Protein 3LWB (pdb70)

Sequence (621 aa):
RDRRVRVAVVFGGAISCVSAGSILRNLDSRRFDVIAVGITPAGSWVLTDANVSLPPGAGEVLESVDVVFPVLHGPYGEDGTIQGLLELAGVPYVGAGVLASAVGMDKEFTKKLLAADGLPVGAYAVLRPPRSTLHRQEECERLGLPVFVKPARGGSSIGVSRVSSWDQLPAAVARARRRHDPKVIIVEAAISGRELECGVLEMPDGTLEASTLGEIRVAGVRGREDSFYDFATKYLDDAAELDVPAKVDDQVAEAIRQLAIRAFAAIDCRGLARVDFFLLTDDGPVINEINTMPGFTTISMYPRMWAASGVDYPTLLATMIETTLARRVRVAVVFHAISCVSAGSILRNLDSRRFDVIAVGITPVLESVDVVFPVLHTIQGLLELAGVPYVGAGVLASAVGMDKEFTKKLLAADGLPVGAYAVVLRPPRSSTLHRQECERLGLPVFVKPARGGSSIGVSRRVSSWDQLPAAVARARRHDPKVIVEAAISGRELECGVLEMPDGTLEASTLGEIRVAGVRGREDSFYDFATKYLDDAAELDVPAKVDDQVAEAIRQLAIRAFAAIDCRGLARVDFFLTDDGPVINEINTMPGFTTISMYPRMWAASGVDYPTLLATMIETTLARGVGLH

Secondary structure (DSSP, 8-state):
-TTPEEEEEEEE--HHHHHHHHHHHHS-TTTEEEEEEEEPTT--EEEE-----PPTTHHHHHHT-SEEEE--EETTEE--HHHHHHHHHT--BSSS-HHHHHHHHBHHHHHHHHHHTT--B--EEEE-TT-----HHHHHHH-S-EEEEESB-STTTT-EEE-SGGGHHHHHHHHHTT-SSEEEEE--EEEEEEEEEEE-TTS-EEEPPPEEEE--STT-SEESSS-HHHHHT-TT-EEESS----HHHHHHHHHHHHHHHHHTT--SEEEEEEEEETTEEEEEEEESS---STTSHHHHHHHHTT--HHHHHHHHHHHHHH-/-EEEEEE---HHHHHHHHHHHHS-TTTEEEEEESS-----S-SEEEE----HHHHHHTTT--BSS--HHHHHHHHBHHHHHHHHHHTT--B--EEEE-TT--SPPHHHHHHH-SSEEEEESBS-SSTT-EEESSGGGHHHHHHHHHTT-SSEEEEE--EEEEEEEEEEE-TTS-EEEPPPEEEE-SSSSS-EESSS-HHHHHH-TT-EEESS----HHHHHHHHHHHHHHHHHTT--SEEEEEEEEETTEEEEEEEESS---STTSHHHHHHHTTT--HHHHHHHHHHHHHHH-SS--

Nearest PDB structures (foldseek):
  3lwb-assembly1_A  TM=1.003E+00  e=1.188E-77  Mycobacterium tuberculosis
  3lwb-assembly1_B  TM=9.690E-01  e=2.845E-59  Mycobacterium tuberculosis
  7u56-assembly1_A  TM=8.205E-01  e=1.696E-35  Klebsiella pneumoniae subsp. pneumoniae HS11286
  7u56-assembly1_B  TM=8.157E-01  e=7.008E-34  Klebsiella pneumoniae subsp. pneumoniae HS11286
  3tqt-assembly1_A  TM=8.050E-01  e=1.159E-31  Coxiella burnetii RSA 493

Solvent-accessible surface area: 26545 Å² total; per-residue (Å²): 94,123,94,74,39,95,0,0,0,1,23,23,71,101,44,10,57,83,7,2,14,2,0,28,164,36,12,42,77,201,108,5,53,33,49,1,0,11,38,46,137,102,21,31,13,78,109,62,123,28,147,132,93,56,39,92,24,0,40,111,10,15,142,50,13,52,0,0,1,4,14,24,66,10,131,205,20,88,60,18,111,19,3,27,43,0,76,136,55,63,21,58,21,6,12,1,3,69,69,6,9,36,2,22,60,2,53,11,6,10,9,46,1,3,50,37,50,61,8,44,33,12,39,36,7,40,0,88,76,127,105,36,77,20,49,86,82,42,21,88,135,12,32,79,34,0,0,0,13,6,2,47,65,45,60,24,100,3,8,13,136,1,57,46,75,136,86,4,65,75,6,1,64,101,0,52,174,76,0,36,0,0,0,0,4,14,38,15,60,16,88,1,0,0,0,0,0,6,14,58,45,81,16,45,40,74,11,0,35,4,0,4,0,82,40,24,69,116,208,68,48,6,50,0,37,111,34,7,36,46,9,56,138,69,155,67,26,99,45,26,31,77,14,155,26,90,121,124,47,20,79,50,0,66,93,24,0,31,106,0,4,23,0,1,36,7,88,9,4,0,11,0,0,0,0,45,28,154,146,16,37,23,1,13,47,3,8,8,36,9,35,20,19,72,121,9,6,2,9,83,0,10,59,48,45,69,34,82,21,50,73,1,0,8,17,3,1,81,5,18,72,64,148,106,41,16,4,14,1,37,81,128,80,76,8,71,58,9,4,34,18,2,73,93,38,8,69,94,97,107,10,91,48,54,21,49,53,74,136,101,155,68,119,94,19,74,0,16,1,15,9,30,97,108,32,17,25,101,30,61,158,60,51,21,29,7,6,8,5,0,60,23,4,10,21,2,17,96,5,30,2,6,7,9,1,0,0,53,46,47,63,8,45,34,10,34,39,4,29,0,54,43,78,66,50,101,15,104,200,67,18,33,132,130,8,33,79,62,0,2,0,4,3,0,76,48,45,6,46,103,11,17,10,122,1,73,38,81,118,76,10,85,60,1,2,58,86,0,58,173,98,7,80,6,0,0,0,7,16,33,25,62,10,65,1,0,0,0,0,0,4,28,49,53,115,42,70,48,80,11,0,33,5,0,3,0,52,25,69,83,58,70,22,62,3,40,1,18,105,23,5,45,51,12,48,150,68,109,66,25,100,53,31,45,74,13,161,26,91,120,75,51,22,90,50,0,74,86,24,0,28,100,0,4,63,4,0,39,10,44,3,3,0,9,0,0,0,0,40,26,156,142,20,33,20,2,23,33,0,31,19,62,6,38,8,30,72,108,10,6,1,6,91,0,12,59,45,44,72,30,80,18,56,70,0,0,10,18,3,1,84,3,2,67,68,67,28,62,51,94,44

Organism: Mycobacterium tuberculosis (strain ATCC 25618 / H37Rv) (NCBI:txid83332)

B-factor: mean 45.29, std 21.02, range [16.2, 151.9]

GO terms:
  GO:0008716 D-alanine-D-alanine ligase activity (F, IDA)
  GO:0009252 peptidoglycan biosynthetic process (P, IDA)
  GO:0005515 protein binding (F, IPI)
  GO:0008716 D-alanine-D-alanine ligase activity (F, EXP)

Foldseek 3Di:
DVVAAEEEEEFEPVQRVLLLLLLLVQADVVHYRYWYWYAYPVGATDTDCSCVDDHHPPVVVQVRGQEYEYQQADPFGGHCPCLVVCVVVVHFYQFQGDQLQVQQQFQVSLVVLLVVLVAFAFDKDKDAPPDQADDPVSCVVQDDDKWKAARGDAQLQLIDTRGDRVCRNVSLVSRCVPHNMMMITRKFKAWKKKKKWFAFQVRDIDIFQIKTKDQDDPVNMDILNGDPVNSVPDPRMDMDARDDDPPVLRVVVRVSLRVSCVSSPTPGMWMWMWHQGPVGIHTSHIGGNFRRRCPGPNQSRRVSRVQHSSNSSVRSVSNSSSD/DAEEEEAAVVLRVQLLVQLVVQAPVVVYHYAYDVHGVPDDPHQEYEYQDDVVQVVVLVVFHFYFFFGDQLQVQQQFQVSLVVLLVVLVHFAFQKDKDAPPDQDDDPVSCVRQDDFKKKAARGDFLPALIDTRGDRVCRSVSSVSRCVPHNMMMITRKAKFWKKKWKWFAFQVGDIFIFAIKTKDADPDHIGDILRGDPVVLVPDPRMDMDARDPDDPVLRVVVSVSLRVSCVSSSIPGMWMWMWHQGPVGIHTRGIGTNFRNHCPTPNQSRVVSRVQHSSNSSVRSVSNSSSDDDDDD

Radius of gyration: 25.39 Å; Cα contacts (8 Å, |Δi|>4): 1373; chains: 2; bounding box: 58×60×67 Å

CATH classification: 3.40.50.20 (+2 more: 3.30.470.20, 3.30.1490.20)

InterPro domains:
  IPR000291 D-alanine--D-alanine ligase/VANA/B/C, conserved site [PS00843] (118-129)
  IPR000291 D-alanine--D-alanine ligase/VANA/B/C, conserved site [PS00844] (309-336)
  IPR005905 D-alanine--D-alanine ligase [MF_00047] (11-366)
  IPR005905 D-alanine--D-alanine ligase [PIRSF039102] (10-367)
  IPR005905 D-alanine--D-alanine ligase [TIGR01205] (12-365)
  IPR011095 D-alanine--D-alanine ligase, C-terminal [PF07478] (158-363)
  IPR011127 D-alanine--D-alanine ligase, N-terminal domain [PF01820] (12-141)
  IPR011761 ATP-grasp fold [PS50975] (156-363)
  IPR013815 ATP-grasp fold, subdomain 1 [G3DSA:3.30.1490.20] (167-232)
  IPR016185 Pre-ATP-grasp domain superfamily [SSF52440] (10-150)

Structure (mmCIF, N/CA/C/O backbone):
data_3LWB
#
_entry.id   3LWB
#
_cell.length_a   51.720
_cell.length_b   108.302
_cell.length_c   69.064
_cell.angle_alpha   90.000
_cell.angle_beta   99.920
_cell.angle_gamma   90.000
#
_symmetry.space_group_name_H-M   'P 1 21 1'
#
loop_
_entity.id
_entity.type
_entity.pdbx_description
1 polymer 'D-alanine--D-alanine ligase'
2 non-polymer 'NITRATE ION'
3 water water
#
loop_
_atom_site.group_PDB
_atom_site.id
_atom_site.type_symbol
_atom_site.label_atom_id
_atom_site.label_alt_id
_atom_site.label_comp_id
_atom_site.label_asym_id
_atom_site.label_entity_id
_atom_site.label_seq_id
_atom_site.pdbx_PDB_ins_code
_atom_site.Cartn_x
_atom_site.Cartn_y
_atom_site.Cartn_z
_atom_site.occupancy
_atom_site.B_iso_or_equiv
_atom_site.auth_seq_id
_atom_site.auth_comp_id
_atom_site.auth_asym_id
_atom_site.auth_atom_id
_atom_site.pdbx_PDB_model_num
ATOM 1 N N . ARG A 1 7 ? 12.800 33.090 -16.257 1.00 103.32 7 ARG A N 1
ATOM 2 C CA . ARG A 1 7 ? 11.677 33.987 -16.014 1.00 104.92 7 ARG A CA 1
ATOM 3 C C . ARG A 1 7 ? 11.657 34.464 -14.565 1.00 106.59 7 ARG A C 1
ATOM 4 O O . ARG A 1 7 ? 12.265 33.846 -13.688 1.00 101.72 7 ARG A O 1
ATOM 6 N N . ASP A 1 8 ? 10.958 35.569 -14.324 1.00 109.75 8 ASP A N 1
ATOM 7 C CA . ASP A 1 8 ? 10.781 36.089 -12.975 1.00 105.91 8 ASP A CA 1
ATOM 8 C C . ASP A 1 8 ? 9.664 35.328 -12.265 1.00 101.30 8 ASP A C 1
ATOM 9 O O . ASP A 1 8 ? 8.985 35.867 -11.391 1.00 111.92 8 ASP A O 1
ATOM 11 N N . ARG A 1 9 ? 9.476 34.072 -12.657 1.00 80.94 9 ARG A N 1
ATOM 12 C CA . ARG A 1 9 ? 8.448 33.225 -12.068 1.00 64.75 9 ARG A CA 1
ATOM 13 C C . ARG A 1 9 ? 8.983 31.817 -11.827 1.00 53.39 9 ARG A C 1
ATOM 14 O O . ARG A 1 9 ? 8.317 30.993 -11.200 1.00 54.12 9 ARG A O 1
ATOM 16 N N . ARG A 1 10 ? 10.186 31.549 -12.333 1.00 47.66 10 ARG A N 1
ATOM 17 C CA . ARG A 1 10 ? 10.809 30.233 -12.202 1.00 37.47 10 ARG A CA 1
ATOM 18 C C . ARG A 1 10 ? 11.135 29.879 -10.757 1.00 34.35 10 ARG A C 1
ATOM 19 O O . ARG A 1 10 ? 11.620 30.708 -9.990 1.00 45.87 10 ARG A O 1
ATOM 27 N N . VAL A 1 11 ? 10.881 28.630 -10.396 1.00 33.81 11 VAL A N 1
ATOM 28 C CA . VAL A 1 11 ? 11.321 28.102 -9.111 1.00 30.81 11 VAL A CA 1
ATOM 29 C C . VAL A 1 11 ? 12.848 28.123 -9.051 1.00 30.53 11 VAL A C 1
ATOM 30 O O . VAL A 1 11 ? 13.516 27.718 -9.998 1.00 39.53 11 VAL A O 1
ATOM 34 N N . ARG A 1 12 ? 13.397 28.599 -7.940 1.00 32.42 12 ARG A N 1
ATOM 35 C CA . ARG A 1 12 ? 14.849 28.659 -7.772 1.00 33.45 12 ARG A CA 1
ATOM 36 C C . ARG A 1 12 ? 15.360 27.433 -7.023 1.00 32.99 12 ARG A C 1
ATOM 37 O O . ARG A 1 12 ? 14.937 27.161 -5.898 1.00 32.69 12 ARG A O 1
ATOM 45 N N . VAL A 1 13 ? 16.279 26.707 -7.654 1.00 33.77 13 VAL A N 1
ATOM 46 C CA . VAL A 1 13 ? 16.733 25.411 -7.151 1.00 25.90 13 VAL A CA 1
ATOM 47 C C . VAL A 1 13 ? 18.232 25.378 -6.909 1.00 24.76 13 VAL A C 1
ATOM 48 O O . VAL A 1 13 ? 19.003 25.754 -7.780 1.00 27.89 13 VAL A O 1
ATOM 52 N N . ALA A 1 14 ? 18.637 24.923 -5.726 1.00 24.46 14 ALA A N 1
ATOM 53 C CA . ALA A 1 14 ? 20.038 24.624 -5.455 1.00 21.21 14 ALA A CA 1
ATOM 54 C C . ALA A 1 14 ? 20.285 23.113 -5.44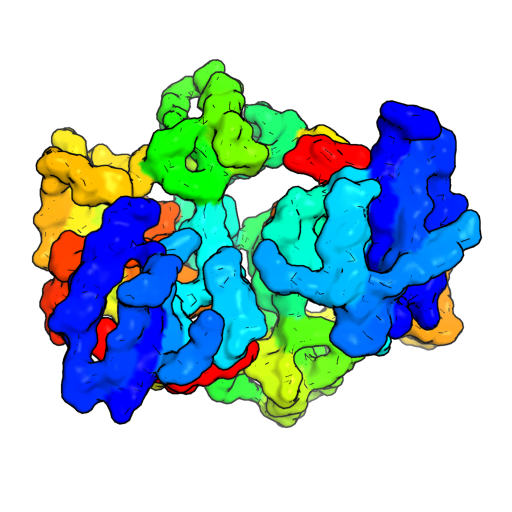0 1.00 29.11 14 ALA A C 1
ATOM 55 O O . ALA A 1 14 ? 19.742 22.384 -4.610 1.00 25.25 14 ALA A O 1
ATOM 57 N N . VAL A 1 15 ? 21.108 22.642 -6.365 1.00 35.25 15 VAL A N 1
ATOM 58 C CA . VAL A 1 15 ? 21.536 21.254 -6.343 1.00 25.63 15 VAL A CA 1
ATOM 59 C C . VAL A 1 15 ? 22.785 21.204 -5.468 1.00 28.33 15 VAL A C 1
ATOM 60 O O . VAL A 1 15 ? 23.824 21.752 -5.830 1.00 25.63 15 VAL A O 1
ATOM 64 N N . VAL A 1 16 ? 22.662 20.587 -4.299 1.00 31.60 16 VAL A N 1
ATOM 65 C CA . VAL A 1 16 ? 23.727 20.588 -3.298 1.00 30.51 16 VAL A CA 1
ATOM 66 C C . VAL A 1 16 ? 24.355 19.202 -3.212 1.00 30.12 16 VAL A C 1
ATOM 67 O O . VAL A 1 16 ? 23.655 18.204 -3.044 1.00 24.14 16 VAL A O 1
ATOM 71 N N . PHE A 1 17 ? 25.675 19.144 -3.336 1.00 27.48 17 PHE A N 1
ATOM 72 C CA . PHE A 1 17 ? 26.374 17.862 -3.366 1.00 25.61 17 PHE A CA 1
ATOM 73 C C . PHE A 1 17 ? 27.742 17.960 -2.697 1.00 35.98 17 PHE A C 1
ATOM 74 O O . PHE A 1 17 ? 28.283 19.063 -2.510 1.00 32.71 17 PHE A O 1
ATOM 82 N N . GLY A 1 18 ? 28.304 16.809 -2.341 1.00 29.99 18 GLY A N 1
ATOM 83 C CA . GLY A 1 18 ? 29.595 16.779 -1.679 1.00 33.61 18 GLY A CA 1
ATOM 84 C C . GLY A 1 18 ? 30.759 16.819 -2.652 1.00 48.49 18 GLY A C 1
ATOM 85 O O . GLY A 1 18 ? 30.754 16.096 -3.651 1.00 49.41 18 GLY A O 1
ATOM 86 N N . GLY A 1 19 ? 31.738 17.685 -2.388 1.00 67.66 19 GLY A N 1
ATOM 87 C CA . GLY A 1 19 ? 33.013 17.616 -3.086 1.00 83.35 19 GLY A CA 1
ATOM 88 C C . GLY A 1 19 ? 33.490 16.193 -2.877 1.00 95.45 19 GLY A C 1
ATOM 89 O O . GLY A 1 19 ? 33.951 15.841 -1.792 1.00 103.54 19 GLY A O 1
ATOM 90 N N . ALA A 1 25 ? 32.998 12.145 -8.062 1.00 68.76 25 ALA A N 1
ATOM 91 C CA . ALA A 1 25 ? 32.792 10.716 -7.914 1.00 62.96 25 ALA A CA 1
ATOM 92 C C . ALA A 1 25 ? 31.282 10.578 -8.096 1.00 55.05 25 ALA A C 1
ATOM 93 O O . ALA A 1 25 ? 30.675 11.406 -8.772 1.00 58.42 25 ALA A O 1
ATOM 95 N N . ILE A 1 26 ? 30.662 9.571 -7.492 1.00 50.22 26 ILE A N 1
ATOM 96 C CA . ILE A 1 26 ? 29.214 9.399 -7.639 1.00 47.66 26 ILE A CA 1
ATOM 97 C C . ILE A 1 26 ? 28.424 10.685 -7.328 1.00 46.26 26 ILE A C 1
ATOM 98 O O . ILE A 1 26 ? 27.495 11.043 -8.049 1.00 41.76 26 ILE A O 1
ATOM 100 N N . SER A 1 27 ? 28.799 11.381 -6.262 1.00 36.09 27 SER A N 1
ATOM 101 C CA . SER A 1 27 ? 28.070 12.578 -5.863 1.00 39.80 27 SER A CA 1
ATOM 102 C C . SER A 1 27 ? 28.163 13.698 -6.912 1.00 32.89 27 SER A C 1
ATOM 103 O O . SER A 1 27 ? 27.166 14.342 -7.218 1.00 32.82 27 SER A O 1
ATOM 106 N N . CYS A 1 28 ? 29.353 13.918 -7.465 1.00 34.85 28 CYS A N 1
ATOM 107 C CA . CYS A 1 28 ? 29.524 14.879 -8.558 1.00 36.33 28 CYS A CA 1
ATOM 108 C C . CYS A 1 28 ? 28.786 14.429 -9.816 1.00 40.96 28 CYS A C 1
ATOM 109 O O . CYS A 1 28 ? 28.133 15.235 -10.470 1.00 34.40 28 CYS A O 1
ATOM 112 N N . VAL A 1 29 ? 28.888 13.143 -10.149 1.00 34.99 29 VAL A N 1
ATOM 113 C CA . VAL A 1 29 ? 28.188 12.599 -11.313 1.00 35.56 29 VAL A CA 1
ATOM 114 C C . VAL A 1 29 ? 26.659 12.668 -11.173 1.00 31.67 29 VAL A C 1
ATOM 115 O O . VAL A 1 29 ? 25.943 12.912 -12.144 1.00 35.25 29 VAL A O 1
ATOM 119 N N . SER A 1 30 ? 26.172 12.427 -9.959 1.00 29.56 30 SER A N 1
ATOM 120 C CA . SER A 1 30 ? 24.752 12.537 -9.652 1.00 30.43 30 SER A CA 1
ATOM 121 C C . SER A 1 30 ? 24.327 13.986 -9.808 1.00 27.17 30 SER A C 1
ATOM 122 O O . SER A 1 30 ? 23.339 14.277 -10.473 1.00 28.68 30 SER A O 1
ATOM 125 N N . ALA A 1 31 ? 25.092 14.894 -9.206 1.00 24.35 31 ALA A N 1
ATOM 126 C CA . ALA A 1 31 ? 24.808 16.325 -9.336 1.00 30.31 31 ALA A CA 1
ATOM 127 C C . ALA A 1 31 ? 24.790 16.721 -10.805 1.00 31.89 31 ALA A C 1
ATOM 128 O O . ALA A 1 31 ? 23.908 17.453 -11.247 1.00 38.75 31 ALA A O 1
ATOM 130 N N . GLY A 1 32 ? 25.757 16.213 -11.564 1.00 33.02 32 GLY A N 1
ATOM 131 C CA . GLY A 1 32 ? 25.833 16.508 -12.985 1.00 34.08 32 GLY A CA 1
ATOM 132 C C . GLY A 1 32 ? 24.577 16.063 -13.708 1.00 28.04 32 GLY A C 1
ATOM 133 O O . GLY A 1 32 ? 23.976 16.832 -14.454 1.00 33.90 32 GLY A O 1
ATOM 134 N N . SER A 1 33 ? 24.179 14.815 -13.470 1.00 26.84 33 SER A N 1
ATOM 135 C CA . SER A 1 33 ? 22.969 14.264 -14.059 1.00 27.90 33 SER A CA 1
ATOM 136 C C . SER A 1 33 ? 21.747 15.128 -13.745 1.00 29.08 33 SER A C 1
ATOM 137 O O . SER A 1 33 ? 20.963 15.443 -14.632 1.00 29.73 33 SER A O 1
ATOM 140 N N . ILE A 1 34 ? 21.580 15.503 -12.481 1.00 26.40 34 ILE A N 1
ATOM 141 C CA . ILE A 1 34 ? 20.436 16.320 -12.097 1.00 32.22 34 ILE A CA 1
ATOM 142 C C . ILE A 1 34 ? 20.487 17.690 -12.793 1.00 31.23 34 ILE A C 1
ATOM 143 O O . ILE A 1 34 ? 19.485 18.188 -13.312 1.00 33.65 34 ILE A O 1
ATOM 148 N N . LEU A 1 35 ? 21.669 18.286 -12.816 1.00 29.13 35 LEU A N 1
ATOM 149 C CA . LEU A 1 35 ? 21.830 19.629 -13.373 1.00 31.66 35 LEU A CA 1
ATOM 150 C C . LEU A 1 35 ? 21.456 19.668 -14.852 1.00 36.49 35 LEU A C 1
ATOM 151 O O . LEU A 1 35 ? 20.773 20.584 -15.308 1.00 35.18 35 LEU A O 1
ATOM 156 N N . ARG A 1 36 ? 21.897 18.662 -15.598 1.00 38.72 36 ARG A N 1
ATOM 157 C CA . ARG A 1 36 ? 21.629 18.609 -17.030 1.00 39.23 36 ARG A CA 1
ATOM 158 C C . ARG A 1 36 ? 20.167 18.333 -17.362 1.00 39.52 36 ARG A C 1
ATOM 159 O O . ARG A 1 36 ? 19.706 18.660 -18.457 1.00 41.34 36 ARG A O 1
ATOM 167 N N . ASN A 1 37 ? 19.435 17.732 -16.428 1.00 34.60 37 ASN A N 1
ATOM 168 C CA . ASN A 1 37 ? 18.060 17.326 -16.714 1.00 35.97 37 ASN A CA 1
ATOM 169 C C . ASN A 1 37 ? 16.960 18.190 -16.096 1.00 36.85 37 ASN A C 1
ATOM 170 O O . ASN A 1 37 ? 15.778 17.900 -16.248 1.00 34.05 37 ASN A O 1
ATOM 175 N N . LEU A 1 38 ? 17.349 19.254 -15.409 1.00 41.10 38 LEU A N 1
ATOM 176 C CA . LEU A 1 38 ? 16.375 20.218 -14.926 1.00 36.93 38 LEU A CA 1
ATOM 177 C C . LEU A 1 38 ? 16.044 21.219 -16.034 1.00 42.21 38 LEU A C 1
ATOM 178 O O . LEU A 1 38 ? 16.926 21.900 -16.559 1.00 38.91 38 LEU A O 1
ATOM 183 N N . ASP A 1 39 ? 14.765 21.285 -16.390 1.00 46.00 39 ASP A N 1
ATOM 184 C CA . ASP A 1 39 ? 14.269 22.175 -17.438 1.00 42.03 39 ASP A CA 1
ATOM 185 C C . ASP A 1 39 ? 14.485 23.640 -17.060 1.00 44.52 39 ASP A C 1
ATOM 186 O O . ASP A 1 39 ? 13.822 24.159 -16.164 1.00 43.45 39 ASP A O 1
ATOM 191 N N . SER A 1 40 ? 15.408 24.303 -17.748 1.00 42.18 40 SER A N 1
ATOM 192 C CA . SER A 1 40 ? 15.748 25.690 -17.429 1.00 35.71 40 SER A CA 1
ATOM 193 C C . SER A 1 40 ? 14.639 26.669 -17.832 1.00 45.40 40 SER A C 1
ATOM 194 O O . SER A 1 40 ? 14.647 27.830 -17.435 1.00 42.28 40 SER A O 1
ATOM 197 N N . ARG A 1 41 ? 13.676 26.191 -18.611 1.00 51.36 41 ARG A N 1
ATOM 198 C CA . ARG A 1 41 ? 12.512 27.002 -18.935 1.00 58.33 41 ARG A CA 1
ATOM 199 C C . ARG A 1 41 ? 11.635 27.097 -17.699 1.00 56.46 41 ARG A C 1
ATOM 200 O O . ARG A 1 41 ? 10.800 27.994 -17.568 1.00 61.07 41 ARG A O 1
ATOM 208 N N . ARG A 1 42 ? 11.850 26.166 -16.780 1.00 43.18 42 ARG A N 1
ATOM 209 C CA . ARG A 1 42 ? 10.982 26.019 -15.629 1.00 41.40 42 ARG A CA 1
ATOM 210 C C . ARG A 1 42 ? 11.703 26.324 -14.321 1.00 42.16 42 ARG A C 1
ATOM 211 O O . ARG A 1 42 ? 11.112 26.867 -13.390 1.00 40.09 42 ARG A O 1
ATOM 219 N N . PHE A 1 43 ? 12.982 25.965 -14.249 1.00 37.80 43 PHE A N 1
ATOM 220 C CA . PHE A 1 43 ? 13.738 26.098 -13.008 1.00 32.88 43 PHE A CA 1
ATOM 221 C C . PHE A 1 43 ? 14.958 27.001 -13.167 1.00 39.21 43 PHE A C 1
ATOM 222 O O . PHE A 1 43 ? 15.656 26.942 -14.176 1.00 41.84 43 PHE A O 1
ATOM 230 N N . ASP A 1 44 ? 15.204 27.837 -12.163 1.00 33.93 44 ASP A N 1
ATOM 231 C CA . ASP A 1 44 ? 16.404 28.666 -12.109 1.00 33.25 44 ASP A CA 1
ATOM 232 C C . ASP A 1 44 ? 17.402 27.985 -11.178 1.00 33.24 44 ASP A C 1
ATOM 233 O O . ASP A 1 44 ? 17.274 28.050 -9.952 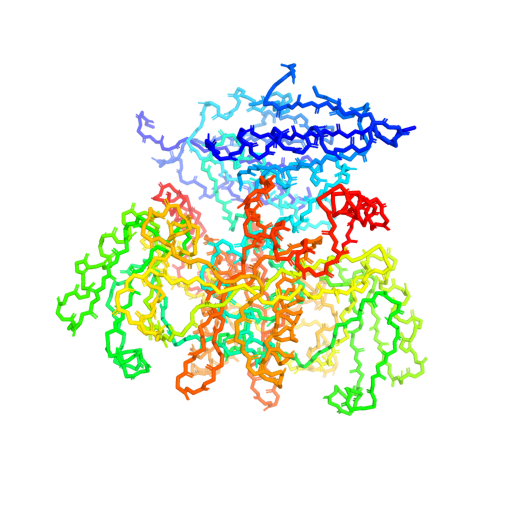1.00 33.83 44 ASP A O 1
ATOM 238 N N . VAL A 1 45 ? 18.388 27.322 -11.768 1.00 35.52 45 VAL A N 1
ATOM 239 C CA . VAL A 1 45 ? 19.181 26.336 -11.039 1.00 29.94 45 VAL A CA 1
ATOM 240 C C . VAL A 1 45 ? 20.608 26.773 -10.746 1.00 27.31 45 VAL A C 1
ATOM 241 O O . VAL A 1 45 ? 21.298 27.309 -11.612 1.00 39.20 45 VAL A O 1
ATOM 245 N N . ILE A 1 46 ? 21.047 26.541 -9.514 1.00 28.03 46 ILE A N 1
ATOM 246 C CA . ILE A 1 46 ? 22.435 26.787 -9.150 1.00 29.41 46 ILE A CA 1
ATOM 247 C C . ILE A 1 46 ? 23.042 25.536 -8.537 1.00 36.26 46 ILE A C 1
ATOM 248 O O . ILE A 1 46 ? 22.322 24.653 -8.040 1.00 26.94 46 ILE A O 1
ATOM 253 N N . ALA A 1 47 ? 24.369 25.476 -8.559 1.00 29.48 47 ALA A N 1
ATOM 254 C CA . ALA A 1 47 ? 25.085 24.288 -8.127 1.00 30.59 47 ALA A CA 1
ATOM 255 C C . ALA A 1 47 ? 25.996 24.599 -6.952 1.00 36.92 47 ALA A C 1
ATOM 256 O O . ALA A 1 47 ? 26.823 25.510 -7.023 1.00 32.04 47 ALA A O 1
ATOM 258 N N . VAL A 1 48 ? 25.839 23.829 -5.875 1.00 30.10 48 VAL A N 1
ATOM 259 C CA . VAL A 1 48 ? 26.583 24.055 -4.642 1.00 29.23 48 VAL A CA 1
ATOM 260 C C . VAL A 1 48 ? 27.345 22.808 -4.220 1.00 33.87 48 VAL A C 1
ATOM 261 O O . VAL A 1 48 ? 26.743 21.771 -3.948 1.00 33.60 48 VAL A O 1
ATOM 265 N N . GLY A 1 49 ? 28.670 22.912 -4.170 1.00 32.14 49 GLY A N 1
ATOM 266 C CA . GLY A 1 49 ? 29.498 21.833 -3.670 1.00 33.14 49 GLY A CA 1
ATOM 267 C C . GLY A 1 49 ? 29.899 22.057 -2.221 1.00 34.85 49 GLY A C 1
ATOM 268 O O . GLY A 1 49 ? 30.277 23.164 -1.836 1.00 38.02 49 GLY A O 1
ATOM 269 N N . ILE A 1 50 ? 29.813 21.008 -1.409 1.00 30.04 50 ILE A N 1
ATOM 270 C CA . ILE A 1 50 ? 30.214 21.095 -0.007 1.00 29.91 50 ILE A CA 1
ATOM 271 C C . ILE A 1 50 ? 31.636 20.552 0.141 1.00 33.79 50 ILE A C 1
ATOM 272 O O . ILE A 1 50 ? 31.903 19.411 -0.218 1.00 40.06 50 ILE A O 1
ATOM 277 N N . THR A 1 51 ? 32.552 21.390 0.627 1.00 37.07 51 THR A N 1
ATOM 278 C CA . THR A 1 51 ? 33.948 20.999 0.788 1.00 34.59 51 THR A CA 1
ATOM 279 C C . THR A 1 51 ? 34.088 19.961 1.903 1.00 37.29 51 THR A C 1
ATOM 280 O O . THR A 1 51 ? 33.221 19.844 2.760 1.00 37.07 51 THR A O 1
ATOM 284 N N . PRO A 1 52 ? 35.184 19.196 1.887 1.00 39.41 52 PRO A N 1
ATOM 285 C CA . PRO A 1 52 ? 35.424 18.236 2.970 1.00 47.02 52 PRO A CA 1
ATOM 286 C C . PRO A 1 52 ? 35.158 18.858 4.343 1.00 41.83 52 PRO A C 1
ATOM 287 O O . PRO A 1 52 ? 34.460 18.261 5.165 1.00 42.07 52 PRO A O 1
ATOM 291 N N . ALA A 1 53 ? 35.691 20.055 4.570 1.00 34.47 53 ALA A N 1
ATOM 292 C CA . ALA A 1 53 ? 35.471 20.782 5.820 1.00 43.16 53 ALA A CA 1
ATOM 293 C C . ALA A 1 53 ? 34.010 21.177 6.075 1.00 49.11 53 ALA A C 1
ATOM 294 O O . ALA A 1 53 ? 33.650 21.516 7.203 1.00 54.36 53 ALA A O 1
ATOM 296 N N . GLY A 1 54 ? 33.177 21.150 5.035 1.00 37.96 54 GLY A N 1
ATOM 297 C CA . GLY A 1 54 ? 31.754 21.432 5.190 1.00 27.79 54 GLY A CA 1
ATOM 298 C C . GLY A 1 54 ? 31.288 22.822 4.763 1.00 45.37 54 GLY A C 1
ATOM 299 O O . GLY A 1 54 ? 30.147 23.206 5.028 1.00 44.83 54 GLY A O 1
ATOM 300 N N . SER A 1 55 ? 32.158 23.581 4.100 1.00 35.82 55 SER A N 1
ATOM 301 C CA . SER A 1 55 ? 31.764 24.872 3.547 1.00 41.90 55 SER A CA 1
ATOM 302 C C . SER A 1 55 ? 30.984 24.718 2.239 1.00 43.38 55 SER A C 1
ATOM 303 O O . SER A 1 55 ? 31.288 23.848 1.419 1.00 42.63 55 SER A O 1
ATOM 306 N N . TRP A 1 56 ? 29.981 25.570 2.053 1.00 36.20 56 TRP A N 1
ATOM 307 C CA . TRP A 1 56 ? 29.188 25.592 0.826 1.00 34.38 56 TRP A CA 1
ATOM 308 C C . TRP A 1 56 ? 29.814 26.538 -0.194 1.00 36.26 56 TRP A C 1
ATOM 309 O O . TRP A 1 56 ? 29.848 27.755 0.001 1.00 42.81 56 TRP A O 1
ATOM 320 N N . VAL A 1 57 ? 30.301 25.968 -1.286 1.00 32.64 57 VAL A N 1
ATOM 321 C CA . VAL A 1 57 ? 30.978 26.732 -2.317 1.00 33.83 57 VAL A CA 1
ATOM 322 C C . VAL A 1 57 ? 30.216 26.571 -3.622 1.00 39.75 57 VAL A C 1
ATOM 323 O O . VAL A 1 57 ? 29.907 25.450 -4.035 1.00 41.60 57 VAL A O 1
ATOM 327 N N . LEU A 1 58 ? 29.901 27.692 -4.262 1.00 32.25 58 LEU A N 1
ATOM 328 C CA . LEU A 1 58 ? 29.168 27.675 -5.520 1.00 32.69 58 LEU A CA 1
ATOM 329 C C . LEU A 1 58 ? 30.085 27.218 -6.637 1.00 32.24 58 LEU A C 1
ATOM 330 O O . LEU A 1 58 ? 31.287 27.482 -6.615 1.00 34.06 58 LEU A O 1
ATOM 335 N N . THR A 1 59 ? 29.509 26.523 -7.608 1.00 35.33 59 THR A N 1
ATOM 336 C CA . THR A 1 59 ? 30.270 25.962 -8.711 1.00 31.17 59 THR A CA 1
ATOM 337 C C . THR A 1 59 ? 29.502 26.105 -10.025 1.00 27.41 59 THR A C 1
ATOM 338 O O . THR A 1 59 ? 28.274 26.205 -10.033 1.00 33.86 59 THR A O 1
ATOM 342 N N . ASP A 1 60 ? 30.236 26.140 -11.132 1.00 34.59 60 ASP A N 1
ATOM 343 C CA . ASP A 1 60 ? 29.619 26.287 -12.439 1.00 38.05 60 ASP A CA 1
ATOM 344 C C . ASP A 1 60 ? 28.602 25.181 -12.606 1.00 51.19 60 ASP A C 1
ATOM 345 O O . ASP A 1 60 ? 28.935 23.998 -12.550 1.00 59.36 60 ASP A O 1
ATOM 350 N N . ALA A 1 61 ? 27.350 25.564 -12.794 1.00 54.88 61 ALA A N 1
ATOM 351 C CA . ALA A 1 61 ? 26.305 24.578 -12.953 1.00 65.58 61 ALA A CA 1
ATOM 352 C C . ALA A 1 61 ? 26.384 23.916 -14.322 1.00 75.71 61 ALA A C 1
ATOM 353 O O . ALA A 1 61 ? 25.483 23.150 -14.671 1.00 71.80 61 ALA A O 1
ATOM 355 N N . ASN A 1 62 ? 27.459 24.173 -15.078 1.00 88.58 62 ASN A N 1
ATOM 356 C CA . ASN A 1 62 ? 27.335 24.091 -16.524 1.00 101.66 62 ASN A CA 1
ATOM 357 C C . ASN A 1 62 ? 25.956 24.700 -16.442 1.00 111.04 62 ASN A C 1
ATOM 358 O O . ASN A 1 62 ? 25.238 24.958 -17.410 1.00 115.79 62 ASN A O 1
ATOM 363 N N . VAL A 1 97 ? 19.701 29.470 12.672 1.00 84.57 97 VAL A N 1
ATOM 364 C CA . VAL A 1 97 ? 20.668 29.126 13.699 1.00 82.79 97 VAL A CA 1
ATOM 365 C C . VAL A 1 97 ? 22.092 29.145 13.165 1.00 83.10 97 VAL A C 1
ATOM 366 O O . VAL A 1 97 ? 22.443 29.999 12.349 1.00 81.79 97 VAL A O 1
ATOM 367 N N . SER A 1 98 ? 22.915 28.203 13.620 1.00 79.99 98 SER A N 1
ATOM 368 C CA . SER A 1 98 ? 24.301 28.129 13.189 1.00 76.34 98 SER A CA 1
ATOM 369 C C . SER A 1 98 ? 24.500 27.274 11.948 1.00 69.64 98 SER A C 1
ATOM 370 O O . SER A 1 98 ? 24.588 26.048 12.038 1.00 73.24 98 SER A O 1
ATOM 371 N N . LEU A 1 99 ? 24.577 27.922 10.788 1.00 52.77 99 LEU A N 1
ATOM 372 C CA . LEU A 1 99 ? 24.752 27.216 9.519 1.00 45.33 99 LEU A CA 1
ATOM 373 C C . LEU A 1 99 ? 26.200 27.266 9.028 1.00 47.31 99 LEU A C 1
ATOM 374 O O . LEU A 1 99 ? 26.953 28.163 9.397 1.00 56.87 99 LEU A O 1
ATOM 376 N N . PRO A 1 100 ? 26.597 26.292 8.192 1.00 50.02 100 PRO A N 1
ATOM 377 C CA . PRO A 1 100 ? 27.959 26.254 7.653 1.00 47.59 100 PRO A CA 1
ATOM 378 C C . PRO A 1 100 ? 28.318 27.471 6.803 1.00 44.77 100 PRO A C 1
ATOM 379 O O . PRO A 1 100 ? 27.441 28.146 6.254 1.00 38.86 100 PRO A O 1
ATOM 383 N N . PRO A 1 101 ? 29.623 27.745 6.689 1.00 48.22 101 PRO A N 1
ATOM 384 C CA . PRO A 1 101 ? 30.134 28.835 5.857 1.00 46.88 101 PRO A CA 1
ATOM 385 C C . PRO A 1 101 ? 29.525 28.805 4.453 1.00 41.72 101 PRO A C 1
ATOM 386 O O . PRO A 1 101 ? 29.625 27.795 3.760 1.00 34.20 101 PRO A O 1
ATOM 390 N N . GLY A 1 102 ? 28.893 29.903 4.049 1.00 41.42 102 GLY A N 1
ATOM 391 C CA . GLY A 1 102 ? 28.337 30.016 2.712 1.00 38.07 102 GLY A CA 1
ATOM 392 C C . GLY A 1 102 ? 26.918 29.495 2.559 1.00 32.95 102 GLY A C 1
ATOM 393 O O . GLY A 1 102 ? 26.256 29.776 1.560 1.00 39.39 102 GLY A O 1
ATOM 394 N N . ALA A 1 103 ? 26.443 28.743 3.545 1.00 41.48 103 ALA A N 1
ATOM 395 C CA . ALA A 1 103 ? 25.154 28.071 3.421 1.00 46.96 103 ALA A CA 1
ATOM 396 C C . ALA A 1 103 ? 24.007 29.058 3.584 1.00 43.03 103 ALA A C 1
ATOM 397 O O . ALA A 1 103 ? 22.988 28.959 2.893 1.00 40.73 103 ALA A O 1
ATOM 399 N N . GLY A 1 104 ? 24.181 30.021 4.484 1.00 39.11 104 GLY A N 1
ATOM 400 C CA . GLY A 1 104 ? 23.161 31.032 4.717 1.00 36.71 104 GLY A CA 1
ATOM 401 C C . GLY A 1 104 ? 22.792 31.791 3.455 1.00 33.98 104 GLY A C 1
ATOM 402 O O . GLY A 1 104 ? 21.613 31.928 3.116 1.00 36.95 104 GLY A O 1
ATOM 403 N N . GLU A 1 105 ? 23.809 32.263 2.741 1.00 37.65 105 GLU A N 1
ATOM 404 C CA . GLU A 1 105 ? 23.609 33.084 1.547 1.00 37.76 105 GLU A CA 1
ATOM 405 C C . GLU A 1 105 ? 22.987 32.285 0.410 1.00 39.09 105 GLU A C 1
ATOM 406 O O . GLU A 1 105 ? 22.152 32.792 -0.337 1.00 41.94 105 GLU A O 1
ATOM 412 N N . VAL A 1 106 ? 23.383 31.022 0.288 1.00 39.44 106 VAL A N 1
ATOM 413 C CA . VAL A 1 106 ? 22.810 30.151 -0.725 1.00 31.05 106 VAL A CA 1
ATOM 414 C C . VAL A 1 106 ? 21.318 29.877 -0.475 1.00 44.76 106 VAL A C 1
ATOM 415 O O . VAL A 1 106 ? 20.488 30.000 -1.383 1.00 45.67 106 VAL A O 1
ATOM 419 N N . LEU A 1 107 ? 20.978 29.518 0.761 1.00 37.16 107 LEU A N 1
ATOM 420 C CA . LEU A 1 107 ? 19.611 29.125 1.090 1.00 34.81 107 LEU A CA 1
ATOM 421 C C . LEU A 1 107 ? 18.565 30.249 0.945 1.00 42.43 107 LEU A C 1
ATOM 422 O O . LEU A 1 107 ? 17.440 30.002 0.515 1.00 52.11 107 LEU A O 1
ATOM 427 N N . GLU A 1 108 ? 18.924 31.476 1.297 1.00 51.00 108 GLU A N 1
ATOM 428 C CA . GLU A 1 108 ? 17.988 32.590 1.146 1.00 46.53 108 GLU A CA 1
ATOM 429 C C . GLU A 1 108 ? 17.694 32.891 -0.328 1.00 45.08 108 GLU A C 1
ATOM 430 O O . GLU A 1 108 ? 16.650 33.455 -0.665 1.00 51.30 108 GLU A O 1
ATOM 436 N N . SER A 1 109 ? 18.613 32.500 -1.203 1.00 42.60 109 SER A N 1
ATOM 437 C CA . SER A 1 109 ? 18.473 32.764 -2.630 1.00 51.48 109 SER A CA 1
ATOM 438 C C . SER A 1 109 ? 17.735 31.668 -3.404 1.00 53.72 109 SER A C 1
ATOM 439 O O . SER A 1 109 ? 17.689 31.722 -4.634 1.00 59.36 109 SER A O 1
ATOM 442 N N . VAL A 1 110 ? 17.173 30.678 -2.706 1.00 44.69 110 VAL A N 1
ATOM 443 C CA . VAL A 1 110 ? 16.443 29.606 -3.395 1.00 43.51 110 VAL A CA 1
ATOM 444 C C . VAL A 1 110 ? 15.141 29.198 -2.714 1.00 41.04 110 VAL A C 1
ATOM 445 O O . VAL A 1 110 ? 14.946 29.421 -1.519 1.00 42.35 110 VAL A O 1
ATOM 449 N N . ASP A 1 111 ? 14.258 28.593 -3.501 1.00 39.10 111 ASP A N 1
ATOM 450 C CA . ASP A 1 111 ? 12.966 28.135 -3.020 1.00 28.89 111 ASP A CA 1
ATOM 451 C C . ASP A 1 111 ? 13.009 26.665 -2.624 1.00 24.16 111 ASP A C 1
ATOM 452 O O . ASP A 1 111 ? 12.252 26.216 -1.763 1.00 30.38 111 ASP A O 1
ATOM 457 N N . VAL A 1 112 ? 13.875 25.906 -3.273 1.00 26.13 112 VAL A N 1
ATOM 458 C CA . VAL A 1 112 ? 13.958 24.479 -2.976 1.00 29.17 112 VAL A CA 1
ATOM 459 C C . VAL A 1 112 ? 15.388 23.998 -3.179 1.00 32.51 112 VAL A C 1
ATOM 460 O O . VAL A 1 112 ? 16.101 24.493 -4.055 1.00 34.80 112 VAL A O 1
ATOM 464 N N . VAL A 1 113 ? 15.807 23.058 -2.334 1.00 27.61 113 VAL A N 1
ATOM 465 C CA . VAL A 1 113 ? 17.112 22.437 -2.443 1.00 23.23 113 VAL A CA 1
ATOM 466 C C . VAL A 1 113 ? 16.919 21.029 -3.005 1.00 32.35 113 VAL A C 1
ATOM 467 O O . VAL A 1 113 ? 15.992 20.332 -2.612 1.00 23.97 113 VAL A O 1
ATOM 471 N N . PHE A 1 114 ? 17.774 20.639 -3.947 1.00 27.50 114 PHE A N 1
ATOM 472 C CA . PHE A 1 114 ? 17.796 19.277 -4.464 1.00 23.35 114 PHE A CA 1
ATOM 473 C C . PHE A 1 114 ? 19.127 18.660 -4.056 1.00 25.75 114 PHE A C 1
ATOM 474 O O . PHE A 1 114 ? 20.131 18.842 -4.741 1.00 26.64 114 PHE A O 1
ATOM 482 N N . PRO A 1 115 ? 19.144 17.950 -2.920 1.00 20.45 115 PRO A N 1
ATOM 483 C CA . PRO A 1 115 ? 20.413 17.485 -2.365 1.00 24.00 115 PRO A CA 1
ATOM 484 C C . PRO A 1 115 ? 20.797 16.106 -2.882 1.00 32.44 115 PRO A C 1
ATOM 485 O O . PRO A 1 115 ? 19.927 15.257 -3.097 1.00 32.50 115 PRO A O 1
ATOM 489 N N . VAL A 1 116 ? 22.091 15.901 -3.092 1.00 26.67 116 VAL A N 1
ATOM 490 C CA . VAL A 1 116 ? 22.618 14.586 -3.416 1.00 28.90 116 VAL A CA 1
ATOM 491 C C . VAL A 1 116 ? 23.005 13.894 -2.107 1.00 30.68 116 VAL A C 1
ATOM 492 O O . VAL A 1 116 ? 24.005 14.234 -1.469 1.00 25.58 116 VAL A O 1
ATOM 496 N N . LEU A 1 117 ? 22.187 12.933 -1.704 1.00 24.16 117 LEU A N 1
ATOM 497 C CA . LEU A 1 117 ? 22.319 12.296 -0.400 1.00 26.96 117 LEU A CA 1
ATOM 498 C C . LEU A 1 117 ? 23.316 11.148 -0.485 1.00 30.79 117 LEU A C 1
ATOM 499 O O . LEU A 1 117 ? 22.968 9.983 -0.279 1.00 26.08 117 LEU A O 1
ATOM 504 N N . HIS A 1 118 ? 24.557 11.489 -0.803 1.00 24.23 118 HIS A N 1
ATOM 505 C CA . HIS A 1 118 ? 25.581 10.501 -1.061 1.00 37.31 118 HIS A CA 1
ATOM 506 C C . HIS A 1 118 ? 26.937 11.099 -0.732 1.00 36.45 118 HIS A C 1
ATOM 507 O O . HIS A 1 118 ? 27.153 12.296 -0.918 1.00 37.15 118 HIS A O 1
ATOM 514 N N . GLY A 1 119 ? 27.838 10.261 -0.233 1.00 25.07 119 GLY A N 1
ATOM 515 C CA . GLY A 1 119 ? 29.178 10.679 0.128 1.00 26.44 119 GLY A CA 1
ATOM 516 C C . GLY A 1 119 ? 30.154 9.539 -0.100 1.00 33.84 119 GLY A C 1
ATOM 517 O O . GLY A 1 119 ? 29.770 8.475 -0.584 1.00 26.28 119 GLY A O 1
ATOM 518 N N . PRO A 1 120 ? 31.420 9.745 0.269 1.00 28.18 120 PRO A N 1
ATOM 519 C CA . PRO A 1 120 ? 32.467 8.752 -0.001 1.00 29.69 120 PRO A CA 1
ATOM 520 C C . PRO A 1 120 ? 32.156 7.367 0.564 1.00 33.41 120 PRO A C 1
ATOM 521 O O . PRO A 1 120 ? 32.669 6.374 0.056 1.00 32.90 120 PRO A O 1
ATOM 525 N N . TYR A 1 121 ? 31.305 7.294 1.580 1.00 32.76 121 TYR A N 1
ATOM 526 C CA . TYR A 1 121 ? 31.013 6.014 2.216 1.00 28.88 121 TYR A CA 1
ATOM 527 C C . TYR A 1 121 ? 29.626 5.479 1.863 1.00 36.73 121 TYR A C 1
ATOM 528 O O . TYR A 1 121 ? 29.166 4.496 2.438 1.00 37.65 121 TYR A O 1
ATOM 537 N N . GLY A 1 122 ? 28.973 6.120 0.899 1.00 35.83 122 GLY A N 1
ATOM 538 C CA . GLY A 1 122 ? 27.667 5.678 0.439 1.00 35.02 122 GLY A CA 1
ATOM 539 C C . GLY A 1 122 ? 26.565 6.700 0.652 1.00 37.64 122 GLY A C 1
ATOM 540 O O . GLY A 1 122 ? 26.788 7.913 0.572 1.00 33.96 122 GLY A O 1
ATOM 541 N N . GLU A 1 123 ? 25.363 6.203 0.913 1.00 32.68 123 GLU A N 1
ATOM 542 C CA . GLU A 1 123 ? 24.232 7.057 1.229 1.00 35.48 123 GLU A CA 1
ATOM 543 C C . GLU A 1 123 ? 24.553 7.952 2.429 1.00 36.56 123 GLU A C 1
ATOM 544 O O . GLU A 1 123 ? 25.207 7.530 3.369 1.00 32.08 123 GLU A O 1
ATOM 550 N N . ASP A 1 124 ? 24.118 9.205 2.372 1.00 33.66 124 ASP A N 1
ATOM 551 C CA . ASP A 1 124 ? 24.427 10.161 3.429 1.00 26.20 124 ASP A CA 1
ATOM 552 C C . ASP A 1 124 ? 23.309 11.200 3.493 1.00 30.44 124 ASP A C 1
ATOM 553 O O . ASP A 1 124 ? 23.237 12.095 2.650 1.00 30.03 124 ASP A O 1
ATOM 558 N N . GLY A 1 125 ? 22.431 11.060 4.483 1.00 30.34 125 GLY A N 1
ATOM 559 C CA . GLY A 1 125 ? 21.255 11.906 4.601 1.00 32.90 125 GLY A CA 1
ATOM 560 C C . GLY A 1 125 ? 21.446 13.076 5.544 1.00 38.49 125 GLY A C 1
ATOM 561 O O . GLY A 1 125 ? 20.486 13.770 5.902 1.00 32.76 125 GLY A O 1
ATOM 562 N N . THR A 1 126 ? 22.697 13.290 5.933 1.00 34.36 126 THR A N 1
ATOM 563 C CA . THR A 1 126 ? 23.074 14.317 6.896 1.00 36.43 126 THR A CA 1
ATOM 564 C C . THR A 1 126 ? 22.418 15.673 6.642 1.00 32.14 126 THR A C 1
ATOM 565 O O . THR A 1 126 ? 21.825 16.260 7.537 1.00 35.89 126 THR A O 1
ATOM 569 N N . ILE A 1 127 ? 22.527 16.156 5.414 1.00 30.34 127 ILE A N 1
ATOM 570 C CA . ILE A 1 127 ? 22.066 17.490 5.068 1.00 35.70 127 ILE A CA 1
ATOM 571 C C . ILE A 1 127 ? 20.570 17.696 5.333 1.00 41.78 127 ILE A C 1
ATOM 572 O O . ILE A 1 127 ? 20.122 18.826 5.538 1.00 35.72 127 ILE A O 1
ATOM 577 N N . GLN A 1 128 ? 19.803 16.607 5.338 1.00 30.65 128 GLN A N 1
ATOM 578 C CA . GLN A 1 128 ? 18.359 16.700 5.540 1.00 33.91 128 GLN A CA 1
ATOM 579 C C . GLN A 1 128 ? 18.023 17.385 6.862 1.00 34.35 128 GLN A C 1
ATOM 580 O O . GLN A 1 128 ? 17.064 18.144 6.946 1.00 41.31 128 GLN A O 1
ATOM 586 N N . GLY A 1 129 ? 18.818 17.111 7.891 1.00 37.42 129 GLY A N 1
ATOM 587 C CA . GLY A 1 129 ? 18.593 17.686 9.205 1.00 35.15 129 GLY A CA 1
ATOM 588 C C . GLY A 1 129 ? 18.848 19.180 9.213 1.00 40.12 129 GLY A C 1
ATOM 589 O O . GLY A 1 129 ? 18.133 19.944 9.859 1.00 43.69 129 GLY A O 1
ATOM 590 N N . LEU A 1 130 ? 19.878 19.597 8.485 1.00 43.86 130 LEU A N 1
ATOM 591 C CA . LEU A 1 130 ? 20.185 21.014 8.347 1.00 41.15 130 LEU A CA 1
ATOM 592 C C . LEU A 1 130 ? 19.002 21.718 7.689 1.00 38.92 130 LEU A C 1
ATOM 593 O O . LEU A 1 130 ? 18.487 22.709 8.206 1.00 43.30 130 LEU A O 1
ATOM 598 N N . LEU A 1 131 ? 18.560 21.185 6.554 1.00 36.57 131 LEU A N 1
ATOM 599 C CA . LEU A 1 131 ? 17.466 21.795 5.807 1.00 39.60 131 LEU A CA 1
ATOM 600 C C . LEU A 1 131 ? 16.160 21.841 6.609 1.00 41.74 131 LEU A C 1
ATOM 601 O O . LEU A 1 131 ? 15.418 22.816 6.533 1.00 36.50 131 LEU A O 1
ATOM 606 N N . GLU A 1 132 ? 15.882 20.785 7.372 1.00 43.28 132 GLU A N 1
ATOM 607 C CA . GLU A 1 132 ? 14.702 20.755 8.229 1.00 45.78 132 GLU A CA 1
ATOM 608 C C . GLU A 1 132 ? 14.814 21.902 9.222 1.00 52.39 132 GLU A C 1
ATOM 609 O O . GLU A 1 132 ? 13.838 22.580 9.531 1.00 53.01 132 GLU A O 1
ATOM 615 N N . LEU A 1 133 ? 16.031 22.116 9.703 1.00 55.60 133 LEU A N 1
ATOM 616 C CA . LEU A 1 133 ? 16.309 23.120 10.718 1.00 50.69 133 LEU A CA 1
ATOM 617 C C . LEU A 1 133 ? 16.231 24.522 10.125 1.00 51.41 133 LEU A C 1
ATOM 618 O O . LEU A 1 133 ? 15.808 25.465 10.787 1.00 51.64 133 LEU A O 1
ATOM 623 N N . ALA A 1 134 ? 16.650 24.656 8.872 1.00 48.14 134 ALA A N 1
ATOM 624 C CA . ALA A 1 134 ? 16.665 25.953 8.216 1.00 42.41 134 ALA A CA 1
ATOM 625 C C . ALA A 1 134 ? 15.279 26.320 7.709 1.00 46.21 134 ALA A C 1
ATOM 626 O O . ALA A 1 134 ? 15.013 27.477 7.404 1.00 46.80 134 ALA A O 1
ATOM 628 N N . GLY A 1 135 ? 14.400 25.331 7.610 1.00 39.19 135 GLY A N 1
ATOM 629 C CA . GLY A 1 135 ? 13.037 25.571 7.164 1.00 44.59 135 GLY A CA 1
ATOM 630 C C . GLY A 1 135 ? 12.944 25.683 5.656 1.00 47.73 135 GLY A C 1
ATOM 631 O O . GLY A 1 135 ? 12.067 26.357 5.118 1.00 50.55 135 GLY A O 1
ATOM 632 N N . VAL A 1 136 ? 13.862 25.018 4.969 1.00 47.58 136 VAL A N 1
ATOM 633 C CA . VAL A 1 136 ? 13.895 25.051 3.517 1.00 44.98 136 VAL A CA 1
ATOM 634 C C . VAL A 1 136 ? 13.333 23.755 2.941 1.00 42.52 136 VAL A C 1
ATOM 635 O O . VAL A 1 136 ? 13.754 22.664 3.328 1.00 41.17 136 VAL A O 1
ATOM 639 N N . PRO A 1 137 ? 12.375 23.868 2.007 1.00 34.61 137 PRO A N 1
ATOM 640 C CA . PRO A 1 137 ? 11.873 22.654 1.352 1.00 29.04 137 PRO A CA 1
ATOM 641 C C . PRO A 1 137 ? 12.989 22.001 0.535 1.00 33.95 137 PRO A C 1
ATOM 642 O O . PRO A 1 137 ? 13.848 22.705 -0.006 1.00 26.84 137 PRO A O 1
ATOM 646 N N . TYR A 1 138 ? 12.972 20.676 0.441 1.00 25.24 138 TYR A N 1
ATOM 647 C CA . TYR A 1 138 ? 13.993 19.952 -0.304 1.00 30.65 138 TYR A CA 1
ATOM 648 C C . TYR A 1 138 ? 13.437 18.604 -0.745 1.00 34.46 138 TYR A C 1
ATOM 649 O O . TYR A 1 138 ? 12.543 18.067 -0.097 1.00 25.36 138 TYR A O 1
ATOM 658 N N . VAL A 1 139 ? 13.957 18.072 -1.850 1.00 28.21 139 VAL A N 1
ATOM 659 C CA . VAL A 1 139 ? 13.596 16.734 -2.304 1.00 21.33 139 VAL A CA 1
ATOM 660 C C . VAL A 1 139 ? 14.292 15.704 -1.407 1.00 24.78 139 VAL A C 1
ATOM 661 O O . VAL A 1 139 ? 15.524 15.679 -1.328 1.00 23.23 139 VAL A O 1
ATOM 665 N N . GLY A 1 140 ? 13.505 14.871 -0.727 1.00 32.26 140 GLY A N 1
ATOM 666 C CA . GLY A 1 140 ? 14.037 13.775 0.076 1.00 25.01 140 GLY A CA 1
ATOM 667 C C . GLY A 1 140 ? 13.000 13.088 0.959 1.00 28.67 140 GLY A C 1
ATOM 668 O O . GLY A 1 140 ? 11.948 13.650 1.249 1.00 26.55 140 GLY A O 1
ATOM 669 N N . ALA A 1 141 ? 13.302 11.871 1.404 1.00 26.60 141 ALA A N 1
ATOM 670 C CA . ALA A 1 141 ? 12.378 11.125 2.252 1.00 26.48 141 ALA A CA 1
ATOM 671 C C . ALA A 1 141 ? 12.130 11.797 3.603 1.00 31.99 141 ALA A C 1
ATOM 672 O O . ALA A 1 141 ? 11.118 11.539 4.259 1.00 28.36 141 ALA A O 1
ATOM 674 N N . GLY A 1 142 ? 13.063 12.645 4.025 1.00 27.92 142 GLY A N 1
ATOM 675 C CA . GLY A 1 142 ? 12.943 13.321 5.306 1.00 28.40 142 GLY A CA 1
ATOM 676 C C . GLY A 1 142 ? 13.724 12.628 6.414 1.00 33.21 142 GLY A C 1
ATOM 677 O O . GLY A 1 142 ? 14.055 11.440 6.312 1.00 31.95 142 GLY A O 1
ATOM 678 N N . VAL A 1 143 ? 14.022 13.375 7.473 1.00 36.23 143 VAL A N 1
ATOM 679 C CA . VAL A 1 143 ? 14.801 12.870 8.610 1.00 31.29 143 VAL A CA 1
ATOM 680 C C . VAL A 1 143 ? 14.224 11.593 9.224 1.00 35.04 143 VAL A C 1
ATOM 681 O O . VAL A 1 143 ? 14.943 10.621 9.483 1.00 32.61 143 VAL A O 1
ATOM 685 N N . LEU A 1 144 ? 12.921 11.605 9.468 1.00 27.04 144 LEU A N 1
ATOM 686 C CA . LEU A 1 144 ? 12.276 10.525 10.186 1.00 25.23 144 LEU A CA 1
ATOM 687 C C . LEU A 1 144 ? 12.207 9.234 9.377 1.00 30.36 144 LEU A C 1
ATOM 688 O O . LEU A 1 144 ? 12.561 8.165 9.875 1.00 26.33 144 LEU A O 1
ATOM 693 N N . ALA A 1 145 ? 11.731 9.324 8.138 1.00 30.15 145 ALA A N 1
ATOM 694 C CA . ALA A 1 145 ? 11.631 8.133 7.294 1.00 31.18 145 ALA A CA 1
ATOM 695 C C . ALA A 1 145 ? 13.012 7.530 7.066 1.00 26.97 145 ALA A C 1
ATOM 696 O O . ALA A 1 145 ? 13.177 6.311 7.022 1.00 30.34 145 ALA A O 1
ATOM 698 N N . SER A 1 146 ? 14.011 8.392 6.930 1.00 30.62 146 SER A N 1
ATOM 699 C CA . SER A 1 146 ? 15.365 7.913 6.695 1.00 29.88 146 SER A CA 1
ATOM 700 C C . SER A 1 146 ? 15.942 7.207 7.926 1.00 33.05 146 SER A C 1
ATOM 701 O O . SER A 1 146 ? 16.615 6.188 7.801 1.00 32.40 146 SER A O 1
ATOM 704 N N . ALA A 1 147 ? 15.668 7.740 9.113 1.00 31.38 147 ALA A N 1
ATOM 705 C CA . ALA A 1 147 ? 16.122 7.102 10.336 1.00 37.82 147 ALA A CA 1
ATOM 706 C C . ALA A 1 147 ? 15.478 5.714 10.457 1.00 38.03 147 ALA A C 1
ATOM 707 O O . ALA A 1 147 ? 16.151 4.727 10.758 1.00 33.33 147 ALA A O 1
ATOM 709 N N . VAL A 1 148 ? 14.177 5.643 10.196 1.00 34.08 148 VAL A N 1
ATOM 710 C CA . VAL A 1 148 ? 13.477 4.365 10.158 1.00 32.82 148 VAL A CA 1
ATOM 711 C C . VAL A 1 148 ? 14.094 3.439 9.122 1.00 34.29 148 VAL A C 1
ATOM 712 O O . VAL A 1 148 ? 14.484 2.320 9.439 1.00 38.74 148 VAL A O 1
ATOM 716 N N . GLY A 1 149 ? 14.176 3.917 7.882 1.00 29.83 149 GLY A N 1
ATOM 717 C CA . GLY A 1 149 ? 14.732 3.141 6.792 1.00 28.91 149 GLY A CA 1
ATOM 718 C C . GLY A 1 149 ? 16.132 2.632 7.088 1.00 41.67 149 GLY A C 1
ATOM 719 O O . GLY A 1 149 ? 16.520 1.562 6.622 1.00 45.75 149 GLY A O 1
ATOM 720 N N . MET A 1 150 ? 16.889 3.394 7.873 1.00 35.89 150 MET A N 1
ATOM 721 C CA . MET A 1 150 ? 18.258 3.028 8.210 1.00 36.17 150 MET A CA 1
ATOM 722 C C . MET A 1 150 ? 18.344 1.891 9.237 1.00 43.81 150 MET A C 1
ATOM 723 O O . MET A 1 150 ? 19.395 1.282 9.401 1.00 45.37 150 MET A O 1
ATOM 725 N N . ASP A 1 151 ? 17.242 1.619 9.928 1.00 35.71 151 ASP A N 1
ATOM 726 C CA . ASP A 1 151 ? 17.241 0.651 11.011 1.00 34.06 151 ASP A CA 1
ATOM 727 C C . ASP A 1 151 ? 16.461 -0.596 10.575 1.00 34.73 151 ASP A C 1
ATOM 728 O O . ASP A 1 151 ? 15.247 -0.554 10.426 1.00 29.30 151 ASP A O 1
ATOM 733 N N . LYS A 1 152 ? 17.169 -1.700 10.349 1.00 36.56 152 LYS A N 1
ATOM 734 C CA . LYS A 1 152 ? 16.536 -2.940 9.880 1.00 30.20 152 LYS A CA 1
ATOM 735 C C . LYS A 1 152 ? 15.421 -3.427 10.798 1.00 26.13 152 LYS A C 1
ATOM 736 O O . LYS A 1 152 ? 14.370 -3.859 10.334 1.00 37.70 152 LYS A O 1
ATOM 742 N N . GLU A 1 153 ? 15.646 -3.358 12.105 1.00 25.13 153 GLU A N 1
ATOM 743 C CA . GLU A 1 153 ? 14.611 -3.768 13.041 1.00 24.52 153 GLU A CA 1
ATOM 744 C C . GLU A 1 153 ? 13.316 -2.986 12.844 1.00 36.24 153 GLU A C 1
ATOM 745 O O . GLU A 1 153 ? 12.253 -3.564 12.636 1.00 35.14 153 GLU A O 1
ATOM 751 N N . PHE A 1 154 ? 13.415 -1.664 12.927 1.00 35.80 154 PHE A N 1
ATOM 752 C CA . PHE A 1 154 ? 12.243 -0.809 12.825 1.00 30.77 154 PHE A CA 1
ATOM 753 C C . PHE A 1 154 ? 11.585 -0.937 11.464 1.00 28.55 154 PHE A C 1
ATOM 754 O O . PHE A 1 154 ? 10.360 -0.971 11.364 1.00 29.58 154 PHE A O 1
ATOM 762 N N . THR A 1 155 ? 12.396 -1.013 10.413 1.00 27.14 155 THR A N 1
ATOM 763 C CA . THR A 1 155 ? 11.846 -1.190 9.077 1.00 30.48 155 THR A CA 1
ATOM 764 C C . THR A 1 155 ? 11.040 -2.491 8.997 1.00 36.27 155 THR A C 1
ATOM 765 O O . THR A 1 155 ? 9.872 -2.487 8.600 1.00 29.25 155 THR A O 1
ATOM 769 N N . LYS A 1 156 ? 11.663 -3.603 9.385 1.00 33.22 156 LYS A N 1
ATOM 770 C CA . LYS A 1 156 ? 10.987 -4.897 9.321 1.00 33.01 156 LYS A CA 1
ATOM 771 C C . LYS A 1 156 ? 9.738 -4.917 10.204 1.00 27.19 156 LYS A C 1
ATOM 772 O O . LYS A 1 156 ? 8.690 -5.389 9.781 1.00 32.42 156 LYS A O 1
ATOM 778 N N . LYS A 1 157 ? 9.847 -4.370 11.411 1.00 31.80 157 LYS A N 1
ATOM 779 C CA . LYS A 1 157 ? 8.694 -4.249 12.303 1.00 40.71 157 LYS A CA 1
ATOM 780 C C . LYS A 1 157 ? 7.519 -3.499 11.671 1.00 39.57 157 LYS A C 1
ATOM 781 O O . LYS A 1 157 ? 6.388 -3.971 11.718 1.00 31.26 157 LYS A O 1
ATOM 787 N N . LEU A 1 158 ? 7.785 -2.331 11.088 1.00 26.05 158 LEU A N 1
ATOM 788 C CA . LEU A 1 158 ? 6.720 -1.536 10.479 1.00 32.07 158 LEU A CA 1
ATOM 789 C C . LEU A 1 158 ? 6.108 -2.232 9.262 1.00 33.14 158 LEU A C 1
ATOM 790 O O . LEU A 1 158 ? 4.883 -2.254 9.102 1.00 38.00 158 LEU A O 1
ATOM 795 N N . LEU A 1 159 ? 6.963 -2.797 8.410 1.00 32.75 159 LEU A N 1
ATOM 796 C CA . LEU A 1 159 ? 6.513 -3.543 7.231 1.00 34.54 159 LEU A CA 1
ATOM 797 C C . LEU A 1 159 ? 5.584 -4.687 7.638 1.00 37.44 159 LEU A C 1
ATOM 798 O O . LEU A 1 159 ? 4.458 -4.789 7.160 1.00 31.80 159 LEU A O 1
ATOM 803 N N . ALA A 1 160 ? 6.065 -5.547 8.529 1.00 36.41 160 ALA A N 1
ATOM 804 C CA . ALA A 1 160 ? 5.272 -6.682 9.004 1.00 37.01 160 ALA A CA 1
ATOM 805 C C . ALA A 1 160 ? 3.956 -6.216 9.653 1.00 42.24 160 ALA A C 1
ATOM 806 O O . ALA A 1 160 ? 2.913 -6.833 9.463 1.00 43.73 160 ALA A O 1
ATOM 808 N N . ALA A 1 161 ? 4.019 -5.131 10.421 1.00 41.98 161 ALA A N 1
ATOM 809 C CA . ALA A 1 161 ? 2.825 -4.603 11.067 1.00 38.52 161 ALA A CA 1
ATOM 810 C C . ALA A 1 161 ? 1.709 -4.325 10.059 1.00 41.72 161 ALA A C 1
ATOM 811 O O . ALA A 1 161 ? 0.521 -4.417 10.388 1.00 45.14 161 ALA A O 1
ATOM 813 N N . ASP A 1 162 ? 2.098 -3.994 8.832 1.00 37.76 162 ASP A N 1
ATOM 814 C CA . ASP A 1 162 ? 1.146 -3.712 7.774 1.00 30.55 162 ASP A CA 1
ATOM 815 C C . ASP A 1 162 ? 0.876 -4.940 6.930 1.00 36.40 162 ASP A C 1
ATOM 816 O O . ASP A 1 162 ? 0.269 -4.842 5.868 1.00 41.16 162 ASP A O 1
ATOM 821 N N . GLY A 1 163 ? 1.286 -6.104 7.419 1.00 40.10 163 GLY A N 1
ATOM 822 C CA . GLY A 1 163 ? 1.027 -7.337 6.700 1.00 40.82 163 GLY A CA 1
ATOM 823 C C . GLY A 1 163 ? 1.888 -7.568 5.463 1.00 44.15 163 GLY A C 1
ATOM 824 O O . GLY A 1 163 ? 1.525 -8.358 4.590 1.00 46.67 163 GLY A O 1
ATOM 825 N N . LEU A 1 164 ? 3.035 -6.900 5.386 1.00 31.29 164 LEU A N 1
ATOM 826 C CA . LEU A 1 164 ? 3.928 -7.051 4.236 1.00 34.74 164 LEU A CA 1
ATOM 827 C C . LEU A 1 164 ? 4.930 -8.176 4.478 1.00 32.91 164 LEU A C 1
ATOM 828 O O . LEU A 1 164 ? 5.295 -8.444 5.616 1.00 35.77 164 LEU A O 1
ATOM 833 N N . PRO A 1 165 ? 5.374 -8.844 3.407 1.00 35.17 165 PRO A N 1
ATOM 834 C CA . PRO A 1 165 ? 6.245 -10.021 3.539 1.00 35.08 165 PRO A CA 1
ATOM 835 C C . PRO A 1 165 ? 7.699 -9.657 3.836 1.00 31.33 165 PRO A C 1
ATOM 836 O O . PRO A 1 165 ? 8.346 -9.032 2.994 1.00 33.54 165 PRO A O 1
ATOM 840 N N . VAL A 1 166 ? 8.211 -10.049 4.999 1.00 28.69 166 VAL A N 1
ATOM 841 C CA . VAL A 1 166 ? 9.646 -9.917 5.255 1.00 37.67 166 VAL A CA 1
ATOM 842 C C . VAL A 1 166 ? 10.239 -11.249 5.716 1.00 33.12 166 VAL A C 1
ATOM 843 O O . VAL A 1 166 ? 9.544 -12.078 6.308 1.00 33.48 166 VAL A O 1
ATOM 847 N N . GLY A 1 167 ? 11.524 -11.452 5.437 1.00 24.93 167 GLY A N 1
ATOM 848 C CA . GLY A 1 167 ? 12.202 -12.668 5.846 1.00 32.56 167 GLY A CA 1
ATOM 849 C C . GLY A 1 167 ? 12.215 -12.803 7.357 1.00 38.10 167 GLY A C 1
ATOM 850 O O . GLY A 1 167 ? 12.193 -11.798 8.077 1.00 33.47 167 GLY A O 1
ATOM 851 N N . ALA A 1 168 ? 12.234 -14.043 7.840 1.00 26.97 168 ALA A N 1
ATOM 852 C CA . ALA A 1 168 ? 12.290 -14.300 9.273 1.00 29.81 168 ALA A CA 1
ATOM 853 C C . ALA A 1 168 ? 13.620 -13.832 9.846 1.00 24.67 168 ALA A C 1
ATOM 854 O O . ALA A 1 168 ? 14.654 -13.913 9.182 1.00 28.45 168 ALA A O 1
ATOM 856 N N . TYR A 1 169 ? 13.588 -13.330 11.076 1.00 22.95 169 TYR A N 1
ATOM 857 C CA . TYR A 1 169 ? 14.793 -12.807 11.701 1.00 22.49 169 TYR A CA 1
ATOM 858 C C . TYR A 1 169 ? 14.634 -12.663 13.206 1.00 29.56 169 TYR A C 1
ATOM 859 O O . TYR A 1 169 ? 13.520 -12.700 13.741 1.00 30.81 169 TYR A O 1
ATOM 868 N N . ALA A 1 170 ? 15.760 -12.465 13.883 1.00 28.27 170 ALA A N 1
ATOM 869 C CA . ALA A 1 170 ? 15.751 -12.170 15.308 1.00 32.89 170 ALA A CA 1
ATOM 870 C C . ALA A 1 170 ? 16.680 -10.999 15.573 1.00 26.46 170 ALA A C 1
ATOM 871 O O . ALA A 1 170 ? 17.591 -10.763 14.799 1.00 26.46 170 ALA A O 1
ATOM 873 N N . VAL A 1 171 ? 16.458 -10.291 16.678 1.00 24.67 171 VAL A N 1
ATOM 874 C CA . VAL A 1 171 ? 17.309 -9.171 17.074 1.00 27.39 171 VAL A CA 1
ATOM 875 C C . VAL A 1 171 ? 18.044 -9.421 18.389 1.00 31.60 171 VAL A C 1
ATOM 876 O O . VAL A 1 171 ? 17.443 -9.833 19.380 1.00 39.47 171 VAL A O 1
ATOM 880 N N . LEU A 1 172 ? 19.346 -9.166 18.400 1.00 29.01 172 LEU A N 1
ATOM 881 C CA . LEU A 1 172 ? 20.145 -9.387 19.599 1.00 33.38 172 LEU A CA 1
ATOM 882 C C . LEU A 1 172 ? 20.732 -8.082 20.131 1.00 40.75 172 LEU A C 1
ATOM 883 O O . LEU A 1 172 ? 21.443 -7.380 19.422 1.00 40.00 172 LEU A O 1
ATOM 888 N N . ARG A 1 173 ? 20.415 -7.762 21.381 1.00 43.47 173 ARG A N 1
ATOM 889 C CA . ARG A 1 173 ? 21.017 -6.629 22.066 1.00 46.68 173 ARG A CA 1
ATOM 890 C C . ARG A 1 173 ? 21.990 -7.141 23.119 1.00 45.21 173 ARG A C 1
ATOM 891 O O . ARG A 1 173 ? 21.835 -8.259 23.619 1.00 44.78 173 ARG A O 1
ATOM 899 N N . PRO A 1 174 ? 23.001 -6.326 23.464 1.00 43.66 174 PRO A N 1
ATOM 900 C CA . PRO A 1 174 ? 23.951 -6.718 24.510 1.00 51.00 174 PRO A CA 1
ATOM 901 C C . PRO A 1 174 ? 23.191 -7.082 25.779 1.00 49.47 174 PRO A C 1
ATOM 902 O O . PRO A 1 174 ? 22.239 -6.383 26.120 1.00 47.84 174 PRO A O 1
ATOM 906 N N . PRO A 1 175 ? 23.600 -8.159 26.468 1.00 62.66 175 PRO A N 1
ATOM 907 C CA . PRO A 1 175 ? 24.767 -8.997 26.167 1.00 68.87 175 PRO A CA 1
ATOM 908 C C . PRO A 1 175 ? 24.452 -10.141 25.203 1.00 66.37 175 PRO A C 1
ATOM 909 O O . PRO A 1 175 ? 25.366 -10.840 24.764 1.00 67.21 175 PRO A O 1
ATOM 913 N N . ARG A 1 176 ? 23.171 -10.335 24.905 1.00 60.71 176 ARG A N 1
ATOM 914 C CA . ARG A 1 176 ? 22.714 -11.428 24.051 1.00 55.41 176 ARG A CA 1
ATOM 915 C C . ARG A 1 176 ? 23.570 -11.625 22.800 1.00 51.01 176 ARG A C 1
ATOM 916 O O . ARG A 1 176 ? 23.577 -10.783 21.903 1.00 55.76 176 ARG A O 1
ATOM 924 N N . SER A 1 177 ? 24.282 -12.746 22.743 1.00 52.40 177 SER A N 1
ATOM 925 C CA . SER A 1 177 ? 25.044 -13.112 21.557 1.00 52.32 177 SER A CA 1
ATOM 926 C C . SER A 1 177 ? 24.642 -14.516 21.133 1.00 53.55 177 SER A C 1
ATOM 927 O O . SER A 1 177 ? 25.323 -15.169 20.335 1.00 55.45 177 SER A O 1
ATOM 930 N N . THR A 1 178 ? 23.526 -14.980 21.678 1.00 54.71 178 THR A N 1
ATOM 931 C CA . THR A 1 178 ? 23.101 -16.355 21.469 1.00 52.43 178 THR A CA 1
ATOM 932 C C . THR A 1 178 ? 21.592 -16.434 21.244 1.00 51.85 178 THR A C 1
ATOM 933 O O . THR A 1 178 ? 20.845 -15.584 21.720 1.00 50.97 178 THR A O 1
ATOM 937 N N . LEU A 1 179 ? 21.155 -17.455 20.511 1.00 51.74 179 LEU A N 1
ATOM 938 C CA . LEU A 1 179 ? 19.743 -17.633 20.181 1.00 51.36 179 LEU A CA 1
ATOM 939 C C . LEU A 1 179 ? 19.097 -18.833 20.881 1.00 55.53 179 LEU A C 1
ATOM 940 O O . LEU A 1 179 ? 19.752 -19.841 21.160 1.00 48.74 179 LEU A O 1
ATOM 945 N N . HIS A 1 180 ? 17.801 -18.715 21.151 1.00 52.42 180 HIS A N 1
ATOM 946 C CA . HIS A 1 180 ? 17.032 -19.810 21.720 1.00 52.51 180 HIS A CA 1
ATOM 947 C C . HIS A 1 180 ? 16.804 -20.900 20.675 1.00 49.30 180 HIS A C 1
ATOM 948 O O . HIS A 1 180 ? 16.764 -20.623 19.477 1.00 47.39 180 HIS A O 1
ATOM 950 N N . ARG A 1 181 ? 16.654 -22.138 21.133 1.00 51.67 181 ARG A N 1
ATOM 951 C CA . ARG A 1 181 ? 16.483 -23.274 20.235 1.00 50.16 181 ARG A CA 1
ATOM 952 C C . ARG A 1 181 ? 15.308 -23.069 19.287 1.00 53.76 181 ARG A C 1
ATOM 953 O O . ARG A 1 181 ? 15.397 -23.368 18.096 1.00 57.41 181 ARG A O 1
ATOM 955 N N . GLN A 1 182 ? 14.207 -22.556 19.823 1.00 54.56 182 GLN A N 1
ATOM 956 C CA . GLN A 1 182 ? 13.012 -22.306 19.030 1.00 50.01 182 GLN A CA 1
ATOM 957 C C . GLN A 1 182 ? 13.288 -21.268 17.939 1.00 49.38 182 GLN A C 1
ATOM 958 O O . GLN A 1 182 ? 12.759 -21.365 16.832 1.00 51.40 182 GLN A O 1
ATOM 960 N N . GLU A 1 183 ? 14.113 -20.275 18.262 1.00 44.28 183 GLU A N 1
ATOM 961 C CA A GLU A 1 183 ? 14.522 -19.261 17.294 0.70 43.29 183 GLU A CA 1
ATOM 962 C CA B GLU A 1 183 ? 14.502 -19.271 17.282 0.30 42.28 183 GLU A CA 1
ATOM 963 C C . GLU A 1 183 ? 15.389 -19.889 16.209 1.00 36.97 183 GLU A C 1
ATOM 964 O O . GLU A 1 183 ? 15.228 -19.614 15.024 1.00 32.83 183 GLU A O 1
ATOM 975 N N . CYS A 1 184 ? 16.314 -20.741 16.623 1.00 38.96 184 CYS A N 1
ATOM 976 C CA . CYS A 1 184 ? 17.165 -21.423 15.667 1.00 42.44 184 CYS A CA 1
ATOM 977 C C . CYS A 1 184 ? 16.331 -22.226 14.666 1.00 48.01 184 CYS A C 1
ATOM 978 O O . CYS A 1 184 ? 16.533 -22.111 13.452 1.00 39.73 184 CYS A O 1
ATOM 981 N N . GLU A 1 185 ? 15.382 -23.014 15.170 1.00 38.67 185 GLU A N 1
ATOM 982 C CA . GLU A 1 185 ? 14.511 -23.807 14.306 1.00 39.82 185 GLU A CA 1
ATOM 983 C C . GLU A 1 185 ? 13.722 -22.906 13.364 1.00 42.12 185 GLU A C 1
ATOM 984 O O . GLU A 1 185 ? 13.594 -23.178 12.172 1.00 44.04 185 GLU A O 1
ATOM 986 N N . ARG A 1 186 ? 13.206 -21.814 13.907 1.00 47.49 186 ARG A N 1
ATOM 987 C CA . ARG A 1 186 ? 12.436 -20.875 13.112 1.00 39.57 186 ARG A CA 1
ATOM 988 C C . ARG A 1 186 ? 13.259 -20.271 11.968 1.00 35.22 186 ARG A C 1
ATOM 989 O O . ARG A 1 186 ? 12.763 -20.104 10.857 1.00 38.22 186 ARG A O 1
ATOM 997 N N . LEU A 1 187 ? 14.519 -19.949 12.239 1.00 32.45 187 LEU A N 1
ATOM 998 C CA . LEU A 1 187 ? 15.360 -19.286 11.240 1.00 39.96 187 LEU A CA 1
ATOM 999 C C . LEU A 1 187 ? 15.963 -20.237 10.212 1.00 32.33 187 LEU A C 1
ATOM 1000 O O . LEU A 1 187 ? 16.065 -19.891 9.034 1.00 31.68 187 LEU A O 1
ATOM 1005 N N . GLY A 1 188 ? 16.364 -21.423 10.665 1.00 31.01 188 GLY A N 1
ATOM 1006 C CA . GLY A 1 188 ? 17.105 -22.349 9.827 1.00 31.51 188 GLY A CA 1
ATOM 1007 C C . GLY A 1 188 ? 18.514 -21.835 9.583 1.00 36.73 188 GLY A C 1
ATOM 1008 O O . GLY A 1 188 ? 18.918 -20.818 10.156 1.00 37.21 188 GLY A O 1
ATOM 1009 N N . LEU A 1 189 ? 19.264 -22.534 8.737 1.00 32.63 189 LEU A N 1
ATOM 1010 C CA . LEU A 1 189 ? 20.610 -22.100 8.361 1.00 30.71 189 LEU A CA 1
ATOM 1011 C C . LEU A 1 189 ? 20.728 -22.096 6.844 1.00 31.69 189 LEU A C 1
ATOM 1012 O O . LEU A 1 189 ? 20.005 -22.820 6.168 1.00 33.91 189 LEU A O 1
ATOM 1017 N N . PRO A 1 190 ? 21.619 -21.259 6.296 1.00 30.44 190 PRO A N 1
ATOM 1018 C CA . PRO A 1 190 ? 22.471 -20.317 7.031 1.00 28.31 190 PRO A CA 1
ATOM 1019 C C . PRO A 1 190 ? 21.682 -19.087 7.445 1.00 35.27 190 PRO A C 1
ATOM 1020 O O . PRO A 1 190 ? 20.577 -18.874 6.955 1.00 32.49 190 PRO A O 1
ATOM 1024 N N . VAL A 1 191 ? 22.251 -18.285 8.338 1.00 27.73 191 VAL A N 1
ATOM 1025 C CA . VAL A 1 191 ? 21.679 -16.991 8.635 1.00 28.33 191 VAL A CA 1
ATOM 1026 C C . VAL A 1 191 ? 22.711 -15.927 8.273 1.00 29.95 191 VAL A C 1
ATOM 1027 O O . VAL A 1 191 ? 23.908 -16.203 8.256 1.00 31.47 191 VAL A O 1
ATOM 1031 N N . PHE A 1 192 ? 22.237 -14.731 7.942 1.00 24.97 192 PHE A N 1
ATOM 1032 C CA . PHE A 1 192 ? 23.120 -13.595 7.696 1.00 26.74 192 PHE A CA 1
ATOM 1033 C C . PHE A 1 192 ? 23.039 -12.651 8.885 1.00 33.67 192 PHE A C 1
ATOM 1034 O O . PHE A 1 192 ? 21.969 -12.137 9.212 1.00 30.08 192 PHE A O 1
ATOM 1042 N N . VAL A 1 193 ? 24.177 -12.450 9.538 1.00 28.48 193 VAL A N 1
ATOM 1043 C CA . VAL A 1 193 ? 24.256 -11.631 10.739 1.00 24.72 193 VAL A CA 1
ATOM 1044 C C . VAL A 1 193 ? 24.739 -10.241 10.350 1.00 24.68 193 VAL A C 1
ATOM 1045 O O . VAL A 1 193 ? 25.791 -10.105 9.719 1.00 28.83 193 VAL A O 1
ATOM 1049 N N . LYS A 1 194 ? 23.979 -9.211 10.724 1.00 27.38 194 LYS A N 1
ATOM 1050 C CA . LYS A 1 194 ? 24.268 -7.836 10.287 1.00 23.77 194 LYS A CA 1
ATOM 1051 C C . LYS A 1 194 ? 24.038 -6.787 11.385 1.00 29.66 194 LYS A C 1
ATOM 1052 O O . LYS A 1 194 ? 23.124 -6.926 12.194 1.00 27.45 194 LYS A O 1
ATOM 1058 N N . PRO A 1 195 ? 24.836 -5.707 11.388 1.00 29.87 195 PRO A N 1
ATOM 1059 C CA . PRO A 1 195 ? 24.459 -4.594 12.268 1.00 31.70 195 PRO A CA 1
ATOM 1060 C C . PRO A 1 195 ? 23.071 -4.100 11.867 1.00 24.76 195 PRO A C 1
ATOM 1061 O O . PRO A 1 195 ? 22.794 -3.996 10.678 1.00 23.85 195 PRO A O 1
ATOM 1065 N N . ALA A 1 196 ? 22.197 -3.818 12.824 1.00 23.90 196 ALA A N 1
ATOM 1066 C CA . ALA A 1 196 ? 20.871 -3.330 12.449 1.00 26.89 196 ALA A CA 1
ATOM 1067 C C . ALA A 1 196 ? 20.988 -2.022 11.675 1.00 34.98 196 ALA A C 1
ATOM 1068 O O . ALA A 1 196 ? 20.226 -1.768 10.740 1.00 38.13 196 ALA A O 1
ATOM 1070 N N . ARG A 1 197 ? 21.951 -1.199 12.071 1.00 27.43 197 ARG A N 1
ATOM 1071 C CA . ARG A 1 197 ? 22.181 0.079 11.403 1.00 37.79 197 ARG A CA 1
ATOM 1072 C C . ARG A 1 197 ? 23.595 0.127 10.849 1.00 44.32 197 ARG A C 1
ATOM 1073 O O . ARG A 1 197 ? 24.575 0.054 11.592 1.00 48.69 197 ARG A O 1
ATOM 1081 N N . GLY A 1 198 ? 23.689 0.229 9.531 1.00 46.72 198 GLY A N 1
ATOM 1082 C CA . GLY A 1 198 ? 24.965 0.295 8.850 1.00 51.97 198 GLY A CA 1
ATOM 1083 C C . GLY A 1 198 ? 24.734 0.207 7.359 1.00 54.41 198 GLY A C 1
ATOM 1084 O O . GLY A 1 198 ? 23.602 0.039 6.909 1.00 56.98 198 GLY A O 1
ATOM 1085 N N . GLY A 1 199 ? 25.802 0.315 6.584 1.00 56.18 199 GLY A N 1
ATOM 1086 C CA . GLY A 1 199 ? 25.669 0.230 5.146 1.00 60.00 199 GLY A CA 1
ATOM 1087 C C . GLY A 1 199 ? 26.738 -0.617 4.496 1.00 53.56 199 GLY A C 1
ATOM 1088 O O . GLY A 1 199 ? 27.627 -1.151 5.167 1.00 51.38 199 GLY A O 1
ATOM 1089 N N . SER A 1 200 ? 26.629 -0.746 3.178 1.00 41.82 200 SER A N 1
ATOM 1090 C CA . SER A 1 200 ? 27.671 -1.345 2.364 1.00 48.37 200 SER A CA 1
ATOM 1091 C C . SER A 1 200 ? 28.088 -2.718 2.874 1.00 47.62 200 SER A C 1
ATOM 1092 O O . SER A 1 200 ? 29.210 -3.151 2.638 1.00 48.49 200 SER A O 1
ATOM 1095 N N . SER A 1 201 ? 27.183 -3.390 3.580 1.00 42.72 201 SER A N 1
ATOM 1096 C CA . SER A 1 201 ? 27.416 -4.760 4.013 1.00 44.08 201 SER A CA 1
ATOM 1097 C C . SER A 1 201 ? 28.678 -4.918 4.877 1.00 45.83 201 SER A C 1
ATOM 1098 O O . SER A 1 201 ? 29.347 -5.954 4.850 1.00 47.60 201 SER A O 1
ATOM 1101 N N . ILE A 1 202 ? 28.991 -3.893 5.658 1.00 34.62 202 ILE A N 1
ATOM 1102 C CA . ILE A 1 202 ? 30.087 -3.987 6.605 1.00 36.88 202 ILE A CA 1
ATOM 1103 C C . ILE A 1 202 ? 29.624 -4.690 7.888 1.00 25.88 202 ILE A C 1
ATOM 1104 O O . ILE A 1 202 ? 28.502 -4.491 8.347 1.00 27.76 202 ILE A O 1
ATOM 1109 N N . GLY A 1 203 ? 30.487 -5.529 8.447 1.00 25.25 203 GLY A N 1
ATOM 1110 C CA . GLY A 1 203 ? 30.186 -6.228 9.681 1.00 25.86 203 GLY A CA 1
ATOM 1111 C C . GLY A 1 203 ? 29.231 -7.383 9.472 1.00 30.91 203 GLY A C 1
ATOM 1112 O O . GLY A 1 203 ? 28.667 -7.909 10.427 1.00 30.69 203 GLY A O 1
ATOM 1113 N N . VAL A 1 204 ? 29.057 -7.782 8.218 1.00 26.93 204 VAL A N 1
ATOM 1114 C CA . VAL A 1 204 ? 28.101 -8.834 7.870 1.00 31.26 204 VAL A CA 1
ATOM 1115 C C . VAL A 1 204 ? 28.758 -10.211 7.736 1.00 28.93 204 VAL A C 1
ATOM 1116 O O . VAL A 1 204 ? 29.816 -10.345 7.119 1.00 32.56 204 VAL A O 1
ATOM 1120 N N . SER A 1 205 ? 28.120 -11.231 8.309 1.00 25.93 205 SER A N 1
ATOM 1121 C CA . SER A 1 205 ? 28.674 -12.583 8.330 1.00 29.33 205 SER A CA 1
ATOM 1122 C C . SER A 1 205 ? 27.684 -13.637 7.824 1.00 35.65 205 SER A C 1
ATOM 1123 O O . SER A 1 205 ? 26.492 -13.571 8.113 1.00 34.84 205 SER A O 1
ATOM 1126 N N . ARG A 1 206 ? 28.183 -14.600 7.058 1.00 26.59 206 ARG A N 1
ATOM 1127 C CA . ARG A 1 206 ? 27.371 -15.747 6.676 1.00 35.44 206 ARG A CA 1
ATOM 1128 C C . ARG A 1 206 ? 27.609 -16.780 7.748 1.00 24.94 206 ARG A C 1
ATOM 1129 O O . ARG A 1 206 ? 28.733 -17.240 7.923 1.00 32.70 206 ARG A O 1
ATOM 1137 N N . VAL A 1 207 ? 26.571 -17.098 8.507 1.00 26.08 207 VAL A N 1
ATOM 1138 C CA . VAL A 1 207 ? 26.690 -18.092 9.567 1.00 27.54 207 VAL A CA 1
ATOM 1139 C C . VAL A 1 207 ? 26.112 -19.418 9.104 1.00 29.05 207 VAL A C 1
ATOM 1140 O O . VAL A 1 207 ? 24.957 -19.488 8.698 1.00 30.14 207 VAL A O 1
ATOM 1144 N N . SER A 1 208 ? 26.917 -20.473 9.185 1.00 33.01 208 SER A N 1
ATOM 1145 C CA . SER A 1 208 ? 26.555 -21.742 8.576 1.00 26.20 208 SER A CA 1
ATOM 1146 C C . SER A 1 208 ? 26.370 -22.887 9.584 1.00 32.11 208 SER A C 1
ATOM 1147 O O . SER A 1 208 ? 25.883 -23.958 9.229 1.00 27.48 208 SER A O 1
ATOM 1150 N N . SER A 1 209 ? 26.784 -22.663 10.826 1.00 31.45 209 SER A N 1
ATOM 1151 C CA . SER A 1 209 ? 26.407 -23.530 11.931 1.00 33.74 209 SER A CA 1
ATOM 1152 C C . SER A 1 209 ? 26.181 -22.632 13.132 1.00 32.79 209 SER A C 1
ATOM 1153 O O . SER A 1 209 ? 26.727 -21.533 13.191 1.00 29.88 209 SER A O 1
ATOM 1156 N N . TRP A 1 210 ? 25.375 -23.085 14.086 1.00 25.38 210 TRP A N 1
ATOM 1157 C CA . TRP A 1 210 ? 25.068 -22.239 15.233 1.00 34.50 210 TRP A CA 1
ATOM 1158 C C . TRP A 1 210 ? 26.293 -21.910 16.077 1.00 37.18 210 TRP A C 1
ATOM 1159 O O . TRP A 1 210 ? 26.343 -20.857 16.719 1.00 30.53 210 TRP A O 1
ATOM 1170 N N . ASP A 1 211 ? 27.295 -22.788 16.048 1.00 24.32 211 ASP A N 1
ATOM 1171 C CA . ASP A 1 211 ? 28.558 -22.522 16.743 1.00 28.31 211 ASP A CA 1
ATOM 1172 C C . ASP A 1 211 ? 29.250 -21.245 16.251 1.00 34.34 211 ASP A C 1
ATOM 1173 O O . ASP A 1 211 ? 30.034 -20.656 16.982 1.00 31.04 211 ASP A O 1
ATOM 1178 N N . GLN A 1 212 ? 28.971 -20.838 15.012 1.00 31.58 212 GLN A N 1
ATOM 1179 C CA . GLN A 1 212 ? 29.612 -19.661 14.419 1.00 32.27 212 GLN A CA 1
ATOM 1180 C C . GLN A 1 212 ? 28.941 -18.347 14.829 1.00 30.40 212 GLN A C 1
ATOM 1181 O O . GLN A 1 212 ? 29.450 -17.269 14.543 1.00 25.59 212 GLN A O 1
ATOM 1187 N N . LEU A 1 213 ? 27.792 -18.439 15.483 1.00 31.31 213 LEU A N 1
ATOM 1188 C CA . LEU A 1 213 ? 26.982 -17.256 15.749 1.00 31.18 213 LEU A CA 1
ATOM 1189 C C . LEU A 1 213 ? 27.656 -16.214 16.653 1.00 27.89 213 LEU A C 1
ATOM 1190 O O . LEU A 1 213 ? 27.712 -15.040 16.299 1.00 38.95 213 LEU A O 1
ATOM 1195 N N . PRO A 1 214 ? 28.163 -16.640 17.823 1.00 35.26 214 PRO A N 1
ATOM 1196 C CA . PRO A 1 214 ? 28.815 -15.733 18.772 1.00 34.55 214 PRO A CA 1
ATOM 1197 C C . PRO A 1 214 ? 29.869 -14.841 18.129 1.00 34.29 214 PRO A C 1
ATOM 1198 O O . PRO A 1 214 ? 29.827 -13.623 18.312 1.00 38.37 214 PRO A O 1
ATOM 1202 N N . ALA A 1 215 ? 30.800 -15.434 17.391 1.00 30.15 215 ALA A N 1
ATOM 1203 C CA . ALA A 1 215 ? 31.825 -14.657 16.705 1.00 34.06 215 ALA A CA 1
ATOM 1204 C C . ALA A 1 215 ? 31.190 -13.698 15.705 1.00 34.14 215 ALA A C 1
ATOM 1205 O O . ALA A 1 215 ? 31.630 -12.554 15.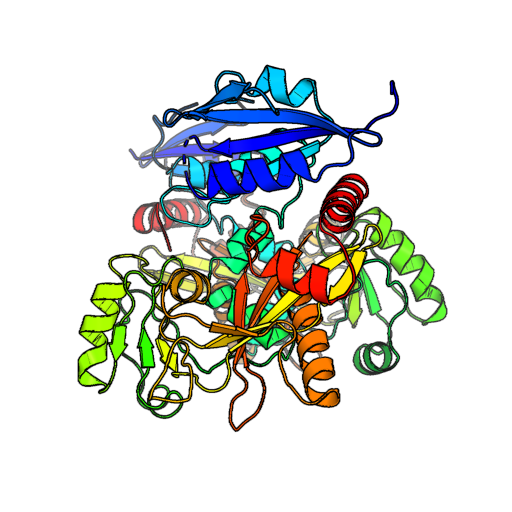550 1.00 35.59 215 ALA A O 1
ATOM 1207 N N . ALA A 1 216 ? 30.157 -14.168 15.018 1.00 28.94 216 ALA A N 1
ATOM 1208 C CA . ALA A 1 216 ? 29.494 -13.334 14.023 1.00 31.34 216 ALA A CA 1
ATOM 1209 C C . ALA A 1 216 ? 28.818 -12.123 14.681 1.00 26.30 216 ALA A C 1
ATOM 1210 O O . ALA A 1 216 ? 28.838 -11.018 14.141 1.00 26.61 216 ALA A O 1
ATOM 1212 N N . VAL A 1 217 ? 28.218 -12.348 15.845 1.00 25.72 217 VAL A N 1
ATOM 1213 C CA . VAL A 1 217 ? 27.562 -11.286 16.592 1.00 23.79 217 VAL A CA 1
ATOM 1214 C C . VAL A 1 217 ? 28.592 -10.256 17.068 1.00 35.60 217 VAL A C 1
ATOM 1215 O O . VAL A 1 217 ? 28.382 -9.049 16.920 1.00 31.73 217 VAL A O 1
ATOM 1219 N N . ALA A 1 218 ? 29.705 -10.728 17.627 1.00 31.79 218 ALA A N 1
ATOM 1220 C CA . ALA A 1 218 ? 30.762 -9.829 18.088 1.00 32.43 218 ALA A CA 1
ATOM 1221 C C . ALA A 1 218 ? 31.288 -8.978 16.941 1.00 38.04 218 ALA A C 1
ATOM 1222 O O . ALA A 1 218 ? 31.520 -7.780 17.101 1.00 36.27 218 ALA A O 1
ATOM 1224 N N . ARG A 1 219 ? 31.482 -9.597 15.784 1.00 26.55 219 ARG A N 1
ATOM 1225 C CA . ARG A 1 219 ? 31.896 -8.850 14.602 1.00 28.51 219 ARG A CA 1
ATOM 1226 C C . ARG A 1 219 ? 30.894 -7.746 14.208 1.00 34.00 219 ARG A C 1
ATOM 1227 O O . ARG A 1 219 ? 31.288 -6.605 13.949 1.00 30.34 219 ARG A O 1
ATOM 1235 N N . ALA A 1 220 ? 29.609 -8.096 14.135 1.00 25.19 220 ALA A N 1
ATOM 1236 C CA . ALA A 1 220 ? 28.558 -7.122 13.848 1.00 31.74 220 ALA A CA 1
ATOM 1237 C C . ALA A 1 220 ? 28.474 -6.062 14.948 1.00 30.92 220 ALA A C 1
ATOM 1238 O O . ALA A 1 220 ? 28.224 -4.890 14.683 1.00 27.84 220 ALA A O 1
ATOM 1240 N N . ARG A 1 221 ? 28.699 -6.483 16.185 1.00 27.18 221 ARG A N 1
ATOM 1241 C CA . ARG A 1 221 ? 28.570 -5.585 17.316 1.00 28.53 221 ARG A CA 1
ATOM 1242 C C . ARG A 1 221 ? 29.656 -4.497 17.333 1.00 36.36 221 ARG A C 1
ATOM 1243 O O . ARG A 1 221 ? 29.491 -3.468 17.982 1.00 32.29 221 ARG A O 1
ATOM 1251 N N . ARG A 1 2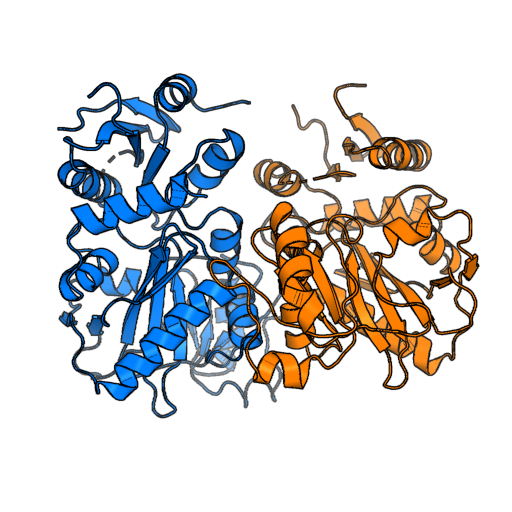22 ? 30.758 -4.711 16.619 1.00 29.20 222 ARG A N 1
ATOM 1252 C CA A ARG A 1 222 ? 31.799 -3.694 16.450 0.50 35.64 222 ARG A CA 1
ATOM 1253 C CA B ARG A 1 222 ? 31.767 -3.665 16.548 0.50 35.27 222 ARG A CA 1
ATOM 1254 C C . ARG A 1 222 ? 31.231 -2.463 15.767 1.00 37.04 222 ARG A C 1
ATOM 1255 O O . ARG A 1 222 ? 31.795 -1.368 15.846 1.00 34.78 222 ARG A O 1
ATOM 1270 N N . HIS A 1 223 ? 30.121 -2.665 15.057 1.00 26.16 223 HIS A N 1
ATOM 1271 C CA . HIS A 1 223 ? 29.518 -1.629 14.234 1.00 29.12 223 HIS A CA 1
ATOM 1272 C C . HIS A 1 223 ? 28.173 -1.156 14.775 1.00 35.45 223 HIS A C 1
ATOM 1273 O O . HIS A 1 223 ? 27.823 0.013 14.645 1.00 33.17 223 HIS A O 1
ATOM 1280 N N . ASP A 1 224 ? 27.420 -2.064 15.379 1.00 28.98 224 ASP A N 1
ATOM 1281 C CA . ASP A 1 224 ? 26.143 -1.701 15.978 1.00 22.93 224 ASP A CA 1
ATOM 1282 C C . ASP A 1 224 ? 25.874 -2.654 17.121 1.00 27.64 224 ASP A C 1
ATOM 1283 O O . ASP A 1 224 ? 25.873 -3.881 16.936 1.00 32.38 224 ASP A O 1
ATOM 1288 N N . PRO A 1 225 ? 25.658 -2.098 18.319 1.00 33.26 225 PRO A N 1
ATOM 1289 C CA . PRO A 1 225 ? 25.294 -2.899 19.491 1.00 33.11 225 PRO A CA 1
ATOM 1290 C C . PRO A 1 225 ? 24.114 -3.798 19.175 1.00 23.01 225 PRO A C 1
ATOM 1291 O O . PRO A 1 225 ? 24.090 -4.963 19.583 1.00 35.54 225 PRO A O 1
ATOM 1295 N N . LYS A 1 226 ? 23.146 -3.255 18.439 1.00 31.03 226 LYS A N 1
ATOM 1296 C CA . LYS A 1 226 ? 21.976 -4.012 18.008 1.00 29.36 226 LYS A CA 1
ATOM 1297 C C . LYS A 1 226 ? 22.265 -4.779 16.722 1.00 27.15 226 LYS A C 1
ATOM 1298 O O . LYS A 1 226 ? 22.590 -4.191 15.690 1.00 27.80 226 LYS A O 1
ATOM 1304 N N . VAL A 1 227 ? 22.110 -6.097 16.802 1.00 23.18 227 VAL A N 1
ATOM 1305 C CA . VAL A 1 227 ? 22.548 -7.005 15.758 1.00 27.48 227 VAL A CA 1
ATOM 1306 C C . VAL A 1 227 ? 21.342 -7.791 15.258 1.00 30.23 227 VAL A C 1
ATOM 1307 O O . VAL A 1 227 ? 20.536 -8.270 16.053 1.00 31.94 227 VAL A O 1
ATOM 1311 N N . ILE A 1 228 ? 21.208 -7.926 13.945 1.00 23.46 228 ILE A N 1
ATOM 1312 C CA A ILE A 1 228 ? 20.091 -8.678 13.392 0.50 23.08 228 ILE A CA 1
ATOM 1313 C CA B ILE A 1 228 ? 20.092 -8.666 13.372 0.50 23.95 228 ILE A CA 1
ATOM 1314 C C . ILE A 1 228 ? 20.549 -9.988 12.766 1.00 25.15 228 ILE A C 1
ATOM 1315 O O . ILE A 1 228 ? 21.489 -10.023 11.977 1.00 32.91 228 ILE A O 1
ATOM 1324 N N . VAL A 1 229 ? 19.877 -11.067 13.143 1.00 27.81 229 VAL A N 1
ATOM 1325 C CA . VAL A 1 229 ? 20.175 -12.388 12.602 1.00 20.65 229 VAL A CA 1
ATOM 1326 C C . VAL A 1 229 ? 19.065 -12.737 11.633 1.00 24.06 229 VAL A C 1
ATOM 1327 O O . VAL A 1 229 ? 17.947 -13.026 12.049 1.00 30.60 229 VAL A O 1
ATOM 1331 N N . GLU A 1 230 ? 19.364 -12.679 10.339 1.00 20.47 230 GLU A N 1
ATOM 1332 C CA . GLU A 1 230 ? 18.341 -12.872 9.318 1.00 23.25 230 GLU A CA 1
ATOM 1333 C C . GLU A 1 230 ? 18.439 -14.252 8.678 1.00 26.38 230 GLU A C 1
ATOM 1334 O O . GLU A 1 230 ? 19.522 -14.691 8.319 1.00 30.76 230 GLU A O 1
ATOM 1340 N N . ALA A 1 231 ? 17.303 -14.921 8.514 1.00 26.58 231 ALA A N 1
ATOM 1341 C CA . ALA A 1 231 ? 17.255 -16.086 7.649 1.00 30.47 231 ALA A CA 1
ATOM 1342 C C . ALA A 1 231 ? 17.747 -15.661 6.276 1.00 31.60 231 ALA A C 1
ATOM 1343 O O . ALA A 1 231 ? 17.452 -14.554 5.821 1.00 29.14 231 ALA A O 1
ATOM 1345 N N . ALA A 1 232 ? 18.501 -16.533 5.617 1.00 30.64 232 ALA A N 1
ATOM 1346 C CA . ALA A 1 232 ? 18.949 -16.257 4.264 1.00 28.93 232 ALA A CA 1
ATOM 1347 C C . ALA A 1 232 ? 17.742 -16.263 3.329 1.00 35.77 232 ALA A C 1
ATOM 1348 O O . ALA A 1 232 ? 16.852 -17.099 3.456 1.00 31.94 232 ALA A O 1
ATOM 1350 N N . ILE A 1 233 ? 17.704 -15.315 2.399 1.00 28.71 233 ILE A N 1
ATOM 1351 C CA . ILE A 1 233 ? 16.649 -15.282 1.399 1.00 28.77 233 ILE A CA 1
ATOM 1352 C C . ILE A 1 233 ? 17.298 -15.352 0.035 1.00 34.05 233 ILE A C 1
ATOM 1353 O O . ILE A 1 233 ? 18.356 -14.755 -0.177 1.00 30.45 233 ILE A O 1
ATOM 1358 N N . SER A 1 234 ? 16.671 -16.071 -0.891 1.00 34.45 234 SER A N 1
ATOM 1359 C CA . SER A 1 234 ? 17.203 -16.171 -2.245 1.00 30.80 234 SER A CA 1
ATOM 1360 C C . SER A 1 234 ? 16.125 -16.320 -3.319 1.00 37.44 234 SER A C 1
ATOM 1361 O O . SER A 1 234 ? 14.965 -16.624 -3.035 1.00 34.65 234 SER A O 1
ATOM 1364 N N . GLY A 1 235 ? 16.529 -16.095 -4.562 1.00 42.45 235 GLY A N 1
ATOM 1365 C CA . GLY A 1 235 ? 15.630 -16.183 -5.694 1.00 42.48 235 GLY A CA 1
ATOM 1366 C C . GLY A 1 235 ? 16.043 -15.149 -6.717 1.00 43.45 235 GLY A C 1
ATOM 1367 O O . GLY A 1 235 ? 17.230 -14.913 -6.917 1.00 38.12 235 GLY A O 1
ATOM 1368 N N . ARG A 1 236 ? 15.062 -14.533 -7.362 1.00 40.67 236 ARG A N 1
ATOM 1369 C CA . ARG A 1 236 ? 15.325 -13.433 -8.271 1.00 38.37 236 ARG A CA 1
ATOM 1370 C C . ARG A 1 236 ? 15.205 -12.108 -7.530 1.00 33.14 236 ARG A C 1
ATOM 1371 O O . ARG A 1 236 ? 14.255 -11.879 -6.781 1.00 33.56 236 ARG A O 1
ATOM 1379 N N . GLU A 1 237 ? 16.179 -11.238 -7.736 1.00 33.43 237 GLU A N 1
ATOM 1380 C CA . GLU A 1 237 ? 16.158 -9.951 -7.075 1.00 32.08 237 GLU A CA 1
ATOM 1381 C C . GLU A 1 237 ? 15.554 -8.886 -7.982 1.00 33.58 237 GLU A C 1
ATOM 1382 O O . GLU A 1 237 ? 16.087 -8.576 -9.048 1.00 36.07 237 GLU A O 1
ATOM 1388 N N . LEU A 1 238 ? 14.427 -8.340 -7.548 1.00 29.90 238 LEU A N 1
ATOM 1389 C CA . LEU A 1 238 ? 13.713 -7.339 -8.322 1.00 29.37 238 LEU A CA 1
ATOM 1390 C C . LEU A 1 238 ? 13.562 -6.042 -7.551 1.00 32.21 238 LEU A C 1
ATOM 1391 O O . LEU A 1 238 ? 13.268 -6.051 -6.351 1.00 33.57 238 LEU A O 1
ATOM 1396 N N . GLU A 1 239 ? 13.760 -4.929 -8.251 1.00 28.41 239 GLU A N 1
ATOM 1397 C CA . GLU A 1 239 ? 13.619 -3.603 -7.657 1.00 27.10 239 GLU A CA 1
ATOM 1398 C C . GLU A 1 239 ? 12.349 -2.948 -8.164 1.00 26.17 239 GLU A C 1
ATOM 1399 O O . GLU A 1 239 ? 11.909 -3.219 -9.280 1.00 27.88 239 GLU A O 1
ATOM 1405 N N . CYS A 1 240 ? 11.769 -2.083 -7.338 1.00 26.28 240 CYS A N 1
ATOM 1406 C CA . CYS A 1 240 ? 10.669 -1.225 -7.758 1.00 22.22 240 CYS A CA 1
ATOM 1407 C C . CYS A 1 240 ? 10.859 0.160 -7.164 1.00 24.21 240 CYS A C 1
ATOM 1408 O O . CYS A 1 240 ? 11.117 0.291 -5.968 1.00 29.64 240 CYS A O 1
ATOM 1411 N N . GLY A 1 241 ? 10.723 1.190 -7.998 1.00 25.07 241 GLY A N 1
ATOM 1412 C CA . GLY A 1 241 ? 10.870 2.566 -7.548 1.00 20.51 241 GLY A CA 1
ATOM 1413 C C . GLY A 1 241 ? 9.508 3.189 -7.323 1.00 23.73 241 GLY A C 1
ATOM 1414 O O . GLY A 1 241 ? 8.635 3.095 -8.177 1.00 28.95 241 GLY A O 1
ATOM 1415 N N . VAL A 1 242 ? 9.324 3.805 -6.162 1.00 23.59 242 VAL A N 1
ATOM 1416 C CA . VAL A 1 242 ? 8.059 4.434 -5.815 1.00 18.91 242 VAL A CA 1
ATOM 1417 C C . VAL A 1 242 ? 8.250 5.957 -5.875 1.00 28.12 242 VAL A C 1
ATOM 1418 O O . VAL A 1 242 ? 9.273 6.468 -5.426 1.00 25.81 242 VAL A O 1
ATOM 1422 N N . LEU A 1 243 ? 7.276 6.668 -6.441 1.00 25.26 243 LEU A N 1
ATOM 1423 C CA . LEU A 1 243 ? 7.333 8.137 -6.573 1.00 24.73 243 LEU A CA 1
ATOM 1424 C C . LEU A 1 243 ? 6.073 8.767 -6.000 1.00 24.11 243 LEU A C 1
ATOM 1425 O O . LEU A 1 243 ? 4.964 8.343 -6.334 1.00 27.53 243 LEU A O 1
ATOM 1430 N N . GLU A 1 244 ? 6.232 9.777 -5.149 1.00 25.90 244 GLU A N 1
ATOM 1431 C CA . GLU A 1 244 ? 5.077 10.443 -4.548 1.00 20.92 244 GLU A CA 1
ATOM 1432 C C . GLU A 1 244 ? 4.652 11.652 -5.361 1.00 30.58 244 GLU A C 1
ATOM 1433 O O . GLU A 1 244 ? 5.454 12.574 -5.587 1.00 22.43 244 GLU A O 1
ATOM 1439 N N . MET A 1 245 ? 3.392 11.656 -5.789 1.00 28.05 245 MET A N 1
ATOM 1440 C CA . MET A 1 245 ? 2.857 12.760 -6.589 1.00 25.94 245 MET A CA 1
ATOM 1441 C C . MET A 1 245 ? 2.481 13.941 -5.697 1.00 28.46 245 MET A C 1
ATOM 1442 O O . MET A 1 245 ? 2.349 13.778 -4.491 1.00 33.26 245 MET A O 1
ATOM 1447 N N . PRO A 1 246 ? 2.323 15.139 -6.287 1.00 23.80 246 PRO A N 1
ATOM 1448 C CA . PRO A 1 246 ? 2.082 16.333 -5.467 1.00 24.95 246 PRO A CA 1
ATOM 1449 C C . PRO A 1 246 ? 0.829 16.231 -4.594 1.00 31.93 246 PRO A C 1
ATOM 1450 O O . PRO A 1 246 ? 0.783 16.902 -3.574 1.00 32.73 246 PRO A O 1
ATOM 1454 N N . ASP A 1 247 ? -0.146 15.403 -4.963 1.00 31.61 247 ASP A N 1
ATOM 1455 C CA . ASP A 1 247 ? -1.352 15.255 -4.136 1.00 35.07 247 ASP A CA 1
ATOM 1456 C C . ASP A 1 247 ? -1.241 14.111 -3.132 1.00 32.44 247 ASP A C 1
ATOM 1457 O O . ASP A 1 247 ? -2.172 13.848 -2.366 1.00 28.99 247 ASP A O 1
ATOM 1462 N N . GLY A 1 248 ? -0.100 13.427 -3.140 1.00 23.01 248 GLY A N 1
ATOM 1463 C CA . GLY A 1 248 ? 0.137 12.348 -2.196 1.00 19.59 248 GLY A CA 1
ATOM 1464 C C . GLY A 1 248 ? 0.008 10.967 -2.820 1.00 24.61 248 GLY A C 1
ATOM 1465 O O . GLY A 1 248 ? 0.403 9.974 -2.216 1.00 26.52 248 GLY A O 1
ATOM 1466 N N . THR A 1 249 ? -0.546 10.910 -4.029 1.00 24.34 249 THR A N 1
ATOM 1467 C CA . THR A 1 249 ? -0.702 9.659 -4.759 1.00 30.66 249 THR A CA 1
ATOM 1468 C C . THR A 1 249 ? 0.670 9.015 -4.962 1.00 33.31 249 THR A C 1
ATOM 1469 O O . THR A 1 249 ? 1.625 9.694 -5.335 1.00 27.36 249 THR A O 1
ATOM 1473 N N . LEU A 1 250 ? 0.765 7.714 -4.699 1.00 27.49 250 LEU A N 1
ATOM 1474 C CA . LEU A 1 250 ? 2.021 6.973 -4.880 1.00 29.05 250 LEU A CA 1
ATOM 1475 C C . LEU A 1 250 ? 1.983 6.191 -6.181 1.00 28.95 250 LEU A C 1
ATOM 1476 O O . LEU A 1 250 ? 1.026 5.471 -6.445 1.00 39.20 250 LEU A O 1
ATOM 1481 N N . GLU A 1 251 ? 3.018 6.341 -6.996 1.00 27.99 251 GLU A N 1
ATOM 1482 C CA . GLU A 1 251 ? 3.103 5.624 -8.262 1.00 31.92 251 GLU A CA 1
ATOM 1483 C C . GLU A 1 251 ? 4.272 4.673 -8.204 1.00 27.32 251 GLU A C 1
ATOM 1484 O O . GLU A 1 251 ? 5.316 5.020 -7.672 1.00 32.23 251 GLU A O 1
ATOM 1490 N N . ALA A 1 252 ? 4.099 3.468 -8.739 1.00 31.67 252 ALA A N 1
ATOM 1491 C CA . ALA A 1 252 ? 5.169 2.480 -8.710 1.00 26.49 252 ALA A CA 1
ATOM 1492 C C . ALA A 1 252 ? 5.745 2.282 -10.103 1.00 31.98 252 ALA A C 1
ATOM 1493 O O . ALA A 1 252 ? 5.003 2.220 -11.080 1.00 31.93 252 ALA A O 1
ATOM 1495 N N . SER A 1 253 ? 7.069 2.186 -10.190 1.00 31.79 253 SER A N 1
ATOM 1496 C CA . SER A 1 253 ? 7.744 1.998 -11.471 1.00 34.79 253 SER A CA 1
ATOM 1497 C C . SER A 1 253 ? 7.600 0.566 -11.986 1.00 33.59 253 SER A C 1
ATOM 1498 O O . SER A 1 253 ? 7.229 -0.349 -11.246 1.00 26.27 253 SER A O 1
ATOM 1501 N N . THR A 1 254 ? 7.896 0.381 -13.265 1.00 25.31 254 THR A N 1
ATOM 1502 C CA . THR A 1 254 ? 8.094 -0.962 -13.788 1.00 32.05 254 THR A CA 1
ATOM 1503 C C . THR A 1 254 ? 9.279 -1.584 -13.044 1.00 28.70 254 THR A C 1
ATOM 1504 O O . THR A 1 254 ? 10.150 -0.873 -12.534 1.00 29.30 254 THR A O 1
ATOM 1508 N N . LEU A 1 255 ? 9.302 -2.909 -12.965 1.00 28.18 255 LEU A N 1
ATOM 1509 C CA . LEU A 1 255 ? 10.322 -3.599 -12.186 1.00 32.25 255 LEU A CA 1
ATOM 1510 C C . LEU A 1 255 ? 11.652 -3.607 -12.907 1.00 32.92 255 LEU A C 1
ATOM 1511 O O . LEU A 1 255 ? 11.694 -3.592 -14.135 1.00 35.33 255 LEU A O 1
ATOM 1516 N N . GLY A 1 256 ? 12.733 -3.630 -12.134 1.00 32.19 256 GLY A N 1
ATOM 1517 C CA . GLY A 1 256 ? 14.068 -3.826 -12.669 1.00 32.04 256 GLY A CA 1
ATOM 1518 C C . GLY A 1 256 ? 14.706 -5.022 -11.989 1.00 31.69 256 GLY A C 1
ATOM 1519 O O . GLY A 1 256 ? 14.546 -5.200 -10.788 1.00 37.91 256 GLY A O 1
ATOM 1520 N N . GLU A 1 257 ? 15.414 -5.858 -12.743 1.00 37.34 257 GLU A N 1
ATOM 1521 C CA . GLU A 1 257 ? 16.048 -7.033 -12.148 1.00 36.88 257 GLU A CA 1
ATOM 1522 C C . GLU A 1 257 ? 17.559 -6.943 -12.179 1.00 35.61 257 GLU A C 1
ATOM 1523 O O . GLU A 1 257 ? 18.130 -6.486 -13.159 1.00 35.99 257 GLU A O 1
ATOM 1529 N N . ILE A 1 258 ? 18.205 -7.391 -11.107 1.00 31.92 258 ILE A N 1
ATOM 1530 C CA . ILE A 1 258 ? 19.658 -7.502 -11.094 1.00 29.69 258 ILE A CA 1
ATOM 1531 C C . ILE A 1 258 ? 20.129 -8.959 -10.922 1.00 36.26 258 ILE A C 1
ATOM 1532 O O . ILE A 1 258 ? 19.525 -9.743 -10.190 1.00 35.66 258 ILE A O 1
ATOM 1537 N N . ARG A 1 259 ? 21.204 -9.318 -11.614 1.00 39.26 259 ARG A N 1
ATOM 1538 C CA . ARG A 1 259 ? 21.856 -10.609 -11.403 1.00 44.34 259 ARG A CA 1
ATOM 1539 C C . ARG A 1 259 ? 23.349 -10.386 -11.238 1.00 49.92 259 ARG A C 1
ATOM 1540 O O . ARG A 1 259 ? 23.977 -9.705 -12.048 1.00 51.68 259 ARG A O 1
ATOM 1548 N N . VAL A 1 260 ? 23.917 -10.947 -10.180 1.00 46.76 260 VAL A N 1
ATOM 1549 C CA . VAL A 1 260 ? 25.345 -10.822 -9.958 1.00 51.75 260 VAL A CA 1
ATOM 1550 C C . VAL A 1 260 ? 25.931 -12.206 -9.711 1.00 62.02 260 VAL A C 1
ATOM 1551 O O . VAL A 1 260 ? 27.146 -12.396 -9.750 1.00 67.28 260 VAL A O 1
ATOM 1555 N N . ALA A 1 261 ? 25.051 -13.173 -9.468 1.00 66.40 261 ALA A N 1
ATOM 1556 C CA . ALA A 1 261 ? 25.457 -14.563 -9.297 1.00 73.20 261 ALA A CA 1
ATOM 1557 C C . ALA A 1 261 ? 25.364 -15.288 -10.633 1.00 90.01 261 ALA A C 1
ATOM 1558 O O . ALA A 1 261 ? 24.272 -15.595 -11.111 1.00 97.94 261 ALA A O 1
ATOM 1560 N N . GLY A 1 262 ? 26.515 -15.552 -11.239 1.00 97.91 262 GLY A N 1
ATOM 1561 C CA . GLY A 1 262 ? 26.552 -16.171 -12.549 1.00 104.58 262 GLY A CA 1
ATOM 1562 C C . GLY A 1 262 ? 26.153 -17.632 -12.526 1.00 108.51 262 GLY A C 1
ATOM 1563 O O . GLY A 1 262 ? 25.020 -17.983 -12.861 1.00 107.56 262 GLY A O 1
ATOM 1564 N N . VAL A 1 263 ? 27.091 -18.482 -12.121 1.00 110.69 263 VAL A N 1
ATOM 1565 C CA . VAL A 1 263 ? 26.891 -19.928 -12.145 1.00 109.29 263 VAL A CA 1
ATOM 1566 C C . VAL A 1 263 ? 25.769 -20.386 -11.216 1.00 107.06 263 VAL A C 1
ATOM 1567 O O . VAL A 1 263 ? 25.105 -21.389 -11.481 1.00 112.75 263 VAL A O 1
ATOM 1569 N N . ARG A 1 264 ? 25.554 -19.645 -10.133 1.00 93.37 264 ARG A N 1
ATOM 1570 C CA . ARG A 1 264 ? 24.604 -20.054 -9.102 1.00 81.63 264 ARG A CA 1
ATOM 1571 C C . ARG A 1 264 ? 23.147 -19.919 -9.543 1.00 79.76 264 ARG A C 1
ATOM 1572 O O . ARG A 1 264 ? 22.258 -20.557 -8.975 1.00 80.35 264 ARG A O 1
ATOM 1580 N N . GLY A 1 265 ? 22.911 -19.090 -10.557 1.00 79.21 265 GLY A N 1
ATOM 1581 C CA . GLY A 1 265 ? 21.584 -18.919 -11.122 1.00 82.32 265 GLY A CA 1
ATOM 1582 C C . GLY A 1 265 ? 20.565 -18.232 -10.227 1.00 82.05 265 GLY A C 1
ATOM 1583 O O . GLY A 1 265 ? 19.482 -17.865 -10.689 1.00 92.04 265 GLY A O 1
ATOM 1584 N N . ARG A 1 266 ? 20.899 -18.061 -8.949 1.00 68.74 266 ARG A N 1
ATOM 1585 C CA . ARG A 1 266 ? 19.997 -17.403 -8.006 1.00 55.18 266 ARG A CA 1
ATOM 1586 C C . ARG A 1 266 ? 20.727 -16.432 -7.084 1.00 47.33 266 ARG A C 1
ATOM 1587 O O . ARG A 1 266 ? 21.806 -16.723 -6.571 1.00 48.17 266 ARG A O 1
ATOM 1589 N N . GLU A 1 267 ? 20.122 -15.271 -6.881 1.00 41.02 267 GLU A N 1
ATOM 1590 C CA . GLU A 1 267 ? 20.671 -14.259 -5.998 1.00 29.59 267 GLU A CA 1
ATOM 1591 C C . GLU A 1 267 ? 20.295 -14.587 -4.565 1.00 35.87 267 GLU A C 1
ATOM 1592 O O . GLU A 1 267 ? 19.273 -15.223 -4.326 1.00 35.20 267 GLU A O 1
ATOM 1598 N N . ASP A 1 268 ? 21.108 -14.151 -3.610 1.00 32.11 268 ASP A N 1
ATOM 1599 C CA . ASP A 1 268 ? 20.664 -14.147 -2.220 1.00 31.17 268 ASP A CA 1
ATOM 1600 C C . ASP A 1 268 ? 20.875 -12.786 -1.556 1.00 30.31 268 ASP A C 1
ATOM 1601 O O . ASP A 1 268 ? 21.472 -11.879 -2.144 1.00 30.85 268 ASP A O 1
ATOM 1606 N N . SER A 1 269 ? 20.395 -12.665 -0.324 1.00 30.06 269 SER A N 1
ATOM 1607 C CA . SER A 1 269 ? 20.317 -11.380 0.369 1.00 32.85 269 SER A CA 1
ATOM 1608 C C . SER A 1 269 ? 21.557 -11.032 1.205 1.00 34.81 269 SER A C 1
ATOM 1609 O O . SER A 1 269 ? 21.503 -10.145 2.057 1.00 30.75 269 SER A O 1
ATOM 1612 N N . PHE A 1 270 ? 22.673 -11.714 0.963 1.00 32.96 270 PHE A N 1
ATOM 1613 C CA . PHE A 1 270 ? 23.890 -11.419 1.724 1.00 32.91 270 PHE A CA 1
ATOM 1614 C C . PHE A 1 270 ? 24.378 -9.975 1.518 1.00 36.96 270 PHE A C 1
ATOM 1615 O O . PHE A 1 270 ? 24.507 -9.228 2.474 1.00 33.37 270 PHE A O 1
ATOM 1623 N N . TYR A 1 271 ? 24.657 -9.588 0.276 1.00 32.55 271 TYR A N 1
ATOM 1624 C CA . TYR A 1 271 ? 25.046 -8.203 -0.012 1.00 30.51 271 TYR A CA 1
ATOM 1625 C C . TYR A 1 271 ? 23.822 -7.338 -0.301 1.00 30.52 271 TYR A C 1
ATOM 1626 O O . TYR A 1 271 ? 22.819 -7.829 -0.805 1.00 33.01 271 TYR A O 1
ATOM 1635 N N . ASP A 1 272 ? 23.917 -6.047 0.009 1.00 23.63 272 ASP A N 1
ATOM 1636 C CA . ASP A 1 272 ? 22.861 -5.102 -0.302 1.00 25.06 272 ASP A CA 1
ATOM 1637 C C . ASP A 1 272 ? 22.879 -4.799 -1.795 1.00 26.31 272 ASP A C 1
ATOM 1638 O O . ASP A 1 272 ? 23.903 -4.977 -2.455 1.00 33.29 272 ASP A O 1
ATOM 1643 N N . PHE A 1 273 ? 21.747 -4.338 -2.318 1.00 26.14 273 PHE A N 1
ATOM 1644 C CA . PHE A 1 273 ? 21.599 -4.080 -3.749 1.00 25.03 273 PHE A CA 1
ATOM 1645 C C . PHE A 1 273 ? 22.636 -3.098 -4.284 1.00 29.64 273 PHE A C 1
ATOM 1646 O O . PHE A 1 273 ? 23.171 -3.282 -5.381 1.00 25.63 273 PHE A O 1
ATOM 1654 N N . ALA A 1 274 ? 22.890 -2.043 -3.511 1.00 29.40 274 ALA A N 1
ATOM 1655 C CA . ALA A 1 274 ? 23.778 -0.977 -3.941 1.00 35.84 274 ALA A CA 1
ATOM 1656 C C . ALA A 1 274 ? 25.185 -1.532 -4.151 1.00 33.78 274 ALA A C 1
ATOM 1657 O O . ALA A 1 274 ? 25.823 -1.251 -5.159 1.00 36.61 274 ALA A O 1
ATOM 1659 N N . THR A 1 275 ? 25.647 -2.343 -3.206 1.00 33.74 275 THR A N 1
ATOM 1660 C CA . THR A 1 275 ? 26.934 -3.018 -3.344 1.00 35.43 275 THR A CA 1
ATOM 1661 C C . THR A 1 275 ? 26.969 -3.907 -4.585 1.00 33.73 275 THR A C 1
ATOM 1662 O O . THR A 1 275 ? 27.942 -3.893 -5.338 1.00 39.75 275 THR A O 1
ATOM 1666 N N . LYS A 1 276 ? 25.904 -4.672 -4.804 1.00 38.99 276 LYS A N 1
ATOM 1667 C CA . LYS A 1 276 ? 25.826 -5.547 -5.975 1.00 36.07 276 LYS A CA 1
ATOM 1668 C C . LYS A 1 276 ? 25.832 -4.735 -7.263 1.00 40.73 276 LYS A C 1
ATOM 1669 O O . LYS A 1 276 ? 26.378 -5.160 -8.287 1.00 39.75 276 LYS A O 1
ATOM 1675 N N . TYR A 1 277 ? 25.212 -3.564 -7.204 1.00 28.28 277 TYR A N 1
ATOM 1676 C CA . TYR A 1 277 ? 25.079 -2.716 -8.372 1.00 31.57 277 TYR A CA 1
ATOM 1677 C C . TYR A 1 277 ? 26.451 -2.191 -8.795 1.00 37.83 277 TYR A C 1
ATOM 1678 O O . TYR A 1 277 ? 26.666 -1.875 -9.959 1.00 38.60 277 TYR A O 1
ATOM 1687 N N . LEU A 1 278 ? 27.379 -2.122 -7.846 1.00 40.60 278 LEU A N 1
ATOM 1688 C CA . LEU A 1 278 ? 28.731 -1.644 -8.127 1.00 52.66 278 LEU A CA 1
ATOM 1689 C C . LEU A 1 278 ? 29.655 -2.752 -8.626 1.00 56.62 278 LEU A C 1
ATOM 1690 O O . LEU A 1 278 ? 30.805 -2.499 -8.978 1.00 60.78 278 LEU A O 1
ATOM 1695 N N . ASP A 1 279 ? 29.151 -3.980 -8.648 1.00 58.79 279 ASP A N 1
ATOM 1696 C CA . ASP A 1 279 ? 29.933 -5.107 -9.140 1.00 55.41 279 ASP A CA 1
A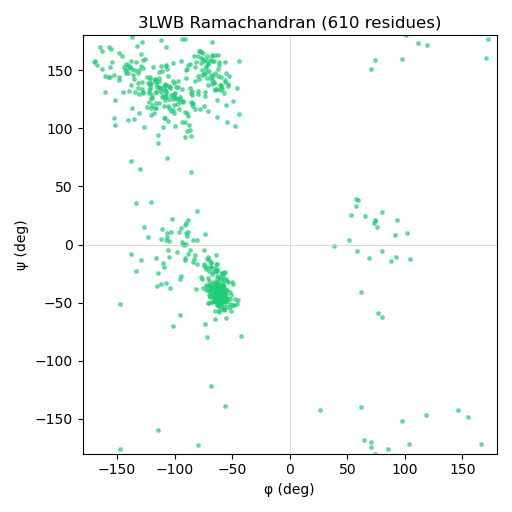TOM 1697 C C . ASP A 1 279 ? 30.044 -5.029 -10.658 1.00 58.48 279 ASP A C 1
ATOM 1698 O O . ASP A 1 279 ? 29.039 -4.903 -11.355 1.00 58.45 279 ASP A O 1
ATOM 1703 N N . ASP A 1 280 ? 31.268 -5.096 -11.168 1.00 60.93 280 ASP A N 1
ATOM 1704 C CA . ASP A 1 280 ? 31.480 -5.033 -12.606 1.00 63.42 280 ASP A CA 1
ATOM 1705 C C . ASP A 1 280 ? 30.710 -6.141 -13.315 1.00 56.05 280 ASP A C 1
ATOM 1706 O O . ASP A 1 280 ? 30.362 -6.015 -14.490 1.00 59.55 280 ASP A O 1
ATOM 1711 N N . ALA A 1 281 ? 30.432 -7.217 -12.587 1.00 51.78 281 ALA A N 1
ATOM 1712 C CA . ALA A 1 281 ? 29.796 -8.400 -13.167 1.00 60.33 281 ALA A CA 1
ATOM 1713 C C . ALA A 1 281 ? 28.262 -8.386 -13.118 1.00 57.48 281 ALA A C 1
ATOM 1714 O O . ALA A 1 281 ? 27.614 -9.328 -13.572 1.00 58.92 281 ALA A O 1
ATOM 1716 N N . ALA A 1 282 ? 27.685 -7.324 -12.569 1.00 49.77 282 ALA A N 1
ATOM 1717 C CA . ALA A 1 282 ? 26.233 -7.234 -12.448 1.00 49.58 282 ALA A CA 1
ATOM 1718 C C . ALA A 1 282 ? 25.565 -7.111 -13.811 1.00 46.68 282 ALA A C 1
ATOM 1719 O O . ALA A 1 282 ? 26.076 -6.444 -14.705 1.00 49.97 282 ALA A O 1
ATOM 1721 N N . GLU A 1 283 ? 24.421 -7.764 -13.964 1.00 47.35 283 GLU A N 1
ATOM 1722 C CA . GLU A 1 283 ? 23.613 -7.629 -15.167 1.00 49.49 283 GLU A CA 1
ATOM 1723 C C . GLU A 1 283 ? 22.233 -7.139 -14.765 1.00 48.54 283 GLU A C 1
ATOM 1724 O O . GLU A 1 283 ? 21.626 -7.680 -13.845 1.00 47.89 283 GLU A O 1
ATOM 1730 N N . LEU A 1 284 ? 21.743 -6.117 -15.459 1.00 49.48 284 LEU A N 1
ATOM 1731 C CA . LEU A 1 284 ? 20.445 -5.529 -15.160 1.00 36.35 284 LEU A CA 1
ATOM 1732 C C . LEU A 1 284 ? 19.460 -5.771 -16.297 1.00 40.75 284 LEU A C 1
ATOM 1733 O O . LEU A 1 284 ? 19.811 -5.626 -17.464 1.00 38.02 284 LEU A O 1
ATOM 1738 N N . ASP A 1 285 ? 18.233 -6.157 -15.964 1.00 36.06 285 ASP A N 1
ATOM 1739 C CA . ASP A 1 285 ? 17.160 -6.175 -16.954 1.00 31.15 285 ASP A CA 1
ATOM 1740 C C . ASP A 1 285 ? 16.152 -5.129 -16.536 1.00 30.32 285 ASP A C 1
ATOM 1741 O O . ASP A 1 285 ? 15.620 -5.191 -15.433 1.00 33.44 285 ASP A O 1
ATOM 1746 N N . VAL A 1 286 ? 15.898 -4.168 -17.416 1.00 38.73 286 VAL A N 1
ATOM 1747 C CA . VAL A 1 286 ? 14.899 -3.136 -17.174 1.00 33.45 286 VAL A CA 1
ATOM 1748 C C . VAL A 1 286 ? 14.163 -2.863 -18.481 1.00 41.07 286 VAL A C 1
ATOM 1749 O O . VAL A 1 286 ? 14.715 -2.230 -19.382 1.00 34.73 286 VAL A O 1
ATOM 1753 N N . PRO A 1 287 ? 12.904 -3.320 -18.585 1.00 36.22 287 PRO A N 1
ATOM 1754 C CA . PRO A 1 287 ? 12.139 -3.945 -17.498 1.00 34.64 287 PRO A CA 1
ATOM 1755 C C . PRO A 1 287 ? 12.535 -5.386 -17.210 1.00 44.58 287 PRO A C 1
ATOM 1756 O O . PRO A 1 287 ? 13.156 -6.044 -18.047 1.00 39.97 287 PRO A O 1
ATOM 1760 N N . ALA A 1 288 ? 12.181 -5.865 -16.022 1.00 44.40 288 ALA A N 1
ATOM 1761 C CA . ALA A 1 288 ? 12.432 -7.250 -15.659 1.00 42.58 288 ALA A CA 1
ATOM 1762 C C . ALA A 1 288 ? 11.437 -8.141 -16.391 1.00 45.69 288 ALA A C 1
ATOM 1763 O O . ALA A 1 288 ? 10.295 -7.745 -16.616 1.00 38.07 288 ALA A O 1
ATOM 1765 N N . LYS A 1 289 ? 11.868 -9.345 -16.757 1.00 46.81 289 LYS A N 1
ATOM 1766 C CA . LYS A 1 289 ? 11.011 -10.269 -17.496 1.00 39.25 289 LYS A CA 1
ATOM 1767 C C . LYS A 1 289 ? 10.221 -11.175 -16.557 1.00 38.47 289 LYS A C 1
ATOM 1768 O O . LYS A 1 289 ? 10.679 -12.248 -16.171 1.00 40.33 289 LYS A O 1
ATOM 1774 N N . VAL A 1 290 ? 9.017 -10.732 -16.215 1.00 35.95 290 VAL A N 1
ATOM 1775 C CA . VAL A 1 290 ? 8.230 -11.329 -15.147 1.00 41.02 290 VAL A CA 1
ATOM 1776 C C . VAL A 1 290 ? 6.756 -11.337 -15.526 1.00 43.33 290 VAL A C 1
ATOM 1777 O O . VAL A 1 290 ? 6.291 -10.434 -16.218 1.00 45.23 290 VAL A O 1
ATOM 1781 N N . ASP A 1 291 ? 6.023 -12.353 -15.074 1.00 48.85 291 ASP A N 1
ATOM 1782 C CA . ASP A 1 291 ? 4.578 -12.396 -15.278 1.00 58.53 291 ASP A CA 1
ATOM 1783 C C . ASP A 1 291 ? 3.930 -11.056 -14.943 1.00 58.80 291 ASP A C 1
ATOM 1784 O O . ASP A 1 291 ? 4.232 -10.454 -13.913 1.00 60.91 291 ASP A O 1
ATOM 1789 N N . ASP A 1 292 ? 3.029 -10.600 -15.807 1.00 52.98 292 ASP A N 1
ATOM 1790 C CA . ASP A 1 292 ? 2.350 -9.325 -15.600 1.00 56.99 292 ASP A CA 1
ATOM 1791 C C . ASP A 1 292 ? 1.585 -9.281 -14.273 1.00 54.76 292 ASP A C 1
ATOM 1792 O O . ASP A 1 292 ? 1.561 -8.254 -13.591 1.00 45.49 292 ASP A O 1
ATOM 1797 N N . GLN A 1 293 ? 0.968 -10.398 -13.909 1.00 55.37 293 GLN A N 1
ATOM 1798 C CA . GLN A 1 293 ? 0.204 -10.475 -12.671 1.00 60.36 293 GLN A CA 1
ATOM 1799 C C . GLN A 1 293 ? 1.114 -10.363 -11.452 1.00 49.37 293 GLN A C 1
ATOM 1800 O O . GLN A 1 293 ? 0.792 -9.670 -10.489 1.00 44.93 293 GLN A O 1
ATOM 1806 N N . VAL A 1 294 ? 2.245 -11.058 -11.491 1.00 36.85 294 VAL A N 1
ATOM 1807 C CA . VAL A 1 294 ? 3.203 -11.004 -10.395 1.00 41.59 294 VAL A CA 1
ATOM 1808 C C . VAL A 1 294 ? 3.846 -9.614 -10.301 1.00 41.69 294 VAL A C 1
ATOM 1809 O O . VAL A 1 294 ? 3.998 -9.063 -9.209 1.00 39.18 294 VAL A O 1
ATOM 1813 N N . ALA A 1 295 ? 4.217 -9.056 -11.449 1.00 39.14 295 ALA A N 1
ATOM 1814 C CA . ALA A 1 295 ? 4.758 -7.701 -11.504 1.00 35.14 295 ALA A CA 1
ATOM 1815 C C . ALA A 1 295 ? 3.793 -6.708 -10.873 1.00 35.84 295 ALA A C 1
ATOM 1816 O O . ALA A 1 295 ? 4.205 -5.781 -10.184 1.00 39.01 295 ALA A O 1
ATOM 1818 N N . GLU A 1 296 ? 2.506 -6.908 -11.120 1.00 41.24 296 GLU A N 1
ATOM 1819 C CA . GLU A 1 296 ? 1.490 -6.008 -10.602 1.00 46.05 296 GLU A CA 1
ATOM 1820 C C . GLU A 1 296 ? 1.404 -6.130 -9.090 1.00 40.36 296 GLU A C 1
ATOM 1821 O O . GLU A 1 296 ? 1.307 -5.131 -8.383 1.00 28.39 296 GLU A O 1
ATOM 1827 N N . ALA A 1 297 ? 1.433 -7.367 -8.602 1.00 33.11 297 ALA A N 1
ATOM 1828 C CA . ALA A 1 297 ? 1.368 -7.626 -7.176 1.00 33.82 297 ALA A CA 1
ATOM 1829 C C . ALA A 1 297 ? 2.566 -6.998 -6.466 1.00 32.13 297 ALA A C 1
ATOM 1830 O O . ALA A 1 297 ? 2.424 -6.400 -5.403 1.00 37.07 297 ALA A O 1
ATOM 1832 N N . ILE A 1 298 ? 3.746 -7.141 -7.062 1.00 30.79 298 ILE A N 1
ATOM 1833 C CA . ILE A 1 298 ? 4.970 -6.605 -6.475 1.00 33.70 298 ILE A CA 1
ATOM 1834 C C . ILE A 1 298 ? 4.933 -5.079 -6.418 1.00 28.98 298 ILE A C 1
ATOM 1835 O O . ILE A 1 298 ? 5.310 -4.472 -5.417 1.00 29.23 298 ILE A O 1
ATOM 1840 N N . ARG A 1 299 ? 4.461 -4.458 -7.486 1.00 27.76 299 ARG A N 1
ATOM 1841 C CA . ARG A 1 299 ? 4.348 -3.004 -7.481 1.00 30.62 299 ARG A CA 1
ATOM 1842 C C . ARG A 1 299 ? 3.406 -2.521 -6.379 1.00 32.26 299 ARG A C 1
ATOM 1843 O O . ARG A 1 299 ? 3.703 -1.532 -5.708 1.00 37.81 299 ARG A O 1
ATOM 1851 N N . GLN A 1 300 ? 2.293 -3.231 -6.170 1.00 31.73 300 GLN A N 1
ATOM 1852 C CA . GLN A 1 300 ? 1.381 -2.890 -5.077 1.00 36.27 300 GLN A CA 1
ATOM 1853 C C . GLN A 1 300 ? 2.079 -3.008 -3.722 1.00 35.78 300 GLN A C 1
ATOM 1854 O O . GLN A 1 300 ? 1.921 -2.156 -2.858 1.00 38.49 300 GLN A O 1
ATOM 1860 N N . LEU A 1 301 ? 2.863 -4.063 -3.547 1.00 28.53 301 LEU A N 1
ATOM 1861 C CA . LEU A 1 301 ? 3.622 -4.236 -2.323 1.00 29.48 301 LEU A CA 1
ATOM 1862 C C . LEU A 1 301 ? 4.595 -3.073 -2.102 1.00 25.10 301 LEU A C 1
ATOM 1863 O O . LEU A 1 301 ? 4.804 -2.649 -0.973 1.00 31.29 301 LEU A O 1
ATOM 1868 N N . ALA A 1 302 ? 5.199 -2.576 -3.179 1.00 27.75 302 ALA A N 1
ATOM 1869 C CA . ALA A 1 302 ? 6.179 -1.487 -3.079 1.00 23.44 302 ALA A CA 1
ATOM 1870 C C . ALA A 1 302 ? 5.495 -0.239 -2.560 1.00 28.10 302 ALA A C 1
ATOM 1871 O O . ALA A 1 302 ? 5.996 0.424 -1.642 1.00 26.44 302 ALA A O 1
ATOM 1873 N N . ILE A 1 303 ? 4.334 0.056 -3.138 1.00 28.74 303 ILE A N 1
ATOM 1874 C CA . ILE A 1 303 ? 3.505 1.174 -2.706 1.00 30.64 303 ILE A CA 1
ATOM 1875 C C . ILE A 1 303 ? 3.214 1.055 -1.221 1.00 31.69 303 ILE A C 1
ATOM 1876 O O . ILE A 1 303 ? 3.329 2.022 -0.472 1.00 28.99 303 ILE A O 1
ATOM 1881 N N . ARG A 1 304 ? 2.844 -0.147 -0.795 1.00 24.26 304 ARG A N 1
ATOM 1882 C CA . ARG A 1 304 ? 2.449 -0.348 0.590 1.00 28.31 304 ARG A CA 1
ATOM 1883 C C . ARG A 1 304 ? 3.647 -0.216 1.515 1.00 26.82 304 ARG A C 1
ATOM 1884 O O . ARG A 1 304 ? 3.528 0.316 2.618 1.00 27.04 304 ARG A O 1
ATOM 1892 N N . ALA A 1 305 ? 4.810 -0.673 1.051 1.00 22.74 305 ALA A N 1
ATOM 1893 C CA . ALA A 1 305 ? 6.032 -0.530 1.833 1.00 19.29 305 ALA A CA 1
ATOM 1894 C C . ALA A 1 305 ? 6.365 0.954 2.066 1.00 28.10 305 ALA A C 1
ATOM 1895 O O . ALA A 1 305 ? 6.686 1.364 3.186 1.00 25.59 305 ALA A O 1
ATOM 1897 N N . PHE A 1 306 ? 6.291 1.748 1.005 1.00 21.71 306 PHE A N 1
ATOM 1898 C CA . PHE A 1 306 ? 6.502 3.198 1.096 1.00 22.49 306 PHE A CA 1
ATOM 1899 C C . PHE A 1 306 ? 5.610 3.793 2.194 1.00 27.70 306 PHE A C 1
ATOM 1900 O O . PHE A 1 306 ? 6.083 4.501 3.077 1.00 27.56 306 PHE A O 1
ATOM 1908 N N . ALA A 1 307 ? 4.316 3.481 2.142 1.00 26.36 307 ALA A N 1
ATOM 1909 C CA . ALA A 1 307 ? 3.361 3.986 3.127 1.00 35.19 307 ALA A CA 1
ATOM 1910 C C . ALA A 1 307 ? 3.650 3.444 4.526 1.00 36.19 307 ALA A C 1
ATOM 1911 O O . ALA A 1 307 ? 3.437 4.133 5.522 1.00 29.53 307 ALA A O 1
ATOM 1913 N N . ALA A 1 308 ? 4.148 2.212 4.590 1.00 27.08 308 ALA A N 1
ATOM 1914 C CA . ALA A 1 308 ? 4.350 1.526 5.865 1.00 27.22 308 ALA A CA 1
ATOM 1915 C C . ALA A 1 308 ? 5.326 2.247 6.782 1.00 29.69 308 ALA A C 1
ATOM 1916 O O . ALA A 1 308 ? 5.174 2.215 8.007 1.00 27.99 308 ALA A O 1
ATOM 1918 N N . ILE A 1 309 ? 6.331 2.893 6.191 1.00 23.75 309 ILE A N 1
ATOM 1919 C CA . ILE A 1 309 ? 7.319 3.629 6.962 1.00 24.78 309 ILE A CA 1
ATOM 1920 C C . ILE A 1 309 ? 7.055 5.124 6.886 1.00 33.91 309 ILE A C 1
ATOM 1921 O O . ILE A 1 309 ? 7.886 5.928 7.297 1.00 31.25 309 ILE A O 1
ATOM 1926 N N . ASP A 1 310 ? 5.896 5.486 6.349 1.00 26.85 310 ASP A N 1
ATOM 1927 C CA . ASP A 1 310 ? 5.516 6.889 6.201 1.00 22.48 310 ASP A CA 1
ATOM 1928 C C . ASP A 1 310 ? 6.553 7.655 5.373 1.00 26.07 310 ASP A C 1
ATOM 1929 O O . ASP A 1 310 ? 6.872 8.800 5.657 1.00 26.17 310 ASP A O 1
ATOM 1934 N N . CYS A 1 311 ? 7.074 7.021 4.333 1.00 26.18 311 CYS A N 1
ATOM 1935 C CA . CYS A 1 311 ? 8.081 7.667 3.502 1.00 21.73 311 CYS A CA 1
ATOM 1936 C C . CYS A 1 311 ? 7.538 8.926 2.820 1.00 24.76 311 CYS A C 1
ATOM 1937 O O . CYS A 1 311 ? 6.327 9.125 2.724 1.00 31.47 311 CYS A O 1
ATOM 1940 N N . ARG A 1 312 ? 8.442 9.762 2.330 1.00 23.08 312 ARG A N 1
ATOM 1941 C CA . ARG A 1 312 ? 8.049 10.907 1.515 1.00 30.79 312 ARG A CA 1
ATOM 1942 C C . ARG A 1 312 ? 8.894 10.934 0.257 1.00 23.29 312 ARG A C 1
ATOM 1943 O O . ARG A 1 312 ? 10.028 10.492 0.280 1.00 22.70 312 ARG A O 1
ATOM 1951 N N . GLY A 1 313 ? 8.341 11.465 -0.830 1.00 27.43 313 GLY A N 1
ATOM 1952 C CA . GLY A 1 313 ? 9.117 11.756 -2.030 1.00 22.60 313 GLY A CA 1
ATOM 1953 C C . GLY A 1 313 ? 9.408 10.582 -2.952 1.00 26.68 313 GLY A C 1
ATOM 1954 O O . GLY A 1 313 ? 8.966 10.559 -4.111 1.00 24.54 313 GLY A O 1
ATOM 1955 N N . LEU A 1 314 ? 10.144 9.600 -2.435 1.00 21.08 314 LEU A N 1
ATOM 1956 C CA . LEU A 1 314 ? 10.697 8.530 -3.265 1.00 26.24 314 LEU A CA 1
ATOM 1957 C C . LEU A 1 314 ? 11.290 7.423 -2.407 1.00 26.49 314 LEU A C 1
ATOM 1958 O O . LEU A 1 314 ? 11.654 7.648 -1.254 1.00 28.43 314 LEU A O 1
ATOM 1963 N N . ALA A 1 315 ? 11.384 6.231 -2.987 1.00 27.50 315 ALA A N 1
ATOM 1964 C CA . ALA A 1 315 ? 12.111 5.115 -2.385 1.00 24.48 315 ALA A CA 1
ATOM 1965 C C . ALA A 1 315 ? 12.310 3.999 -3.407 1.00 26.11 315 ALA A C 1
ATOM 1966 O O . ALA A 1 315 ? 11.548 3.872 -4.366 1.00 28.70 315 ALA A O 1
ATOM 1968 N N . ARG A 1 316 ? 13.344 3.192 -3.203 1.00 26.59 316 ARG A N 1
ATOM 1969 C CA . ARG A 1 316 ? 13.528 1.981 -4.000 1.00 28.34 316 ARG A CA 1
ATOM 1970 C C . ARG A 1 316 ? 13.266 0.789 -3.101 1.00 23.65 316 ARG A C 1
ATOM 1971 O O . ARG A 1 316 ? 13.843 0.698 -2.015 1.00 28.11 316 ARG A O 1
ATOM 1979 N N . VAL A 1 317 ? 12.394 -0.117 -3.541 1.00 23.32 317 VAL A N 1
ATOM 1980 C CA . VAL A 1 317 ? 12.099 -1.312 -2.759 1.00 18.28 317 VAL A CA 1
ATOM 1981 C C . VAL A 1 317 ? 12.729 -2.558 -3.393 1.00 29.87 317 VAL A C 1
ATOM 1982 O O . VAL A 1 317 ? 12.546 -2.826 -4.581 1.00 27.97 317 VAL A O 1
ATOM 1986 N N . ASP A 1 318 ? 13.478 -3.301 -2.583 1.00 27.84 318 ASP A N 1
ATOM 1987 C CA . ASP A 1 318 ? 14.277 -4.438 -3.033 1.00 28.26 318 ASP A CA 1
ATOM 1988 C C . ASP A 1 318 ? 13.545 -5.734 -2.685 1.00 31.14 318 ASP A C 1
ATOM 1989 O O . ASP A 1 318 ? 13.330 -6.024 -1.512 1.00 29.85 318 ASP A O 1
ATOM 1994 N N . PHE A 1 319 ? 13.148 -6.499 -3.699 1.00 27.97 319 PHE A N 1
ATOM 1995 C CA . PHE A 1 319 ? 12.415 -7.745 -3.479 1.00 25.88 319 PHE A CA 1
ATOM 1996 C C . PHE A 1 319 ? 13.213 -8.959 -3.884 1.00 30.01 319 PHE A C 1
ATOM 1997 O O . PHE A 1 319 ? 13.986 -8.919 -4.849 1.00 30.23 319 PHE A O 1
ATOM 2005 N N . PHE A 1 320 ? 12.976 -10.066 -3.189 1.00 30.25 320 PHE A N 1
ATOM 2006 C CA . PHE A 1 320 ? 13.353 -11.366 -3.726 1.00 29.31 320 PHE A CA 1
ATOM 2007 C C . PHE A 1 320 ? 12.100 -12.178 -4.062 1.00 39.15 320 PHE A C 1
ATOM 2008 O O . PHE A 1 320 ? 11.160 -12.258 -3.269 1.00 35.11 320 PHE A O 1
ATOM 2016 N N . LEU A 1 321 ? 12.079 -12.745 -5.260 1.00 39.68 321 LEU A N 1
ATOM 2017 C CA A LEU A 1 321 ? 11.019 -13.662 -5.633 0.50 39.59 321 LEU A CA 1
ATOM 2018 C CA B LEU A 1 321 ? 11.033 -13.675 -5.649 0.50 39.65 321 LEU A CA 1
ATOM 2019 C C . LEU A 1 321 ? 11.424 -15.058 -5.168 1.00 40.07 321 LEU A C 1
ATOM 2020 O O . LEU A 1 321 ? 12.189 -15.747 -5.832 1.00 45.04 321 LEU A O 1
ATOM 2029 N N . THR A 1 322 ? 10.917 -15.459 -4.008 1.00 38.52 322 THR A N 1
ATOM 2030 C CA . THR A 1 322 ? 11.268 -16.761 -3.450 1.00 46.87 322 THR A CA 1
ATOM 2031 C C . THR A 1 322 ? 10.303 -17.845 -3.900 1.00 52.87 322 THR A C 1
ATOM 2032 O O . THR A 1 322 ? 9.325 -17.573 -4.588 1.00 50.46 322 THR A O 1
ATOM 2036 N N . ASP A 1 323 ? 10.586 -19.078 -3.498 1.00 67.90 323 ASP A N 1
ATOM 2037 C CA . ASP A 1 323 ? 9.685 -20.193 -3.758 1.00 75.39 323 ASP A CA 1
ATOM 2038 C C . ASP A 1 323 ? 8.312 -19.895 -3.173 1.00 70.71 323 ASP A C 1
ATOM 2039 O O . ASP A 1 323 ? 7.287 -20.247 -3.752 1.00 71.02 323 ASP A O 1
ATOM 2044 N N . ASP A 1 324 ? 8.306 -19.237 -2.020 1.00 66.84 324 ASP A N 1
ATOM 2045 C CA . ASP A 1 324 ? 7.069 -18.901 -1.329 1.00 60.67 324 ASP A CA 1
ATOM 2046 C C . ASP A 1 324 ? 6.514 -17.544 -1.746 1.00 54.99 324 ASP A C 1
ATOM 2047 O O . ASP A 1 324 ? 5.584 -17.041 -1.123 1.00 61.83 324 ASP A O 1
ATOM 2052 N N . GLY A 1 325 ? 7.084 -16.953 -2.792 1.00 46.76 325 GLY A N 1
ATOM 2053 C CA . GLY A 1 325 ? 6.621 -15.665 -3.277 1.00 35.45 325 GLY A CA 1
ATOM 2054 C C . GLY A 1 325 ? 7.512 -14.492 -2.896 1.00 38.44 325 GLY A C 1
ATOM 2055 O O . GLY A 1 325 ? 8.607 -14.671 -2.369 1.00 39.14 325 GLY A O 1
ATOM 2056 N N . PRO A 1 326 ? 7.040 -13.269 -3.168 1.00 35.58 326 PRO A N 1
ATOM 2057 C CA . PRO A 1 326 ? 7.810 -12.034 -2.962 1.00 29.09 326 PRO A CA 1
ATOM 2058 C C . PRO A 1 326 ? 8.131 -11.776 -1.496 1.00 33.04 326 PRO A C 1
ATOM 2059 O O . PRO A 1 326 ? 7.258 -11.893 -0.641 1.00 37.41 326 PRO A O 1
ATOM 2063 N N . VAL A 1 327 ? 9.379 -11.421 -1.215 1.00 30.65 327 VAL A N 1
ATOM 2064 C CA . VAL A 1 327 ? 9.771 -10.984 0.117 1.00 23.78 327 VAL A CA 1
ATOM 2065 C C . VAL A 1 327 ? 10.510 -9.648 -0.004 1.00 32.77 327 VAL A C 1
ATOM 2066 O O . VAL A 1 327 ? 11.374 -9.482 -0.871 1.00 32.02 327 VAL A O 1
ATOM 2070 N N . ILE A 1 328 ? 10.163 -8.694 0.849 1.00 29.44 328 ILE A N 1
ATOM 2071 C CA . ILE A 1 328 ? 10.859 -7.411 0.858 1.00 23.42 328 ILE A CA 1
ATOM 2072 C C . ILE A 1 328 ? 12.152 -7.485 1.653 1.00 23.62 328 ILE A C 1
ATOM 2073 O O . ILE A 1 328 ? 12.144 -7.717 2.863 1.00 26.65 328 ILE A O 1
ATOM 2078 N N . ASN A 1 329 ? 13.271 -7.282 0.973 1.00 20.17 329 ASN A N 1
ATOM 2079 C CA . ASN A 1 329 ? 14.568 -7.338 1.648 1.00 22.69 329 ASN A CA 1
ATOM 2080 C C . ASN A 1 329 ? 15.068 -5.966 2.096 1.00 29.14 329 ASN A C 1
ATOM 2081 O O . ASN A 1 329 ? 15.825 -5.860 3.056 1.00 28.56 329 ASN A O 1
ATOM 2086 N N . GLU A 1 330 ? 14.638 -4.914 1.404 1.00 25.25 330 GLU A N 1
ATOM 2087 C CA . GLU A 1 330 ? 15.058 -3.554 1.755 1.00 24.07 330 GLU A CA 1
ATOM 2088 C C . GLU A 1 330 ? 14.059 -2.551 1.223 1.00 25.42 330 GLU A C 1
ATOM 2089 O O . GLU A 1 330 ? 13.483 -2.755 0.164 1.00 31.62 330 GLU A O 1
ATOM 2095 N N . ILE A 1 331 ? 13.832 -1.480 1.973 1.00 23.71 331 ILE A N 1
ATOM 2096 C CA . ILE A 1 331 ? 13.283 -0.269 1.371 1.00 28.79 331 ILE A CA 1
ATOM 2097 C C . ILE A 1 331 ? 14.297 0.834 1.594 1.00 21.13 331 ILE A C 1
ATOM 2098 O O . ILE A 1 331 ? 14.664 1.146 2.725 1.00 27.80 331 ILE A O 1
ATOM 2103 N N . ASN A 1 332 ? 14.771 1.398 0.497 1.00 18.93 332 ASN A N 1
ATOM 2104 C CA . ASN A 1 332 ? 15.862 2.352 0.551 1.00 20.56 332 AS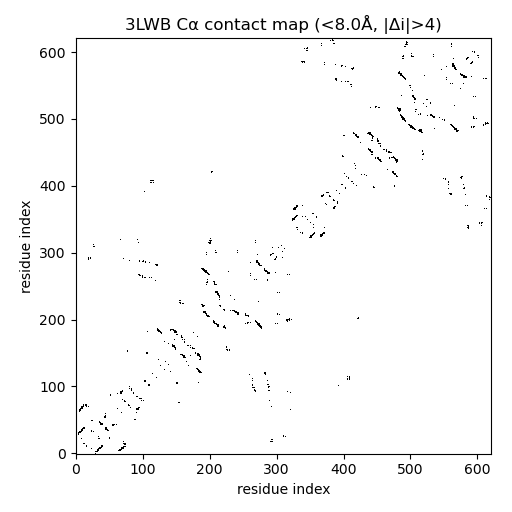N A CA 1
ATOM 2105 C C . ASN A 1 332 ? 15.330 3.750 0.258 1.00 24.15 332 ASN A C 1
ATOM 2106 O O . ASN A 1 332 ? 14.711 3.977 -0.784 1.00 20.34 332 ASN A O 1
ATOM 2111 N N . THR A 1 333 ? 15.574 4.674 1.183 1.00 26.89 333 THR A N 1
ATOM 2112 C CA . THR A 1 333 ? 15.026 6.023 1.091 1.00 23.24 333 THR A CA 1
ATOM 2113 C C . THR A 1 333 ? 15.948 7.026 0.415 1.00 29.75 333 THR A C 1
ATOM 2114 O O . THR A 1 333 ? 15.613 8.209 0.336 1.00 26.36 333 THR A O 1
ATOM 2118 N N . MET A 1 334 ? 17.111 6.576 -0.046 1.00 19.05 334 MET A N 1
ATOM 2119 C CA . MET A 1 334 ? 18.037 7.481 -0.742 1.00 24.55 334 MET A CA 1
ATOM 2120 C C . MET A 1 334 ? 18.533 6.902 -2.078 1.00 27.39 334 MET A C 1
ATOM 2121 O O . MET A 1 334 ? 19.718 6.648 -2.243 1.00 25.44 334 MET A O 1
ATOM 2126 N N . PRO A 1 335 ? 17.623 6.724 -3.047 1.00 30.59 335 PRO A N 1
ATOM 2127 C CA . PRO A 1 335 ? 17.992 6.063 -4.304 1.00 31.89 335 PRO A CA 1
ATOM 2128 C C . PRO A 1 335 ? 19.009 6.882 -5.087 1.00 33.15 335 PRO A C 1
ATOM 2129 O O . PRO A 1 335 ? 19.166 8.071 -4.813 1.00 32.20 335 PRO A O 1
ATOM 2133 N N . GLY A 1 336 ? 19.684 6.252 -6.046 1.00 34.71 336 GLY A N 1
ATOM 2134 C CA . GLY A 1 336 ? 20.687 6.927 -6.859 1.00 26.19 336 GLY A CA 1
ATOM 2135 C C . GLY A 1 336 ? 20.097 7.892 -7.870 1.00 25.13 336 GLY A C 1
ATOM 2136 O O . GLY A 1 336 ? 18.962 7.727 -8.314 1.00 28.41 336 GLY A O 1
ATOM 2137 N N . PHE A 1 337 ? 20.879 8.902 -8.241 1.00 27.94 337 PHE A N 1
ATOM 2138 C CA . PHE A 1 337 ? 20.420 9.923 -9.172 1.00 29.11 337 PHE A CA 1
ATOM 2139 C C . PHE A 1 337 ? 21.282 10.082 -10.426 1.00 24.59 337 PHE A C 1
ATOM 2140 O O . PHE A 1 337 ? 21.052 10.985 -11.207 1.00 30.11 337 PHE A O 1
ATOM 2148 N N . THR A 1 338 ? 22.270 9.220 -10.634 1.00 29.68 338 THR A N 1
ATOM 2149 C CA . THR A 1 338 ? 22.955 9.254 -11.924 1.00 28.74 338 THR A CA 1
ATOM 2150 C C . THR A 1 338 ? 22.002 8.701 -12.977 1.00 32.00 338 THR A C 1
ATOM 2151 O O . THR A 1 338 ? 21.088 7.925 -12.660 1.00 27.85 338 THR A O 1
ATOM 2155 N N . THR A 1 339 ? 22.217 9.102 -14.226 1.00 31.06 339 THR A N 1
ATOM 2156 C CA . THR A 1 339 ? 21.363 8.684 -15.335 1.00 28.74 339 THR A CA 1
ATOM 2157 C C . THR A 1 339 ? 21.404 7.175 -15.571 1.00 27.08 339 THR A C 1
ATOM 2158 O O . THR A 1 339 ? 20.546 6.633 -16.261 1.00 28.77 339 THR A O 1
ATOM 2162 N N . ILE A 1 340 ? 22.408 6.498 -15.024 1.00 28.93 340 ILE A N 1
ATOM 2163 C CA . ILE A 1 340 ? 22.430 5.043 -15.105 1.00 28.10 340 ILE A CA 1
ATOM 2164 C C . ILE A 1 340 ? 22.101 4.363 -13.773 1.00 32.74 340 ILE A C 1
ATOM 2165 O O . ILE A 1 340 ? 22.179 3.143 -13.663 1.00 30.82 340 ILE A O 1
ATOM 2170 N N . SER A 1 341 ? 21.715 5.138 -12.764 1.00 25.73 341 SER A N 1
ATOM 2171 C CA . SER A 1 341 ? 21.251 4.522 -11.519 1.00 31.16 341 SER A CA 1
ATOM 2172 C C . SER A 1 341 ? 19.950 3.755 -11.755 1.00 27.56 341 SER A C 1
ATOM 2173 O O . SER A 1 341 ? 19.234 4.014 -12.718 1.00 25.72 341 SER A O 1
ATOM 2176 N N . MET A 1 342 ? 19.652 2.805 -10.877 1.00 31.05 342 MET A N 1
ATOM 2177 C CA . MET A 1 342 ? 18.491 1.940 -11.059 1.00 25.68 342 MET A CA 1
ATOM 2178 C C . MET A 1 342 ? 17.166 2.706 -10.990 1.00 29.18 342 MET A C 1
ATOM 2179 O O . MET A 1 342 ? 16.249 2.421 -11.759 1.00 29.50 342 MET A O 1
ATOM 2184 N N . TYR A 1 343 ? 17.061 3.670 -10.075 1.00 27.71 343 TYR A N 1
ATOM 2185 C CA . TYR A 1 343 ? 15.805 4.408 -9.904 1.00 30.41 343 TYR A CA 1
ATOM 2186 C C . TYR A 1 343 ? 15.401 5.167 -11.180 1.00 24.63 343 TYR A C 1
ATOM 2187 O O . TYR A 1 343 ? 14.309 4.962 -11.690 1.00 23.50 343 TYR A O 1
ATOM 2196 N N . PRO A 1 344 ? 16.285 6.039 -11.700 1.00 27.28 344 PRO A N 1
ATOM 2197 C CA . PRO A 1 344 ? 15.978 6.726 -12.968 1.00 23.44 344 PRO A CA 1
ATOM 2198 C C . PRO A 1 344 ? 15.724 5.772 -14.141 1.00 21.22 344 PRO A C 1
ATOM 2199 O O . PRO A 1 344 ? 14.819 6.026 -14.934 1.00 30.38 344 PRO A O 1
ATOM 2203 N N . ARG A 1 345 ? 16.494 4.692 -14.247 1.00 24.48 345 ARG A N 1
ATOM 2204 C CA . ARG A 1 345 ? 16.276 3.723 -15.330 1.00 29.80 345 ARG A CA 1
ATOM 2205 C C . ARG A 1 345 ? 14.899 3.062 -15.248 1.00 33.64 345 ARG A C 1
ATOM 2206 O O . ARG A 1 345 ? 14.195 2.957 -16.249 1.00 35.75 345 ARG A O 1
ATOM 2214 N N . MET A 1 346 ? 14.506 2.622 -14.059 1.00 28.51 346 MET A N 1
ATOM 2215 C CA . MET A 1 346 ? 13.190 2.011 -13.916 1.00 25.00 346 MET A CA 1
ATOM 2216 C C . MET A 1 346 ? 12.110 3.001 -14.362 1.00 29.39 346 MET A C 1
ATOM 2217 O O . MET A 1 346 ? 11.199 2.649 -15.111 1.00 27.89 346 MET A O 1
ATOM 2222 N N . TRP A 1 347 ? 12.217 4.249 -13.921 1.00 25.82 347 TRP A N 1
ATOM 2223 C CA . TRP A 1 347 ? 11.214 5.238 -14.306 1.00 22.43 347 TRP A CA 1
ATOM 2224 C C . TRP A 1 347 ? 11.202 5.530 -15.819 1.00 19.34 347 TRP A C 1
ATOM 2225 O O . TRP A 1 347 ? 10.133 5.610 -16.440 1.00 21.96 347 TRP A O 1
ATOM 2236 N N . ALA A 1 348 ? 12.385 5.622 -16.422 1.00 20.86 348 ALA A N 1
ATOM 2237 C CA . ALA A 1 348 ? 12.461 5.799 -17.867 1.00 20.57 348 ALA A CA 1
ATOM 2238 C C . ALA A 1 348 ? 11.737 4.664 -18.601 1.00 27.17 348 ALA A C 1
ATOM 2239 O O . ALA A 1 348 ? 10.928 4.912 -19.490 1.00 30.78 348 ALA A O 1
ATOM 2241 N N . ALA A 1 349 ? 12.024 3.423 -18.218 1.00 26.48 349 ALA A N 1
ATOM 2242 C CA . ALA A 1 349 ? 11.332 2.257 -18.780 1.00 23.05 349 ALA A CA 1
ATOM 2243 C C . ALA A 1 349 ? 9.808 2.302 -18.580 1.00 23.74 349 ALA A C 1
ATOM 2244 O O . ALA A 1 349 ? 9.059 1.701 -19.347 1.00 34.14 349 ALA A O 1
ATOM 2246 N N . SER A 1 350 ? 9.358 2.994 -17.535 1.00 24.78 350 SER A N 1
ATOM 2247 C CA . SER A 1 350 ? 7.927 3.175 -17.287 1.00 24.16 350 SER A CA 1
ATOM 2248 C C . SER A 1 350 ? 7.314 4.350 -18.074 1.00 21.09 350 SER A C 1
ATOM 2249 O O . SER A 1 350 ? 6.133 4.681 -17.891 1.00 23.61 350 SER A O 1
ATOM 2252 N N . GLY A 1 351 ? 8.106 4.998 -18.922 1.00 30.56 351 GLY A N 1
ATOM 2253 C CA . GLY A 1 351 ? 7.600 6.115 -19.721 1.00 26.17 351 GLY A CA 1
ATOM 2254 C C . GLY A 1 351 ? 7.757 7.504 -19.112 1.00 33.44 351 GLY A C 1
ATOM 2255 O O . GLY A 1 351 ? 7.247 8.500 -19.643 1.00 30.21 351 GLY A O 1
ATOM 2256 N N . VAL A 1 352 ? 8.484 7.583 -18.007 1.00 32.25 352 VAL A N 1
ATOM 2257 C CA . VAL A 1 352 ? 8.704 8.853 -17.331 1.00 24.99 352 VAL A CA 1
ATOM 2258 C C . VAL A 1 352 ? 10.159 9.296 -17.483 1.00 26.75 352 VAL A C 1
ATOM 2259 O O . VAL A 1 352 ? 11.030 8.807 -16.761 1.00 34.56 352 VAL A O 1
ATOM 2263 N N . ASP A 1 353 ? 10.431 10.223 -18.402 1.00 25.85 353 ASP A N 1
ATOM 2264 C CA . ASP A 1 353 ? 11.818 10.663 -18.613 1.00 25.63 353 ASP A CA 1
ATOM 2265 C C . ASP A 1 353 ? 12.380 11.442 -17.412 1.00 28.71 353 ASP A C 1
ATOM 2266 O O . ASP A 1 353 ? 11.636 11.966 -16.584 1.00 25.17 353 ASP A O 1
ATOM 2271 N N . TYR A 1 354 ? 13.701 11.481 -17.318 1.00 23.58 354 TYR A N 1
ATOM 2272 C CA . TYR A 1 354 ? 14.374 12.048 -16.161 1.00 30.03 354 TYR A CA 1
ATOM 2273 C C . TYR A 1 354 ? 13.955 13.487 -15.841 1.00 26.76 354 TYR A C 1
ATOM 2274 O O . TYR A 1 354 ? 13.699 13.813 -14.687 1.00 26.69 354 TYR A O 1
ATOM 2283 N N . PRO A 1 355 ? 13.884 14.352 -16.862 1.00 31.48 355 PRO A N 1
ATOM 2284 C CA . PRO A 1 355 ? 13.437 15.722 -16.596 1.00 29.49 355 PRO A CA 1
ATOM 2285 C C . PRO A 1 355 ? 12.039 15.756 -15.981 1.00 29.47 355 PRO A C 1
ATOM 2286 O O . PRO A 1 355 ? 11.785 16.549 -15.082 1.00 30.65 355 PRO A O 1
ATOM 2290 N N . THR A 1 356 ? 11.152 14.883 -16.438 1.00 26.08 356 THR A N 1
ATOM 2291 C CA . THR A 1 356 ? 9.796 14.844 -15.896 1.00 27.07 356 THR A CA 1
ATOM 2292 C C . THR A 1 356 ? 9.797 14.318 -14.456 1.00 32.47 356 THR A C 1
ATOM 2293 O O . THR A 1 356 ? 9.086 14.832 -13.590 1.00 26.99 356 THR A O 1
ATOM 2297 N N . LEU A 1 357 ? 10.621 13.305 -14.214 1.00 28.56 357 LEU A N 1
ATOM 2298 C CA . LEU A 1 357 ? 10.799 12.720 -12.894 1.00 31.12 357 LEU A CA 1
ATOM 2299 C C . LEU A 1 357 ? 11.298 13.756 -11.888 1.00 24.89 357 LEU A C 1
ATOM 2300 O O . LEU A 1 357 ? 10.766 13.890 -10.794 1.00 27.65 357 LEU A O 1
ATOM 2305 N N . LEU A 1 358 ? 12.348 14.471 -12.259 1.00 21.59 358 LEU A N 1
ATOM 2306 C CA . LEU A 1 358 ? 12.936 15.458 -11.365 1.00 21.66 358 LEU A CA 1
ATOM 2307 C C . LEU A 1 358 ? 11.921 16.564 -11.087 1.00 18.52 358 LEU A C 1
ATOM 2308 O O . LEU A 1 358 ? 11.755 16.993 -9.948 1.00 26.09 358 LEU A O 1
ATOM 2313 N N . ALA A 1 359 ? 11.229 17.005 -12.130 1.00 18.11 359 ALA A N 1
ATOM 2314 C CA . ALA A 1 359 ? 10.265 18.100 -11.991 1.00 28.02 359 ALA A CA 1
ATOM 2315 C C . ALA A 1 359 ? 9.140 17.717 -11.033 1.00 29.08 359 ALA A C 1
ATOM 2316 O O . ALA A 1 359 ? 8.678 18.540 -10.241 1.00 31.61 359 ALA A O 1
ATOM 2318 N N . THR A 1 360 ? 8.715 16.461 -11.107 1.00 30.77 360 THR A N 1
ATOM 2319 C CA . THR A 1 360 ? 7.653 15.941 -10.250 1.00 22.09 360 THR A CA 1
ATOM 2320 C C . THR A 1 360 ? 8.084 15.979 -8.792 1.00 28.48 360 THR A C 1
ATOM 2321 O O . THR A 1 360 ? 7.325 16.419 -7.931 1.00 24.66 360 THR A O 1
ATOM 2325 N N . MET A 1 361 ? 9.306 15.520 -8.523 1.00 25.72 361 MET A N 1
ATOM 2326 C CA . MET A 1 361 ? 9.832 15.511 -7.164 1.00 20.77 361 MET A CA 1
ATOM 2327 C C . MET A 1 361 ? 9.872 16.932 -6.611 1.00 25.98 361 MET A C 1
ATOM 2328 O O . MET A 1 361 ? 9.508 17.166 -5.460 1.00 21.67 361 MET A O 1
ATOM 2333 N N . ILE A 1 362 ? 10.331 17.876 -7.424 1.00 22.99 362 ILE A N 1
ATOM 2334 C CA . ILE A 1 362 ? 10.322 19.284 -6.991 1.00 26.63 362 ILE A CA 1
ATOM 2335 C C . ILE A 1 362 ? 8.886 19.761 -6.731 1.00 28.56 362 ILE A C 1
ATOM 2336 O O . ILE A 1 362 ? 8.605 20.392 -5.715 1.00 30.10 362 ILE A O 1
ATOM 2341 N N . GLU A 1 363 ? 7.975 19.427 -7.637 1.00 29.43 363 GLU A N 1
ATOM 2342 C CA . GLU A 1 363 ? 6.597 19.870 -7.492 1.00 32.40 363 GLU A CA 1
ATOM 2343 C C . GLU A 1 363 ? 5.976 19.270 -6.234 1.00 29.44 363 GLU A C 1
ATOM 2344 O O . GLU A 1 363 ? 5.283 19.951 -5.501 1.00 27.94 363 GLU A O 1
ATOM 2350 N N . THR A 1 364 ? 6.255 17.999 -5.965 1.00 26.97 364 THR A N 1
ATOM 2351 C CA . THR A 1 364 ? 5.708 17.364 -4.776 1.00 23.90 364 THR A CA 1
ATOM 2352 C C . THR A 1 364 ? 6.212 17.995 -3.475 1.00 27.09 364 THR A C 1
ATOM 2353 O O . THR A 1 364 ? 5.440 18.222 -2.544 1.00 25.16 364 THR A O 1
ATOM 2357 N N . THR A 1 365 ? 7.505 18.281 -3.397 1.00 28.25 365 THR A N 1
ATOM 2358 C CA . THR A 1 365 ? 8.036 18.823 -2.151 1.00 27.93 365 THR A CA 1
ATOM 2359 C C . THR A 1 365 ? 7.544 20.262 -1.899 1.00 33.81 365 THR A C 1
ATOM 2360 O O . THR A 1 365 ? 7.351 20.672 -0.754 1.00 33.50 365 THR A O 1
ATOM 2364 N N . LEU A 1 366 ? 7.315 21.013 -2.971 1.00 32.66 366 LEU A N 1
ATOM 2365 C CA . LEU A 1 366 ? 6.753 22.360 -2.853 1.00 30.83 366 LEU A CA 1
ATOM 2366 C C . LEU A 1 366 ? 5.277 22.322 -2.455 1.00 40.53 366 LEU A C 1
ATOM 2367 O O . LEU A 1 366 ? 4.809 23.187 -1.712 1.00 33.97 366 LEU A O 1
ATOM 2372 N N . ALA A 1 367 ? 4.546 21.325 -2.954 1.00 37.10 367 ALA A N 1
ATOM 2373 C CA . ALA A 1 367 ? 3.152 21.145 -2.554 1.00 43.93 367 ALA A CA 1
ATOM 2374 C C . ALA A 1 367 ? 3.069 20.859 -1.055 1.00 44.93 367 ALA A C 1
ATOM 2375 O O . ALA A 1 367 ? 2.142 21.298 -0.382 1.00 44.57 367 ALA A O 1
ATOM 2377 N N . ARG A 1 368 ? 4.052 20.124 -0.542 1.00 42.91 368 ARG A N 1
ATOM 2378 C CA . ARG A 1 368 ? 4.063 19.731 0.861 1.00 42.71 368 ARG A CA 1
ATOM 2379 C C . ARG A 1 368 ? 4.480 20.887 1.755 1.00 47.95 368 ARG A C 1
ATOM 2380 O O . ARG A 1 368 ? 3.793 21.204 2.720 1.00 47.73 368 ARG A O 1
ATOM 2388 N N . ARG B 1 10 ? 30.510 16.319 41.460 1.00 89.78 10 ARG B N 1
ATOM 2389 C CA . ARG B 1 10 ? 29.081 16.502 41.237 1.00 91.65 10 ARG B CA 1
ATOM 2390 C C . ARG B 1 10 ? 28.748 16.560 39.746 1.00 96.88 10 ARG B C 1
ATOM 2391 O O . ARG B 1 10 ? 29.300 17.374 39.001 1.00 101.40 10 ARG B O 1
ATOM 2393 N N . VAL B 1 11 ? 27.840 15.685 39.322 1.00 87.29 11 VAL B N 1
ATOM 2394 C CA . VAL B 1 11 ? 27.399 15.625 37.934 1.00 75.70 11 VAL B CA 1
ATOM 2395 C C . VAL B 1 11 ? 26.706 16.917 37.507 1.00 81.55 11 VAL B C 1
ATOM 2396 O O . VAL B 1 11 ? 25.741 17.351 38.137 1.00 89.41 11 VAL B O 1
ATOM 2400 N N . ARG B 1 12 ? 27.198 17.530 36.435 1.00 81.98 12 ARG B N 1
ATOM 2401 C CA . ARG B 1 12 ? 26.595 18.755 35.918 1.00 82.22 12 ARG B CA 1
ATOM 2402 C C . ARG B 1 12 ? 25.350 18.436 35.090 1.00 79.83 12 ARG B C 1
ATOM 2403 O O . ARG B 1 12 ? 25.392 17.589 34.197 1.00 75.33 12 ARG B O 1
ATOM 2405 N N . VAL B 1 13 ? 24.245 19.117 35.389 1.00 79.16 13 VAL B N 1
ATOM 2406 C CA . VAL B 1 13 ? 22.958 18.810 34.769 1.00 78.03 13 VAL B CA 1
ATOM 2407 C C . VAL B 1 13 ? 22.237 20.046 34.233 1.00 75.03 13 VAL B C 1
ATOM 2408 O O . VAL B 1 13 ? 22.215 21.093 34.874 1.00 72.04 13 VAL B O 1
ATOM 2412 N N . ALA B 1 14 ? 21.633 19.912 33.058 1.00 76.60 14 ALA B N 1
ATOM 2413 C CA . ALA B 1 14 ? 20.901 21.016 32.453 1.00 81.11 14 ALA B CA 1
ATOM 2414 C C . ALA B 1 14 ? 19.441 20.652 32.188 1.00 85.78 14 ALA B C 1
ATOM 2415 O O . ALA B 1 14 ? 19.152 19.686 31.481 1.00 83.97 14 ALA B O 1
ATOM 2417 N N . VAL B 1 15 ? 18.526 21.429 32.760 1.00 82.20 15 VAL B N 1
ATOM 2418 C CA . VAL B 1 15 ? 17.101 21.239 32.512 1.00 78.17 15 VAL B CA 1
ATOM 2419 C C . VAL B 1 15 ? 16.593 22.250 31.483 1.00 78.99 15 VAL B C 1
ATOM 2420 O O . VAL B 1 15 ? 16.565 23.453 31.744 1.00 77.59 15 VAL B O 1
ATOM 2422 N N . VAL B 1 16 ? 16.201 21.756 30.311 1.00 79.16 16 VAL B N 1
ATOM 2423 C CA . VAL B 1 16 ? 15.690 22.610 29.239 1.00 84.52 16 VAL B CA 1
ATOM 2424 C C . VAL B 1 16 ? 14.161 22.559 29.177 1.00 93.95 16 VAL B C 1
ATOM 2425 O O . VAL B 1 16 ? 13.563 21.492 29.342 1.00 94.43 16 VAL B O 1
ATOM 2427 N N . PHE B 1 17 ? 13.531 23.706 28.930 1.00 97.68 17 PHE B N 1
ATOM 2428 C CA . PHE B 1 17 ? 12.077 23.797 29.046 1.00 100.93 17 PHE B CA 1
ATOM 2429 C C . PHE B 1 17 ? 11.429 24.893 28.200 1.00 98.02 17 PHE B C 1
ATOM 2430 O O . PHE B 1 17 ? 12.068 25.879 27.830 1.00 95.89 17 PHE B O 1
ATOM 2438 N N . HIS B 1 24 ? 5.607 24.025 26.862 1.00 110.94 24 HIS B N 1
ATOM 2439 C CA . HIS B 1 24 ? 4.789 25.104 26.330 1.00 115.04 24 HIS B CA 1
ATOM 2440 C C . HIS B 1 24 ? 4.506 26.055 27.487 1.00 118.95 24 HIS B C 1
ATOM 2441 O O . HIS B 1 24 ? 5.006 27.180 27.525 1.00 121.03 24 HIS B O 1
ATOM 2443 N N . ALA B 1 25 ? 3.707 25.579 28.436 1.00 119.07 25 ALA B N 1
ATOM 2444 C CA . ALA B 1 25 ? 3.455 26.296 29.680 1.00 119.61 25 ALA B CA 1
ATOM 2445 C C . ALA B 1 25 ? 3.592 25.327 30.851 1.00 115.56 25 ALA B C 1
ATOM 2446 O O . ALA B 1 25 ? 3.830 25.734 31.987 1.00 114.42 25 ALA B O 1
ATOM 2448 N N . ILE B 1 26 ? 3.437 24.040 30.559 1.00 113.15 26 ILE B N 1
ATOM 2449 C CA . ILE B 1 26 ? 3.632 22.996 31.555 1.00 111.58 26 ILE B CA 1
ATOM 2450 C C . ILE B 1 26 ? 5.111 22.634 31.648 1.00 108.41 26 ILE B C 1
ATOM 2451 O O . ILE B 1 26 ? 5.544 21.985 32.600 1.00 105.86 26 ILE B O 1
ATOM 2453 N N . SER B 1 27 ? 5.880 23.061 30.649 1.00 105.54 27 SER B N 1
ATOM 2454 C CA . SER B 1 27 ? 7.321 22.836 30.634 1.00 99.02 27 SER B CA 1
ATOM 2455 C C . SER B 1 27 ? 8.006 23.705 31.682 1.00 99.37 27 SER B C 1
ATOM 2456 O O . SER B 1 27 ? 8.945 23.268 32.346 1.00 99.90 27 SER B O 1
ATOM 2458 N N . CYS B 1 28 ? 7.530 24.939 31.824 1.00 97.99 28 CYS B N 1
ATOM 2459 C CA . CYS B 1 28 ? 8.072 25.862 32.814 1.00 91.76 28 CYS B CA 1
ATOM 2460 C C . CYS B 1 28 ? 7.850 25.322 34.224 1.00 87.07 28 CYS B C 1
ATOM 2461 O O . CYS B 1 28 ? 8.768 25.299 35.044 1.00 87.03 28 CYS B O 1
ATOM 2464 N N . VAL B 1 29 ? 6.623 24.887 34.493 1.00 79.90 29 VAL B N 1
ATOM 2465 C CA . VAL B 1 29 ? 6.264 24.350 35.800 1.00 81.73 29 VAL B CA 1
ATOM 2466 C C . VAL B 1 29 ? 7.065 23.090 36.120 1.00 83.28 29 VAL B C 1
ATOM 2467 O O . VAL B 1 29 ? 7.649 22.975 37.201 1.00 79.29 29 VAL B O 1
ATOM 2469 N N . SER B 1 30 ? 7.089 22.151 35.178 1.00 86.25 30 SER B N 1
ATOM 2470 C CA . SER B 1 30 ? 7.858 20.917 35.338 1.00 82.65 30 SER B CA 1
ATOM 2471 C C . SER B 1 30 ? 9.293 21.218 35.745 1.00 76.74 30 SER B C 1
ATOM 2472 O O . SER B 1 30 ? 9.768 20.749 36.778 1.00 73.14 30 SER B O 1
ATOM 2475 N N . ALA B 1 31 ? 9.974 22.011 34.925 1.00 80.14 31 ALA B N 1
ATOM 2476 C CA . ALA B 1 31 ? 11.359 22.387 35.182 1.00 79.47 31 ALA B CA 1
ATOM 2477 C C . ALA B 1 31 ? 11.563 22.884 36.611 1.00 84.03 31 ALA B C 1
ATOM 2478 O O . ALA B 1 31 ? 12.618 22.668 37.207 1.00 85.19 31 ALA B O 1
ATOM 2480 N N . GLY B 1 32 ? 10.551 23.551 37.154 1.00 87.05 32 GLY B N 1
ATOM 2481 C CA . GLY B 1 32 ? 10.632 24.093 38.498 1.00 85.61 32 GLY B CA 1
ATOM 2482 C C . GLY B 1 32 ? 10.795 23.014 39.550 1.00 77.07 32 GLY B C 1
ATOM 2483 O O . GLY B 1 32 ? 11.688 23.084 40.396 1.00 74.79 32 GLY B O 1
ATOM 2484 N N . SER B 1 33 ? 9.924 22.013 39.496 1.00 68.86 33 SER B N 1
ATOM 2485 C CA . SER B 1 33 ? 9.970 20.911 40.445 1.00 65.76 33 SER B CA 1
ATOM 2486 C C . SER B 1 33 ? 11.336 20.243 40.418 1.00 63.82 33 SER B C 1
ATOM 2487 O O . SER B 1 33 ? 11.932 19.979 41.461 1.00 63.05 33 SER B O 1
ATOM 2489 N N . ILE B 1 34 ? 11.830 19.986 39.212 1.00 64.42 34 ILE B N 1
ATOM 2490 C CA . ILE B 1 34 ? 13.087 19.272 39.023 1.00 60.07 34 ILE B CA 1
ATOM 2491 C C . ILE B 1 34 ? 14.252 19.968 39.719 1.00 64.64 34 ILE B C 1
ATOM 2492 O O . ILE B 1 34 ? 15.074 19.322 40.368 1.00 60.47 34 ILE B O 1
ATOM 2497 N N . LEU B 1 35 ? 14.315 21.289 39.586 1.00 77.60 35 LEU B N 1
ATOM 2498 C CA . LEU B 1 35 ? 15.380 22.074 40.202 1.00 77.85 35 LEU B CA 1
ATOM 2499 C C . LEU B 1 35 ? 15.433 21.869 41.708 1.00 69.95 35 LEU B C 1
ATOM 2500 O O . LEU B 1 35 ? 16.480 21.550 42.268 1.00 65.96 35 LEU B O 1
ATOM 2505 N N . ARG B 1 36 ? 14.290 22.058 42.357 1.00 72.45 36 ARG B N 1
ATOM 2506 C CA . ARG B 1 36 ? 14.211 21.999 43.809 1.00 80.05 36 ARG B CA 1
ATOM 2507 C C . ARG B 1 36 ? 14.447 20.595 44.359 1.00 81.17 36 ARG B C 1
ATOM 2508 O O . ARG B 1 36 ? 14.706 20.426 45.550 1.00 83.70 36 ARG B O 1
ATOM 2510 N N . ASN B 1 37 ? 14.371 19.590 43.492 1.00 74.80 37 ASN B N 1
ATOM 2511 C CA . ASN B 1 37 ? 14.385 18.207 43.956 1.00 68.17 37 ASN B CA 1
ATOM 2512 C C . ASN B 1 37 ? 15.644 17.408 43.640 1.00 70.36 37 ASN B C 1
ATOM 2513 O O . ASN B 1 37 ? 15.870 16.346 44.222 1.00 64.83 37 ASN B O 1
ATOM 2518 N N . LEU B 1 38 ? 16.463 17.909 42.723 1.00 72.52 38 LEU B N 1
ATOM 2519 C CA . LEU B 1 38 ? 17.743 17.267 42.455 1.00 72.62 38 LEU B CA 1
ATOM 2520 C C . LEU B 1 38 ? 18.699 17.475 43.621 1.00 74.34 38 LEU B C 1
ATOM 2521 O O . LEU B 1 38 ? 19.101 18.602 43.913 1.00 79.49 38 LEU B O 1
ATOM 2526 N N . ASP B 1 39 ? 19.048 16.377 44.285 1.00 74.60 39 ASP B N 1
ATOM 2527 C CA . ASP B 1 39 ? 19.953 16.413 45.428 1.00 79.18 39 ASP B CA 1
ATOM 2528 C C . ASP B 1 39 ? 21.190 17.253 45.127 1.00 85.60 39 ASP B C 1
ATOM 2529 O O . ASP B 1 39 ? 22.115 16.799 44.451 1.00 82.39 39 ASP B O 1
ATOM 2534 N N . SER B 1 40 ? 21.193 18.480 45.640 1.00 91.25 40 SER B N 1
ATOM 2535 C CA . SER B 1 40 ? 22.276 19.427 45.406 1.00 94.79 40 SER B CA 1
ATOM 2536 C C . SER B 1 40 ? 23.652 18.861 45.753 1.00 97.82 40 SER B C 1
ATOM 2537 O O . SER B 1 40 ? 24.651 19.211 45.125 1.00 103.40 40 SER B O 1
ATOM 2540 N N . ARG B 1 41 ? 23.700 17.986 46.753 1.00 97.77 41 ARG B N 1
ATOM 2541 C CA . ARG B 1 41 ? 24.961 17.395 47.190 1.00 97.23 41 ARG B CA 1
ATOM 2542 C C . ARG B 1 41 ? 25.510 16.419 46.154 1.00 95.16 41 ARG B C 1
ATOM 2543 O O . ARG B 1 41 ? 26.671 16.012 46.221 1.00 93.45 41 ARG B O 1
ATOM 2545 N N . ARG B 1 42 ? 24.671 16.058 45.190 1.00 89.62 42 ARG B N 1
ATOM 2546 C CA . ARG B 1 42 ? 25.018 15.033 44.217 1.00 80.93 42 ARG B CA 1
ATOM 2547 C C . ARG B 1 42 ? 25.137 15.622 42.812 1.00 78.66 42 ARG B C 1
ATOM 2548 O O . ARG B 1 42 ? 25.843 15.081 41.959 1.00 70.95 42 ARG B O 1
ATOM 2556 N N . PHE B 1 43 ? 24.453 16.739 42.581 1.00 84.73 43 PHE B N 1
ATOM 2557 C CA . PHE B 1 43 ? 24.364 17.312 41.241 1.00 85.47 43 PHE B CA 1
ATOM 2558 C C . PHE B 1 43 ? 24.568 18.823 41.212 1.00 91.02 43 PHE B C 1
ATOM 2559 O O . PHE B 1 43 ? 24.126 19.543 42.107 1.00 94.71 43 PHE B O 1
ATOM 2567 N N . ASP B 1 44 ? 25.243 19.292 40.169 1.00 87.79 44 ASP B N 1
ATOM 2568 C CA . ASP B 1 44 ? 25.319 20.712 39.869 1.00 90.17 44 ASP B CA 1
ATOM 2569 C C . ASP B 1 44 ? 24.282 20.981 38.788 1.00 85.34 44 ASP B C 1
ATOM 2570 O O . ASP B 1 44 ? 24.281 20.317 37.754 1.00 90.20 44 ASP B O 1
ATOM 2575 N N . VAL B 1 45 ? 23.391 21.938 39.018 1.00 77.02 45 VAL B N 1
ATOM 2576 C CA . VAL B 1 45 ? 22.249 22.106 38.123 1.00 86.58 45 VAL B CA 1
ATOM 2577 C C . VAL B 1 45 ? 22.156 23.483 37.466 1.00 90.78 45 VAL B C 1
ATOM 2578 O O . VAL B 1 45 ? 22.375 24.509 38.112 1.00 93.36 45 VAL B O 1
ATOM 2582 N N . ILE B 1 46 ? 21.824 23.487 36.177 1.00 88.09 46 ILE B N 1
ATOM 2583 C CA . ILE B 1 46 ? 21.651 24.720 35.415 1.00 92.59 46 ILE B CA 1
ATOM 2584 C C . ILE B 1 46 ? 20.337 24.704 34.637 1.00 98.20 46 ILE B C 1
ATOM 2585 O O . ILE B 1 46 ? 20.167 23.913 33.711 1.00 103.73 46 ILE B O 1
ATOM 2587 N N . ALA B 1 47 ? 19.409 25.579 35.018 1.00 99.82 47 ALA B N 1
ATOM 2588 C CA . ALA B 1 47 ? 18.110 25.665 34.352 1.00 100.90 47 ALA B CA 1
ATOM 2589 C C . ALA B 1 47 ? 18.230 26.452 33.053 1.00 104.56 47 ALA B C 1
ATOM 2590 O O . ALA B 1 47 ? 19.010 27.400 32.968 1.00 106.56 47 ALA B O 1
ATOM 2592 N N . VAL B 1 48 ? 17.456 26.065 32.043 1.00 103.03 48 VAL B N 1
ATOM 2593 C CA . VAL B 1 48 ? 17.646 26.628 30.711 1.00 100.70 48 VAL B CA 1
ATOM 2594 C C . VAL B 1 48 ? 16.412 26.664 29.806 1.00 102.50 48 VAL B C 1
ATOM 2595 O O . VAL B 1 48 ? 15.940 25.631 29.333 1.00 103.43 48 VAL B O 1
ATOM 2599 N N . GLY B 1 49 ? 15.896 27.866 29.583 1.00 104.14 49 GLY B N 1
ATOM 2600 C CA . GLY B 1 49 ? 15.121 28.161 28.392 1.00 110.46 49 GLY B CA 1
ATOM 2601 C C . GLY B 1 49 ? 16.130 28.948 27.582 1.00 118.46 49 GLY B C 1
ATOM 2602 O O . GLY B 1 49 ? 16.223 28.849 26.357 1.00 121.81 49 GLY B O 1
ATOM 2603 N N . ILE B 1 50 ? 16.884 29.748 28.329 1.00 120.94 50 ILE B N 1
ATOM 2604 C CA . ILE B 1 50 ? 18.149 30.343 27.928 1.00 121.32 50 ILE B CA 1
ATOM 2605 C C . ILE B 1 50 ? 18.795 30.624 29.280 1.00 125.53 50 ILE B C 1
ATOM 2606 O O . ILE B 1 50 ? 18.127 30.487 30.304 1.00 126.45 50 ILE B O 1
ATOM 2608 N N . THR B 1 51 ? 20.072 30.996 29.316 1.00 131.50 51 THR B N 1
ATOM 2609 C CA . THR B 1 51 ? 20.726 31.223 30.612 1.00 137.69 51 THR B CA 1
ATOM 2610 C C . THR B 1 51 ? 19.830 32.025 31.572 1.00 146.39 51 THR B C 1
ATOM 2611 O O . THR B 1 51 ? 18.950 32.765 31.134 1.00 151.90 51 THR B O 1
ATOM 2615 N N . PRO B 1 52 ? 20.103 31.903 32.870 1.00 147.97 52 PRO B N 1
ATOM 2616 C CA . PRO B 1 52 ? 19.054 31.719 33.862 1.00 147.68 52 PRO B CA 1
ATOM 2617 C C . PRO B 1 52 ? 18.970 30.255 33.524 1.00 145.41 52 PRO B C 1
ATOM 2618 O O . PRO B 1 52 ? 18.265 29.452 34.132 1.00 144.34 52 PRO B O 1
ATOM 2620 N N . VAL B 1 106 ? 25.930 27.864 24.442 1.00 131.33 106 VAL B N 1
ATOM 2621 C CA . VAL B 1 106 ? 26.176 26.497 24.018 1.00 131.21 106 VAL B CA 1
ATOM 2622 C C . VAL B 1 106 ? 26.734 25.720 25.198 1.00 131.16 106 VAL B C 1
ATOM 2623 O O . VAL B 1 106 ? 26.277 25.897 26.327 1.00 125.54 106 VAL B O 1
ATOM 2625 N N . LEU B 1 107 ? 27.732 24.878 24.939 1.00 135.82 107 LEU B N 1
ATOM 2626 C CA . LEU B 1 107 ? 28.258 23.970 25.956 1.00 137.90 107 LEU B CA 1
ATOM 2627 C C . LEU B 1 107 ? 27.240 22.841 26.169 1.00 132.87 107 LEU B C 1
ATOM 2628 O O . LEU B 1 107 ? 26.066 23.024 25.850 1.00 130.78 107 LEU B O 1
ATOM 2630 N N . GLU B 1 108 ? 27.639 21.685 26.706 1.00 128.28 108 GLU B N 1
ATOM 2631 C CA . GLU B 1 108 ? 28.934 21.412 27.341 1.00 128.37 108 GLU B CA 1
ATOM 2632 C C . GLU B 1 108 ? 29.018 22.054 28.723 1.00 131.65 108 GLU B C 1
ATOM 2633 O O . GLU B 1 108 ? 28.060 22.681 29.171 1.00 132.21 108 GLU B O 1
ATOM 2639 N N . SER B 1 109 ? 30.149 21.877 29.400 1.00 132.27 109 SER B N 1
ATOM 2640 C CA . SER B 1 109 ? 30.263 22.200 30.821 1.00 133.45 109 SER B CA 1
ATOM 2641 C C . SER B 1 109 ? 29.225 21.401 31.612 1.00 130.25 109 SER B C 1
ATOM 2642 O O . SER B 1 109 ? 29.204 21.426 32.843 1.00 129.92 109 SER B O 1
ATOM 2645 N N . VAL B 1 110 ? 28.379 20.682 30.877 1.00 123.77 110 VAL B N 1
ATOM 2646 C CA . VAL B 1 110 ? 27.323 19.855 31.447 1.00 112.10 110 VAL B CA 1
ATOM 2647 C C . VAL B 1 110 ? 27.509 18.408 30.999 1.00 98.00 110 VAL B C 1
ATOM 2648 O O . VAL B 1 110 ? 27.926 18.149 29.870 1.00 95.77 110 VAL B O 1
ATOM 2652 N N . ASP B 1 111 ? 27.199 17.469 31.886 1.00 91.19 111 ASP B N 1
ATOM 2653 C CA . ASP B 1 111 ? 27.443 16.055 31.623 1.00 88.54 111 ASP B CA 1
ATOM 2654 C C . ASP B 1 111 ? 26.163 15.289 31.287 1.00 80.41 111 ASP B C 1
ATOM 2655 O O . ASP B 1 111 ? 26.215 14.140 30.845 1.00 72.01 111 ASP B O 1
ATOM 2660 N N . VAL B 1 112 ? 25.017 15.930 31.501 1.00 74.77 112 VAL B N 1
ATOM 2661 C CA . VAL B 1 112 ? 23.728 15.332 31.167 1.00 66.56 112 VAL B CA 1
ATOM 2662 C C . VAL B 1 112 ? 22.651 16.406 31.042 1.00 65.11 112 VAL B C 1
ATOM 2663 O O . VAL B 1 112 ? 22.674 17.410 31.753 1.00 63.35 112 VAL B O 1
ATOM 2667 N N . VAL B 1 113 ? 21.715 16.195 30.126 1.00 68.67 113 VAL B N 1
ATOM 2668 C CA . VAL B 1 113 ? 20.635 17.145 29.920 1.00 73.46 113 VAL B CA 1
ATOM 2669 C C . VAL B 1 113 ? 19.284 16.519 30.236 1.00 74.07 113 VAL B C 1
ATOM 2670 O O . VAL B 1 113 ? 19.039 15.352 29.931 1.00 68.43 113 VAL B O 1
ATOM 2674 N N . PHE B 1 114 ? 18.414 17.313 30.851 1.00 72.88 114 PHE B N 1
ATOM 2675 C CA . PHE B 1 114 ? 17.084 16.868 31.231 1.00 65.99 114 PHE B CA 1
ATOM 2676 C C . PHE B 1 114 ? 16.035 17.639 30.436 1.00 62.97 114 PHE B C 1
ATOM 2677 O O . PHE B 1 114 ? 15.526 18.663 30.896 1.00 57.78 114 PHE B O 1
ATOM 2685 N N . PRO B 1 115 ? 15.699 17.143 29.237 1.00 62.18 115 PRO B N 1
ATOM 2686 C CA . PRO B 1 115 ? 14.732 17.841 28.383 1.00 70.04 115 PRO B CA 1
ATOM 2687 C C . PRO B 1 115 ? 13.323 17.747 28.952 1.00 75.00 115 PRO B C 1
ATOM 2688 O O . PRO B 1 115 ? 12.909 16.679 29.406 1.00 77.30 115 PRO B O 1
ATOM 2692 N N . VAL B 1 116 ? 12.598 18.859 28.922 1.00 71.09 116 VAL B N 1
ATOM 2693 C CA . VAL B 1 116 ? 11.241 18.893 29.438 1.00 73.50 116 VAL B CA 1
ATOM 2694 C C . VAL B 1 116 ? 10.310 19.594 28.455 1.00 78.67 116 VAL B C 1
ATOM 2695 O O . VAL B 1 116 ? 9.381 20.290 28.862 1.00 81.41 116 VAL B O 1
ATOM 2697 N N . LEU B 1 117 ? 10.557 19.407 27.159 1.00 81.50 117 LEU B N 1
ATOM 2698 C CA . LEU B 1 117 ? 9.752 20.075 26.136 1.00 89.38 117 LEU B CA 1
ATOM 2699 C C . LEU B 1 117 ? 9.904 19.484 24.733 1.00 97.04 117 LEU B C 1
ATOM 2700 O O . LEU B 1 117 ? 10.776 18.650 24.485 1.00 99.63 117 LEU B O 1
ATOM 2702 N N . HIS B 1 118 ? 9.032 19.926 23.828 1.00 100.52 118 HIS B N 1
ATOM 2703 C CA . HIS B 1 118 ? 9.139 19.634 22.396 1.00 99.92 118 HIS B CA 1
ATOM 2704 C C . HIS B 1 118 ? 9.055 18.154 22.031 1.00 95.63 118 HIS B C 1
ATOM 2705 O O . HIS B 1 118 ? 8.249 17.403 22.582 1.00 93.92 118 HIS B O 1
ATOM 2707 N N . THR B 1 126 ? 12.801 16.392 17.796 1.00 72.71 126 THR B N 1
ATOM 2708 C CA . THR B 1 126 ? 13.735 17.327 17.174 1.00 78.37 126 THR B CA 1
ATOM 2709 C C . THR B 1 126 ? 14.716 17.896 18.200 1.00 74.80 126 THR B C 1
ATOM 2710 O O . THR B 1 126 ? 15.905 18.047 17.917 1.00 70.48 126 THR B O 1
ATOM 2712 N N . ILE B 1 127 ? 14.216 18.218 19.390 1.00 77.51 127 ILE B N 1
ATOM 2713 C CA . ILE B 1 127 ? 15.088 18.643 20.478 1.00 78.44 127 ILE B CA 1
ATOM 2714 C C . ILE B 1 127 ? 16.046 17.502 20.789 1.00 79.21 127 ILE B C 1
ATOM 2715 O O . ILE B 1 127 ? 17.216 17.721 21.107 1.00 78.78 127 ILE B O 1
ATOM 2717 N N . GLN B 1 128 ? 15.531 16.281 20.677 1.00 76.00 128 GLN B N 1
ATOM 2718 C CA . GLN B 1 128 ? 16.319 15.078 20.905 1.00 75.84 128 GLN B CA 1
ATOM 2719 C C . GLN B 1 128 ? 17.428 14.927 19.874 1.00 75.54 128 GLN B C 1
ATOM 2720 O O . GLN B 1 128 ? 18.603 14.824 20.223 1.00 66.12 128 GLN B O 1
ATOM 2726 N N . GLY B 1 129 ? 17.047 14.907 18.601 1.00 85.70 129 GLY B N 1
ATOM 2727 C CA . GLY B 1 129 ? 18.011 14.764 17.526 1.00 93.33 129 GLY B CA 1
ATOM 2728 C C . GLY B 1 129 ? 19.151 15.751 17.663 1.00 92.76 129 GLY B C 1
ATOM 2729 O O . GLY B 1 129 ? 20.288 15.463 17.298 1.00 90.79 129 GLY B O 1
ATOM 2730 N N . LEU B 1 130 ? 18.838 16.922 18.202 1.00 63.21 130 LEU B N 1
ATOM 2731 C CA . LEU B 1 130 ? 19.830 17.964 18.403 1.00 67.04 130 LEU B CA 1
ATOM 2732 C C . LEU B 1 130 ? 20.840 17.542 19.466 1.00 69.46 130 LEU B C 1
ATOM 2733 O O . LEU B 1 130 ? 22.049 17.625 19.252 1.00 71.49 130 LEU B O 1
ATOM 2738 N N . LEU B 1 131 ? 20.341 17.083 20.610 1.00 72.19 131 LEU B N 1
ATOM 2739 C CA . LEU B 1 131 ? 21.212 16.581 21.668 1.00 68.94 131 LEU B CA 1
ATOM 2740 C C . LEU B 1 131 ? 21.973 15.339 21.222 1.00 63.81 131 LEU B C 1
ATOM 2741 O O . LEU B 1 131 ? 23.137 15.164 21.569 1.00 65.38 131 LEU B O 1
ATOM 2746 N N . GLU B 1 132 ? 21.306 14.472 20.464 1.00 66.12 132 GLU B N 1
ATOM 2747 C CA . GLU B 1 132 ? 21.962 13.315 19.866 1.00 74.46 132 GLU B CA 1
ATOM 2748 C C . GLU B 1 132 ? 23.167 13.792 19.062 1.00 79.03 132 GLU B C 1
ATOM 2749 O O . GLU B 1 132 ? 24.269 13.244 19.164 1.00 79.03 132 GLU B O 1
ATOM 2755 N N . LEU B 1 133 ? 22.935 14.831 18.267 1.00 73.25 133 LEU B N 1
ATOM 2756 C CA . LEU B 1 133 ? 23.946 15.396 17.392 1.00 73.86 133 LEU B CA 1
ATOM 2757 C C . LEU B 1 133 ? 25.013 16.136 18.190 1.00 76.75 133 LEU B C 1
ATOM 2758 O O . LEU B 1 133 ? 26.058 16.502 17.659 1.00 79.44 133 LEU B O 1
ATOM 2763 N N . ALA B 1 134 ? 24.746 16.347 19.473 1.00 76.37 134 ALA B N 1
ATOM 2764 C CA . ALA B 1 134 ? 25.687 17.043 20.341 1.00 74.75 134 ALA B CA 1
ATOM 2765 C C . ALA B 1 134 ? 26.528 16.058 21.143 1.00 67.37 134 ALA B C 1
ATOM 2766 O O . ALA B 1 134 ? 27.460 16.453 21.847 1.00 68.00 134 ALA B O 1
ATOM 2768 N N . GLY B 1 135 ? 26.192 14.775 21.032 1.00 59.42 135 GLY B N 1
ATOM 2769 C CA . GLY B 1 135 ? 26.904 13.729 21.745 1.00 59.48 135 GLY B CA 1
ATOM 2770 C C . GLY B 1 135 ? 26.763 13.821 23.254 1.00 66.91 135 GLY B C 1
ATOM 2771 O O . GLY B 1 135 ? 27.614 13.325 23.997 1.00 70.47 135 GLY B O 1
ATOM 2772 N N . VAL B 1 136 ? 25.687 14.456 23.713 1.00 64.25 136 VAL B N 1
ATOM 2773 C CA . VAL B 1 136 ? 25.456 14.623 25.145 1.00 68.71 136 VAL B CA 1
ATOM 2774 C C . VAL B 1 136 ? 24.324 13.726 25.629 1.00 65.21 136 VAL B C 1
ATOM 2775 O O . VAL B 1 136 ? 23.253 13.689 25.020 1.00 60.58 136 VAL B O 1
ATOM 2779 N N . PRO B 1 137 ? 24.561 13.000 26.732 1.00 64.32 137 PRO B N 1
ATOM 2780 C CA . PRO B 1 137 ? 23.573 12.091 27.323 1.00 65.97 137 PRO B CA 1
ATOM 2781 C C . PRO B 1 137 ? 22.362 12.859 27.836 1.00 64.63 137 PRO B C 1
ATOM 2782 O O . PRO B 1 137 ? 22.528 13.874 28.513 1.00 58.69 137 PRO B O 1
ATOM 2786 N N . TYR B 1 138 ? 21.162 12.385 27.519 1.00 66.20 138 TYR B N 1
ATOM 2787 C CA . TYR B 1 138 ? 19.949 13.047 27.984 1.00 59.52 138 TYR B CA 1
ATOM 2788 C C . TYR B 1 138 ? 18.876 12.064 28.438 1.00 54.57 138 TYR B C 1
ATOM 2789 O O . TYR B 1 138 ? 18.810 10.927 27.971 1.00 50.97 138 TYR B O 1
ATOM 2798 N N . VAL B 1 139 ? 18.038 12.529 29.356 1.00 59.95 139 VAL B N 1
ATOM 2799 C CA . VAL B 1 139 ? 16.932 11.749 29.887 1.00 52.49 139 VAL B CA 1
ATOM 2800 C C . VAL B 1 139 ? 15.809 11.641 28.864 1.00 49.77 139 VAL B C 1
ATOM 2801 O O . VAL B 1 139 ? 15.398 12.641 28.283 1.00 56.15 139 VAL B O 1
ATOM 2805 N N . GLY B 1 140 ? 15.316 10.428 28.638 1.00 46.24 140 GLY B N 1
ATOM 2806 C CA . GLY B 1 140 ? 14.137 10.251 27.811 1.00 46.14 140 GLY B CA 1
ATOM 2807 C C 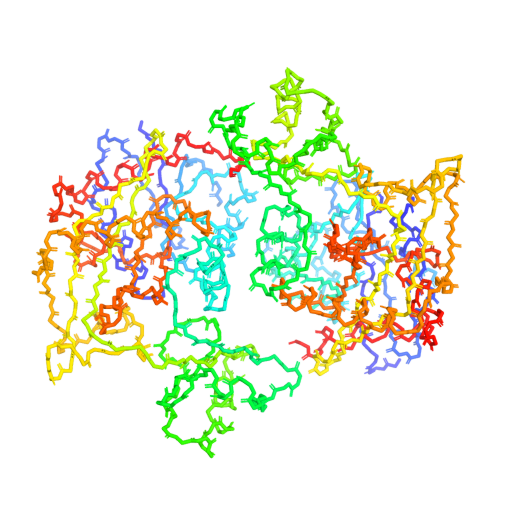. GLY B 1 140 ? 14.322 9.409 26.569 1.00 48.58 140 GLY B C 1
ATOM 2808 O O . GLY B 1 140 ? 15.443 9.054 26.201 1.00 52.15 140 GLY B O 1
ATOM 2809 N N . ALA B 1 141 ? 13.201 9.119 25.916 1.00 44.07 141 ALA B N 1
ATOM 2810 C CA . ALA B 1 141 ? 13.138 8.238 24.751 1.00 44.29 141 ALA B CA 1
ATOM 2811 C C . ALA B 1 141 ? 14.018 8.667 23.587 1.00 49.62 141 ALA B C 1
ATOM 2812 O O . ALA B 1 141 ? 14.598 7.831 22.888 1.00 57.52 141 ALA B O 1
ATOM 2814 N N . GLY B 1 142 ? 14.099 9.961 23.335 1.00 38.01 142 GLY B N 1
ATOM 2815 C CA . GLY B 1 142 ? 14.845 10.386 22.164 1.00 61.27 142 GLY B CA 1
ATOM 2816 C C . GLY B 1 142 ? 14.188 10.076 20.820 1.00 58.65 142 GLY B C 1
ATOM 2817 O O . GLY B 1 142 ? 13.033 9.639 20.745 1.00 50.37 142 GLY B O 1
ATOM 2818 N N . VAL B 1 143 ? 14.962 10.269 19.758 1.00 52.63 143 VAL B N 1
ATOM 2819 C CA . VAL B 1 143 ? 14.451 10.462 18.397 1.00 52.32 143 VAL B CA 1
ATOM 2820 C C . VAL B 1 143 ? 13.290 9.588 17.908 1.00 51.34 143 VAL B C 1
ATOM 2821 O O . VAL B 1 143 ? 12.146 10.042 17.832 1.00 49.30 143 VAL B O 1
ATOM 2825 N N . LEU B 1 144 ? 13.598 8.352 17.534 1.00 43.43 144 LEU B N 1
ATOM 2826 C CA . LEU B 1 144 ? 12.610 7.483 16.919 1.00 46.02 144 LEU B CA 1
ATOM 2827 C C . LEU B 1 144 ? 11.486 7.147 17.875 1.00 45.49 144 LEU B C 1
ATOM 2828 O O . LEU B 1 144 ? 10.315 7.187 17.510 1.00 41.61 144 LEU B O 1
ATOM 2833 N N . ALA B 1 145 ? 11.856 6.794 19.098 1.00 46.59 145 ALA B N 1
ATOM 2834 C CA . ALA B 1 145 ? 10.884 6.425 20.108 1.00 36.41 145 ALA B CA 1
ATOM 2835 C C . ALA B 1 145 ? 9.957 7.603 20.391 1.00 32.91 145 ALA B C 1
ATOM 2836 O O . ALA B 1 145 ? 8.754 7.433 20.542 1.00 34.60 145 ALA B O 1
ATOM 2838 N N . SER B 1 146 ? 10.527 8.798 20.470 1.00 42.62 146 SER B N 1
ATOM 2839 C CA . SER B 1 146 ? 9.727 9.994 20.678 1.00 38.50 146 SER B CA 1
ATOM 2840 C C . SER B 1 146 ? 8.733 10.151 19.539 1.00 40.87 146 SER B C 1
ATOM 2841 O O . SER B 1 146 ? 7.550 10.389 19.768 1.00 38.95 146 SER B O 1
ATOM 2844 N N . ALA B 1 147 ? 9.216 10.001 18.309 1.00 38.13 147 ALA B N 1
ATOM 2845 C CA . ALA B 1 147 ? 8.353 10.116 17.146 1.00 32.03 147 ALA B CA 1
ATOM 2846 C C . ALA B 1 147 ? 7.232 9.092 17.199 1.00 35.12 147 ALA B C 1
ATOM 2847 O O . ALA B 1 147 ? 6.083 9.409 16.909 1.00 38.97 147 ALA B O 1
ATOM 2849 N N . VAL B 1 148 ? 7.566 7.860 17.564 1.00 33.95 148 VAL B N 1
ATOM 2850 C CA . VAL B 1 148 ? 6.562 6.807 17.623 1.00 33.11 148 VAL B CA 1
ATOM 2851 C C . VAL B 1 148 ? 5.462 7.146 18.636 1.00 36.04 148 VAL B C 1
ATOM 2852 O O . VAL B 1 148 ? 4.273 7.034 18.339 1.00 38.76 148 VAL B O 1
ATOM 2856 N N . GLY B 1 149 ? 5.865 7.564 19.831 1.00 37.11 149 GLY B N 1
ATOM 2857 C CA . GLY B 1 149 ? 4.912 7.863 20.883 1.00 33.85 149 GLY B CA 1
ATOM 2858 C C . GLY B 1 149 ? 3.995 9.023 20.542 1.00 33.32 149 GLY B C 1
ATOM 2859 O O . GLY B 1 149 ? 2.912 9.150 21.103 1.00 36.69 149 GLY B O 1
ATOM 2860 N N . MET B 1 150 ? 4.441 9.877 19.627 1.00 32.48 150 MET B N 1
ATOM 2861 C CA . MET B 1 150 ? 3.656 11.021 19.188 1.00 38.20 150 MET B CA 1
ATOM 2862 C C . MET B 1 150 ? 2.778 10.692 17.977 1.00 35.90 150 MET B C 1
ATOM 2863 O O . MET B 1 150 ? 1.911 11.480 17.612 1.00 31.06 150 MET B O 1
ATOM 2868 N N . ASP B 1 151 ? 3.020 9.540 17.354 1.00 28.83 151 ASP B N 1
ATOM 2869 C CA . ASP B 1 151 ? 2.283 9.129 16.154 1.00 29.07 151 ASP B CA 1
ATOM 2870 C C . ASP B 1 151 ? 1.333 7.986 16.477 1.00 32.16 151 ASP B C 1
ATOM 2871 O O . ASP B 1 151 ? 1.767 6.857 16.720 1.00 29.91 151 ASP B O 1
ATOM 2876 N N . LYS B 1 152 ? 0.037 8.281 16.476 1.00 28.18 152 LYS B N 1
ATOM 2877 C CA . LYS B 1 152 ? -0.975 7.299 16.843 1.00 24.96 152 LYS B CA 1
ATOM 2878 C C . LYS B 1 152 ? -0.923 6.048 15.961 1.00 35.08 152 LYS B C 1
ATOM 2879 O O . LYS B 1 152 ? -1.180 4.944 16.437 1.00 32.73 152 LYS B O 1
ATOM 2885 N N . GLU B 1 153 ? -0.602 6.220 14.681 1.00 33.62 153 GLU B N 1
ATOM 2886 C CA . GLU B 1 153 ? -0.527 5.077 13.786 1.00 36.43 153 GLU B CA 1
ATOM 2887 C C . GLU B 1 153 ? 0.688 4.221 14.099 1.00 32.83 153 GLU B C 1
ATOM 2888 O O . GLU B 1 153 ? 0.581 3.012 14.232 1.00 32.90 153 GLU B O 1
ATOM 2894 N N . PHE B 1 154 ? 1.849 4.857 14.189 1.00 28.56 154 PHE B N 1
ATOM 2895 C CA . PHE B 1 154 ? 3.071 4.141 14.529 1.00 36.33 154 PHE B CA 1
ATOM 2896 C C . PHE B 1 154 ? 2.943 3.403 15.868 1.00 38.34 154 PHE B C 1
ATOM 2897 O O . PHE B 1 154 ? 3.347 2.243 15.994 1.00 36.50 154 PHE B O 1
ATOM 2905 N N . THR B 1 155 ? 2.367 4.074 16.857 1.00 29.85 155 THR B N 1
ATOM 2906 C CA . THR B 1 155 ? 2.147 3.462 18.155 1.00 34.95 155 THR B CA 1
ATOM 2907 C C . THR B 1 155 ? 1.364 2.161 18.030 1.00 35.17 155 THR B C 1
ATOM 2908 O O . THR B 1 155 ? 1.808 1.128 18.515 1.00 37.04 155 THR B O 1
ATOM 2912 N N . LYS B 1 156 ? 0.208 2.204 17.372 1.00 39.63 156 LYS B N 1
ATOM 2913 C CA . LYS B 1 156 ? -0.632 1.014 17.258 1.00 39.46 156 LYS B CA 1
ATOM 2914 C C . LYS B 1 156 ? 0.023 -0.080 16.418 1.00 44.58 156 LYS B C 1
ATOM 2915 O O . LYS B 1 156 ? -0.106 -1.264 16.731 1.00 41.36 156 LYS B O 1
ATOM 2921 N N . LYS B 1 157 ? 0.719 0.323 15.356 1.00 46.99 157 LYS B N 1
ATOM 2922 C CA . LYS B 1 157 ? 1.466 -0.612 14.519 1.00 48.85 157 LYS B CA 1
ATOM 2923 C C . LYS B 1 157 ? 2.442 -1.421 15.350 1.00 40.33 157 LYS B C 1
ATOM 2924 O O . LYS B 1 157 ? 2.341 -2.640 15.432 1.00 39.76 157 LYS B O 1
ATOM 2930 N N . LEU B 1 158 ? 3.401 -0.724 15.943 1.00 39.51 158 LEU B N 1
ATOM 2931 C CA . LEU B 1 158 ? 4.479 -1.362 16.683 1.00 40.84 158 LEU B CA 1
ATOM 2932 C C . LEU B 1 158 ? 3.982 -2.149 17.898 1.00 52.52 158 LEU B C 1
ATOM 2933 O O . LEU B 1 158 ? 4.569 -3.171 18.267 1.00 50.65 158 LEU B O 1
ATOM 2938 N N . LEU B 1 159 ? 2.906 -1.671 18.516 1.00 48.51 159 LEU B N 1
ATOM 2939 C CA . LEU B 1 159 ? 2.302 -2.370 19.645 1.00 45.73 159 LEU B CA 1
ATOM 2940 C C . LEU B 1 159 ? 1.674 -3.683 19.197 1.00 45.53 159 LEU B C 1
ATOM 2941 O O . LEU B 1 159 ? 1.905 -4.726 19.801 1.00 41.79 159 LEU B O 1
ATOM 2946 N N . ALA B 1 160 ? 0.865 -3.622 18.147 1.00 47.65 160 ALA B N 1
ATOM 2947 C CA . ALA B 1 160 ? 0.265 -4.825 17.589 1.00 52.99 160 ALA B CA 1
ATOM 2948 C C . ALA B 1 160 ? 1.355 -5.769 17.089 1.00 59.03 160 ALA B C 1
ATOM 2949 O O . ALA B 1 160 ? 1.172 -6.984 17.073 1.00 65.38 160 ALA B O 1
ATOM 2951 N N . ALA B 1 161 ? 2.492 -5.203 16.692 1.00 60.71 161 ALA B N 1
ATOM 2952 C CA . ALA B 1 161 ? 3.624 -6.000 16.228 1.00 65.41 161 ALA B CA 1
ATOM 2953 C C . ALA B 1 161 ? 4.080 -6.983 17.297 1.00 69.88 161 ALA B C 1
ATOM 2954 O O . ALA B 1 161 ? 4.342 -8.151 17.006 1.00 70.46 161 ALA B O 1
ATOM 2956 N N . ASP B 1 162 ? 4.177 -6.506 18.534 1.00 57.81 162 ASP B N 1
ATOM 2957 C CA . ASP B 1 162 ? 4.655 -7.342 19.629 1.00 57.37 162 ASP B CA 1
ATOM 2958 C C . ASP B 1 162 ? 3.513 -8.074 20.326 1.00 51.59 162 ASP B C 1
ATOM 2959 O O . ASP B 1 162 ? 3.659 -8.537 21.453 1.00 54.49 162 ASP B O 1
ATOM 2964 N N . GLY B 1 163 ? 2.375 -8.166 19.650 1.00 49.50 163 GLY B N 1
ATOM 2965 C CA . GLY B 1 163 ? 1.241 -8.910 20.168 1.00 52.91 163 GLY B CA 1
ATOM 2966 C C . GLY B 1 163 ? 0.487 -8.241 21.305 1.00 49.46 163 GLY B C 1
ATOM 2967 O O . GLY B 1 163 ? -0.229 -8.902 22.052 1.00 43.76 163 GLY B O 1
ATOM 2968 N N . LEU B 1 164 ? 0.642 -6.929 21.437 1.00 46.83 164 LEU B N 1
ATOM 2969 C CA . LEU B 1 164 ? -0.044 -6.185 22.486 1.00 36.92 164 LEU B CA 1
ATOM 2970 C C . LEU B 1 164 ? -1.418 -5.741 21.998 1.00 37.87 164 LEU B C 1
ATOM 2971 O O . LEU B 1 164 ? -1.627 -5.587 20.797 1.00 38.73 164 LEU B O 1
ATOM 2976 N N . PRO B 1 165 ? -2.363 -5.527 22.926 1.00 37.72 165 PRO B N 1
ATOM 2977 C CA . PRO B 1 165 ? -3.733 -5.241 22.505 1.00 37.29 165 PRO B CA 1
ATOM 2978 C C . PRO B 1 165 ? -3.933 -3.756 22.219 1.00 39.29 165 PRO B C 1
ATOM 2979 O O . PRO B 1 165 ? -3.704 -2.921 23.093 1.00 40.10 165 PRO B O 1
ATOM 2983 N N . VAL B 1 166 ? -4.356 -3.439 21.003 1.00 31.80 166 VAL B N 1
ATOM 2984 C CA . VAL B 1 166 ? -4.706 -2.074 20.636 1.00 30.31 166 VAL B CA 1
ATOM 2985 C C . VAL B 1 166 ? -6.089 -2.069 19.995 1.00 35.19 166 VAL B C 1
ATOM 2986 O O . VAL B 1 166 ? -6.594 -3.115 19.581 1.00 30.85 166 VAL B O 1
ATOM 2990 N N . GLY B 1 167 ? -6.698 -0.891 19.908 1.00 33.21 167 GLY B N 1
ATOM 2991 C CA . GLY B 1 167 ? -7.998 -0.761 19.278 1.00 34.09 167 GLY B CA 1
ATOM 2992 C C . GLY B 1 167 ? -7.880 -0.848 17.769 1.00 34.17 167 GLY B C 1
ATOM 2993 O O . GLY B 1 167 ? -6.801 -0.656 17.212 1.00 29.95 167 GLY B O 1
ATOM 2994 N N . ALA B 1 168 ? -8.987 -1.155 17.104 1.00 28.92 168 ALA B N 1
ATOM 2995 C CA . ALA B 1 168 ? -9.016 -1.170 15.645 1.00 26.24 168 ALA B CA 1
ATOM 2996 C C . ALA B 1 168 ? -8.873 0.254 15.113 1.00 27.25 168 ALA B C 1
ATOM 2997 O O . ALA B 1 168 ? -9.359 1.209 15.731 1.00 26.30 168 ALA B O 1
ATOM 2999 N N . TYR B 1 169 ? -8.212 0.396 13.971 1.00 24.06 169 TYR B N 1
ATOM 3000 C CA . TYR B 1 169 ? -8.012 1.707 13.369 1.00 29.05 169 TYR B CA 1
ATOM 3001 C C . TYR B 1 169 ? -7.795 1.582 11.870 1.00 31.48 169 TYR B C 1
ATOM 3002 O O . TYR B 1 169 ? -7.601 0.486 11.351 1.00 26.59 169 TYR B O 1
ATOM 3011 N N . ALA B 1 170 ? -7.850 2.721 11.186 1.00 21.61 170 ALA B N 1
ATOM 3012 C CA . ALA B 1 170 ? -7.500 2.821 9.781 1.00 18.54 170 ALA B CA 1
ATOM 3013 C C . ALA B 1 170 ? -6.834 4.174 9.634 1.00 27.21 170 ALA B C 1
ATOM 3014 O O . ALA B 1 170 ? -7.128 5.095 10.394 1.00 27.65 170 ALA B O 1
ATOM 3016 N N . VAL B 1 171 ? -5.952 4.302 8.653 1.00 26.54 171 VAL B N 1
ATOM 3017 C CA A VAL B 1 171 ? -5.255 5.560 8.440 0.50 29.57 171 VAL B CA 1
ATOM 3018 C CA B VAL B 1 171 ? -5.228 5.548 8.427 0.50 29.58 171 VAL B CA 1
ATOM 3019 C C . VAL B 1 171 ? -5.526 6.121 7.041 1.00 30.95 171 VAL B C 1
ATOM 3020 O O . VAL B 1 171 ? -5.578 5.381 6.051 1.00 27.04 171 VAL B O 1
ATOM 3027 N N . LEU B 1 172 ? -5.724 7.436 6.979 1.00 28.95 172 LEU B N 1
ATOM 3028 C CA . LEU B 1 172 ? -6.007 8.122 5.731 1.00 24.36 172 LEU B CA 1
ATOM 3029 C C . LEU B 1 172 ? -4.894 9.100 5.397 1.00 28.55 172 LEU B C 1
ATOM 3030 O O . LEU B 1 172 ? -4.641 10.059 6.131 1.00 29.98 172 LEU B O 1
ATOM 3035 N N . ARG B 1 173 ? -4.239 8.844 4.275 1.00 31.63 173 ARG B N 1
ATOM 3036 C CA . ARG B 1 173 ? -3.215 9.731 3.745 1.00 41.57 173 ARG B CA 1
ATOM 3037 C C . ARG B 1 173 ? -3.716 10.330 2.442 1.00 36.77 173 ARG B C 1
ATOM 3038 O O . ARG B 1 173 ? -4.392 9.651 1.671 1.00 40.91 173 ARG B O 1
ATOM 3046 N N . PRO B 1 174 ? -3.389 11.606 2.192 1.00 30.80 174 PRO B N 1
ATOM 3047 C CA . PRO B 1 174 ? -3.810 12.255 0.947 1.00 31.09 174 PRO B CA 1
ATOM 3048 C C . PRO B 1 174 ? -3.384 11.414 -0.246 1.00 27.25 174 PRO B C 1
ATOM 3049 O O . PRO B 1 174 ? -2.325 10.794 -0.204 1.00 28.75 174 PRO B O 1
ATOM 3053 N N . PRO B 1 175 ? -4.197 11.396 -1.305 1.00 34.17 175 PRO B N 1
ATOM 3054 C CA . PRO B 1 175 ? -5.411 12.201 -1.426 1.00 31.74 175 PRO B CA 1
ATOM 3055 C C . PRO B 1 175 ? -6.654 11.520 -0.844 1.00 37.38 175 PRO B C 1
ATOM 3056 O O . PRO B 1 175 ? -7.757 12.003 -1.091 1.00 37.94 175 PRO B O 1
ATOM 3060 N N . ARG B 1 176 ? -6.495 10.420 -0.113 1.00 36.94 176 ARG B N 1
ATOM 3061 C CA . ARG B 1 176 ? -7.664 9.658 0.329 1.00 33.46 176 ARG B CA 1
ATOM 3062 C C . ARG B 1 176 ? -8.359 10.259 1.553 1.00 26.51 176 ARG B C 1
ATOM 3063 O O . ARG B 1 176 ? -7.714 10.600 2.547 1.00 32.83 176 ARG B O 1
ATOM 3071 N N . SER B 1 177 ? -9.681 10.379 1.466 1.00 27.87 177 SER B N 1
ATOM 3072 C CA A SER B 1 177 ? -10.481 10.851 2.586 0.50 28.07 177 SER B CA 1
ATOM 3073 C CA B SER B 1 177 ? -10.500 10.866 2.570 0.50 27.74 177 SER B CA 1
ATOM 3074 C C . SER B 1 177 ? -11.585 9.855 2.919 1.00 28.53 177 SER B C 1
ATOM 3075 O O . SER B 1 177 ? -12.148 9.887 4.010 1.00 31.17 177 SER B O 1
ATOM 3080 N N . THR B 1 178 ? -11.879 8.966 1.979 1.00 31.55 178 THR B N 1
ATOM 3081 C CA . THR B 1 178 ? -12.974 8.009 2.131 1.00 36.40 178 THR B CA 1
ATOM 3082 C C . THR B 1 178 ? -12.482 6.622 2.528 1.00 32.62 178 THR B C 1
ATOM 3083 O O . THR B 1 178 ? -11.591 6.061 1.889 1.00 35.49 178 THR B O 1
ATOM 3087 N N . LEU B 1 179 ? -13.065 6.071 3.586 1.00 33.78 179 LEU B N 1
ATOM 3088 C CA . LEU B 1 179 ? -12.684 4.740 4.054 1.00 32.95 179 LEU B CA 1
ATOM 3089 C C . LEU B 1 179 ? -13.208 3.668 3.115 1.00 34.20 179 LEU B C 1
ATOM 3090 O O . LEU B 1 179 ? -14.269 3.830 2.509 1.00 31.55 179 LEU B O 1
ATOM 3095 N N . HIS B 1 180 ? -12.464 2.571 3.011 1.00 30.22 180 HIS B N 1
ATOM 3096 C CA . HIS B 1 180 ? -12.911 1.411 2.262 1.00 32.80 180 HIS B CA 1
ATOM 3097 C C . HIS B 1 180 ? -13.922 0.660 3.103 1.00 36.58 180 HIS B C 1
ATOM 3098 O O . HIS B 1 180 ? -13.920 0.760 4.331 1.00 31.11 180 HIS B O 1
ATOM 3105 N N . ARG B 1 181 ? -14.774 -0.110 2.434 1.00 40.77 181 ARG B N 1
ATOM 3106 C CA . ARG B 1 181 ? -15.782 -0.921 3.105 1.00 38.76 181 ARG B CA 1
ATOM 3107 C C . ARG B 1 181 ? -15.194 -1.856 4.169 1.00 36.81 181 ARG B C 1
ATOM 3108 O O . ARG B 1 181 ? -15.788 -2.057 5.227 1.00 34.60 181 ARG B O 1
ATOM 3116 N N . GLN B 1 182 ? -14.033 -2.434 3.889 1.00 38.53 182 GLN B N 1
ATOM 3117 C CA . GLN B 1 182 ? -13.417 -3.376 4.823 1.00 42.62 182 GLN B CA 1
ATOM 3118 C C . GLN B 1 182 ? -12.903 -2.648 6.064 1.00 38.89 182 GLN B C 1
ATOM 3119 O O . GLN B 1 182 ? -12.842 -3.218 7.154 1.00 34.57 182 GLN B O 1
ATOM 3121 N N . GLU B 1 183 ? -12.532 -1.383 5.887 1.00 34.31 183 GLU B N 1
ATOM 3122 C CA . GLU B 1 183 ? -12.130 -0.545 7.008 1.00 26.73 183 GLU B CA 1
ATOM 3123 C C . GLU B 1 183 ? -13.342 -0.214 7.874 1.00 24.65 183 GLU B C 1
ATOM 3124 O O . GLU B 1 183 ? -13.283 -0.294 9.103 1.00 26.48 183 GLU B O 1
ATOM 3130 N N . CYS B 1 184 ? -14.454 0.130 7.228 1.00 27.05 184 CYS B N 1
ATOM 3131 C CA . CYS B 1 184 ? -15.701 0.360 7.960 1.00 29.00 184 CYS B CA 1
ATOM 3132 C C . CYS B 1 184 ? -16.132 -0.895 8.718 1.00 32.64 184 CYS B C 1
ATOM 3133 O O . CYS B 1 184 ? -16.505 -0.835 9.896 1.00 29.91 184 CYS B O 1
ATOM 3136 N N . GLU B 1 185 ? -16.063 -2.029 8.030 1.00 28.11 185 GLU B N 1
ATOM 3137 C CA . GLU B 1 185 ? -16.406 -3.323 8.609 1.00 26.97 185 GLU B CA 1
ATOM 3138 C C . GLU B 1 185 ? -15.665 -3.558 9.923 1.00 28.48 185 GLU B C 1
ATOM 3139 O O . GLU B 1 185 ? -16.275 -3.834 10.955 1.00 35.05 185 GLU B O 1
ATOM 3145 N N . ARG B 1 186 ? -14.344 -3.431 9.875 1.00 27.47 186 ARG B N 1
ATOM 3146 C CA . ARG B 1 186 ? -13.480 -3.652 11.037 1.00 33.51 186 ARG B CA 1
ATOM 3147 C C . ARG B 1 186 ? -13.622 -2.580 12.140 1.00 34.34 186 ARG B C 1
ATOM 3148 O O . ARG B 1 186 ? -13.489 -2.872 13.333 1.00 26.14 186 ARG B O 1
ATOM 3156 N N . LEU B 1 187 ? -13.875 -1.337 11.749 1.00 31.86 187 LEU B N 1
ATOM 3157 C CA . LEU B 1 187 ? -13.926 -0.256 12.731 1.00 21.45 187 LEU B CA 1
ATOM 3158 C C . LEU B 1 187 ? -15.179 -0.312 13.599 1.00 30.18 187 LEU B C 1
ATOM 3159 O O . LEU B 1 187 ? -15.119 -0.045 14.801 1.00 32.30 187 LEU B O 1
ATOM 3164 N N . GLY B 1 188 ? -16.311 -0.657 12.988 1.00 32.01 188 GLY B N 1
ATOM 3165 C CA . GLY B 1 188 ? -17.603 -0.504 13.640 1.00 29.95 188 GLY B CA 1
ATOM 3166 C C . GLY B 1 188 ? -17.917 0.966 13.912 1.00 32.15 188 GLY B C 1
ATOM 3167 O O . GLY B 1 188 ? -17.230 1.853 13.411 1.00 24.45 188 GLY B O 1
ATOM 3168 N N . LEU B 1 189 ? -18.951 1.221 14.706 1.00 30.68 189 LEU B N 1
ATOM 3169 C CA . LEU B 1 189 ? -19.296 2.573 15.139 1.00 33.33 189 LEU B CA 1
ATOM 3170 C C . LEU B 1 189 ? -19.574 2.541 16.641 1.00 30.74 189 LEU B C 1
ATOM 3171 O O . LEU B 1 189 ? -19.998 1.511 17.157 1.00 35.14 189 LEU B O 1
ATOM 3176 N N . PRO B 1 190 ? -19.321 3.654 17.358 1.00 31.95 190 PRO B N 1
ATOM 3177 C CA . PRO B 1 190 ? -18.779 4.930 16.876 1.00 24.28 190 PRO B CA 1
ATOM 3178 C C . PRO B 1 190 ? -17.268 4.864 16.688 1.00 28.23 190 PRO B C 1
ATOM 3179 O O . PRO B 1 190 ? -16.631 3.912 17.152 1.00 27.15 190 PRO B O 1
ATOM 3183 N N . VAL B 1 191 ? -16.712 5.857 15.996 1.00 26.53 191 VAL B N 1
ATOM 3184 C CA . VAL B 1 191 ? -15.264 5.983 15.833 1.00 28.24 191 VAL B CA 1
ATOM 3185 C C . VAL B 1 191 ? -14.815 7.384 16.257 1.00 27.76 191 VAL B C 1
ATOM 3186 O O . VAL B 1 191 ? -15.616 8.315 16.287 1.00 26.32 191 VAL B O 1
ATOM 3190 N N . PHE B 1 192 ? -13.537 7.528 16.586 1.00 22.42 192 PHE B N 1
ATOM 3191 C CA . PHE B 1 192 ? -12.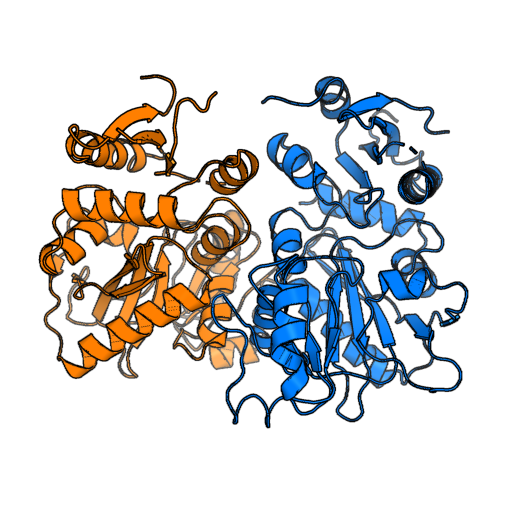965 8.834 16.852 1.00 27.75 192 PHE B CA 1
ATOM 3192 C C . PHE B 1 192 ? -11.989 9.165 15.731 1.00 31.40 192 PHE B C 1
ATOM 3193 O O . PHE B 1 192 ? -11.089 8.381 15.426 1.00 30.49 192 PHE B O 1
ATOM 3201 N N . VAL B 1 193 ? -12.176 10.328 15.119 1.00 30.22 193 VAL B N 1
ATOM 3202 C CA . VAL B 1 193 ? -11.309 10.798 14.044 1.00 31.91 193 VAL B CA 1
ATOM 3203 C C . VAL B 1 193 ? -10.318 11.808 14.600 1.00 32.40 193 VAL B C 1
ATOM 3204 O O . VAL B 1 193 ? -10.704 12.781 15.255 1.00 29.43 193 VAL B O 1
ATOM 3208 N N . LYS B 1 194 ? -9.036 11.574 14.343 1.00 26.94 194 LYS B N 1
ATOM 3209 C CA . LYS B 1 194 ? -7.990 12.389 14.950 1.00 24.82 194 LYS B CA 1
ATOM 3210 C C . LYS B 1 194 ? -6.839 12.629 13.991 1.00 31.59 194 LYS B C 1
ATOM 3211 O O . LYS B 1 194 ? -6.563 11.799 13.124 1.00 36.72 194 LYS B O 1
ATOM 3217 N N . PRO B 1 195 ? -6.165 13.774 14.144 1.00 31.27 195 PRO B N 1
ATOM 3218 C CA . PRO B 1 195 ? -4.859 13.945 13.508 1.00 33.41 195 PRO B CA 1
ATOM 3219 C C . PRO B 1 195 ? -3.953 12.860 14.058 1.00 26.96 195 PRO B C 1
ATOM 3220 O O . PRO B 1 195 ? -3.968 12.631 15.265 1.00 32.15 195 PRO B O 1
ATOM 3224 N N . ALA B 1 196 ? -3.187 12.198 13.200 1.00 30.55 196 ALA B N 1
ATOM 3225 C CA . ALA B 1 196 ? -2.344 11.096 13.652 1.00 24.53 196 ALA B CA 1
ATOM 3226 C C . ALA B 1 196 ? -1.315 11.586 14.668 1.00 32.99 196 ALA B C 1
ATOM 3227 O O . ALA B 1 196 ? -0.957 10.870 15.608 1.00 35.70 196 ALA B O 1
ATOM 3229 N N . ARG B 1 197 ? -0.843 12.811 14.479 1.00 30.53 197 ARG B N 1
ATOM 3230 C CA . ARG B 1 197 ? 0.150 13.378 15.380 1.00 40.36 197 ARG B CA 1
ATOM 3231 C C . ARG B 1 197 ? -0.461 14.459 16.266 1.00 48.27 197 ARG B C 1
ATOM 3232 O O . ARG B 1 197 ? -1.592 14.883 16.053 1.00 45.70 197 ARG B O 1
ATOM 3240 N N . GLY B 1 198 ? 0.294 14.904 17.263 1.00 63.78 198 GLY B N 1
ATOM 3241 C CA . GLY B 1 198 ? -0.176 15.952 18.150 1.00 75.47 198 GLY B CA 1
ATOM 3242 C C . GLY B 1 198 ? -1.017 15.405 19.285 1.00 78.66 198 GLY B C 1
ATOM 3243 O O . GLY B 1 198 ? -1.165 14.194 19.430 1.00 75.02 198 GLY B O 1
ATOM 3244 N N . GLY B 1 199 ? -1.567 16.298 20.097 1.00 87.26 199 GLY B N 1
ATOM 3245 C CA . GLY B 1 199 ? -2.401 15.880 21.206 1.00 91.81 199 GLY B CA 1
ATOM 3246 C C . GLY B 1 199 ? -3.695 15.264 20.715 1.00 92.50 199 GLY B C 1
ATOM 3247 O O . GLY B 1 199 ? -3.975 15.247 19.514 1.00 99.43 199 GLY B O 1
ATOM 3248 N N . SER B 1 200 ? -4.478 14.733 21.645 1.00 80.73 200 SER B N 1
ATOM 3249 C CA . SER B 1 200 ? -5.841 14.330 21.339 1.00 68.41 200 SER B CA 1
ATOM 3250 C C . SER B 1 200 ? -6.786 15.348 21.977 1.00 62.52 200 SER B C 1
ATOM 3251 O O . SER B 1 200 ? -7.410 15.099 23.013 1.00 51.23 200 SER B O 1
ATOM 3254 N N . SER B 1 201 ? -6.846 16.519 21.360 1.00 55.03 201 SER B N 1
ATOM 3255 C CA . SER B 1 201 ? -7.764 17.558 21.772 1.00 58.83 201 SER B CA 1
ATOM 3256 C C . SER B 1 201 ? -8.181 18.320 20.533 1.00 53.14 201 SER B C 1
ATOM 3257 O O . SER B 1 201 ? -9.369 18.490 20.260 1.00 63.14 201 SER B O 1
ATOM 3260 N N . ILE B 1 202 ? -7.189 18.749 19.765 1.00 45.43 202 ILE B N 1
ATOM 3261 C CA . ILE B 1 202 ? -7.433 19.586 18.600 1.00 51.77 202 ILE B CA 1
ATOM 3262 C C . ILE B 1 202 ? -7.754 18.775 17.344 1.00 46.77 202 ILE B C 1
ATOM 3263 O O . ILE B 1 202 ? -7.033 17.833 17.002 1.00 39.47 202 ILE B O 1
ATOM 3268 N N . GLY B 1 203 ? -8.843 19.148 16.671 1.00 39.93 203 GLY B N 1
ATOM 3269 C CA . GLY B 1 203 ? -9.223 18.543 15.406 1.00 35.45 203 GLY B CA 1
ATOM 3270 C C . GLY B 1 203 ? -9.784 17.139 15.526 1.00 36.29 203 GLY B C 1
ATOM 3271 O O . GLY B 1 203 ? -9.834 16.397 14.546 1.00 29.24 203 GLY B O 1
ATOM 3272 N N . VAL B 1 204 ? -10.215 16.781 16.731 1.00 34.49 204 VAL B N 1
ATOM 3273 C CA . VAL B 1 204 ? -10.768 15.467 17.003 1.00 34.06 204 VAL B CA 1
ATOM 3274 C C . VAL B 1 204 ? -12.291 15.499 16.949 1.00 38.48 204 VAL B C 1
ATOM 3275 O O . VAL B 1 204 ? -12.907 16.462 17.397 1.00 33.50 204 VAL B O 1
ATOM 3279 N N . SER B 1 205 ? -12.893 14.449 16.394 1.00 31.43 205 SER B N 1
ATOM 3280 C CA . SER B 1 205 ? -14.349 14.351 16.285 1.00 25.40 205 SER B CA 1
ATOM 3281 C C . SER B 1 205 ? -14.833 12.961 16.673 1.00 35.27 205 SER B C 1
ATOM 3282 O O . SER B 1 205 ? -14.154 11.968 16.427 1.00 29.90 205 SER B O 1
ATOM 3285 N N . ARG B 1 206 ? -16.015 12.912 17.274 1.00 33.49 206 ARG B N 1
ATOM 3286 C CA A ARG B 1 206 ? -16.711 11.664 17.537 0.50 36.70 206 ARG B CA 1
ATOM 3287 C CA B ARG B 1 206 ? -16.708 11.652 17.519 0.50 36.34 206 ARG B CA 1
ATOM 3288 C C . ARG B 1 206 ? -17.728 11.437 16.417 1.00 39.28 206 ARG B C 1
ATOM 3289 O O . ARG B 1 206 ? -18.562 12.294 16.153 1.00 33.74 206 ARG B O 1
ATOM 3304 N N . VAL B 1 207 ? -17.652 10.289 15.759 1.00 33.84 207 VAL B N 1
ATOM 3305 C CA . VAL B 1 207 ? -18.529 9.999 14.632 1.00 25.45 207 VAL B CA 1
ATOM 3306 C C . VAL B 1 207 ? -19.417 8.799 14.975 1.00 33.86 207 VAL B C 1
ATOM 3307 O O . VAL B 1 207 ? -18.927 7.697 15.228 1.00 31.86 207 VAL B O 1
ATOM 3311 N N . SER B 1 208 ? -20.723 9.026 15.013 1.00 28.14 208 SER B N 1
ATOM 3312 C CA . SER B 1 208 ? -21.652 7.977 15.400 1.00 38.19 208 SER B CA 1
ATOM 3313 C C . SER B 1 208 ? -22.397 7.438 14.188 1.00 32.71 208 SER B C 1
ATOM 3314 O O . SER B 1 208 ? -23.162 6.492 14.297 1.00 36.64 208 SER B O 1
ATOM 3317 N N . SER B 1 209 ? -22.161 8.052 13.035 1.00 33.54 209 SER B N 1
ATOM 3318 C CA . SER B 1 209 ? -22.776 7.637 11.783 1.00 29.16 209 SER B CA 1
ATOM 3319 C C . SER B 1 209 ? -21.806 7.940 10.636 1.00 31.59 209 SER B C 1
ATOM 3320 O O . SER B 1 209 ? -21.144 8.976 10.653 1.00 37.47 209 SER B O 1
ATOM 3323 N N . TRP B 1 210 ? -21.722 7.056 9.641 1.00 32.12 210 TRP B N 1
ATOM 3324 C CA . TRP B 1 210 ? -20.746 7.225 8.558 1.00 29.05 210 TRP B CA 1
ATOM 3325 C C . TRP B 1 210 ? -20.887 8.540 7.776 1.00 33.46 210 TRP B C 1
ATOM 3326 O O . TRP B 1 210 ? -19.905 9.076 7.271 1.00 36.20 210 TRP B O 1
ATOM 3337 N N . ASP B 1 211 ? -22.103 9.065 7.676 1.00 33.48 211 ASP B N 1
ATOM 3338 C CA . ASP B 1 211 ? -22.307 10.309 6.932 1.00 39.34 211 ASP B CA 1
ATOM 3339 C C . ASP B 1 211 ? -21.562 11.496 7.554 1.00 31.92 211 ASP B C 1
ATOM 3340 O O . ASP B 1 211 ? -21.291 12.481 6.875 1.00 36.60 211 ASP B O 1
ATOM 3345 N N . GLN B 1 212 ? -21.221 11.384 8.837 1.00 28.43 212 GLN B N 1
ATOM 3346 C CA . GLN B 1 212 ? -20.475 12.425 9.552 1.00 25.30 212 GLN B CA 1
ATOM 3347 C C . GLN B 1 212 ? -18.971 12.324 9.312 1.00 28.82 212 GLN B C 1
ATOM 3348 O O . GLN B 1 212 ? -18.218 13.238 9.660 1.00 32.10 212 GLN B O 1
ATOM 3354 N N . LEU B 1 213 ? -18.531 11.211 8.734 1.00 31.24 213 LEU B N 1
ATOM 3355 C CA . LEU B 1 213 ? -17.100 10.946 8.601 1.00 34.09 213 LEU B CA 1
ATOM 3356 C C . LEU B 1 213 ? -16.326 11.949 7.740 1.00 31.25 213 LEU B C 1
ATOM 3357 O O . LEU B 1 213 ? -15.263 12.412 8.149 1.00 36.72 213 LEU B O 1
ATOM 3362 N N . PRO B 1 214 ? -16.844 12.280 6.545 1.00 28.89 214 PRO B N 1
ATOM 3363 C CA . PRO B 1 214 ? -16.125 13.205 5.662 1.00 33.31 214 PRO B CA 1
ATOM 3364 C C . PRO B 1 214 ? -15.779 14.540 6.326 1.00 35.16 214 PRO B C 1
ATOM 3365 O O . PRO B 1 214 ? -14.646 15.008 6.205 1.00 29.00 214 PRO B O 1
ATOM 3369 N N . ALA B 1 215 ? -16.741 15.151 7.010 1.00 34.96 215 ALA B N 1
ATOM 3370 C CA . ALA B 1 215 ? -16.486 16.418 7.692 1.00 35.18 215 ALA B CA 1
ATOM 3371 C C . ALA B 1 215 ? -15.461 16.246 8.816 1.00 30.90 215 ALA B C 1
ATOM 3372 O O . ALA B 1 215 ? -14.637 17.125 9.055 1.00 29.23 215 ALA B O 1
ATOM 3374 N N . ALA B 1 216 ? -15.517 15.106 9.496 1.00 26.03 216 ALA B N 1
ATOM 3375 C CA . ALA B 1 216 ? -14.558 14.807 10.558 1.00 30.46 216 ALA B CA 1
ATOM 3376 C C . ALA B 1 216 ? -13.127 14.702 10.009 1.00 30.30 216 ALA B C 1
ATOM 3377 O O . ALA B 1 216 ? -12.185 15.242 10.582 1.00 29.99 216 ALA B O 1
ATOM 3379 N N . VAL B 1 217 ? -12.975 14.025 8.879 1.00 34.12 217 VAL B N 1
ATOM 3380 C CA . VAL B 1 217 ? -11.662 13.873 8.251 1.00 26.57 217 VAL B CA 1
ATOM 3381 C C . VAL B 1 217 ? -11.117 15.235 7.797 1.00 29.86 217 VAL B C 1
ATOM 3382 O O . VAL B 1 217 ? -9.944 15.542 7.985 1.00 33.81 217 VAL B O 1
ATOM 3386 N N . ALA B 1 218 ? -11.984 16.047 7.209 1.00 29.76 218 ALA B N 1
ATOM 3387 C CA . ALA B 1 218 ? -11.616 17.398 6.799 1.00 38.05 218 ALA B CA 1
ATOM 3388 C C . ALA B 1 218 ? -11.162 18.242 7.984 1.00 37.07 218 ALA B C 1
ATOM 3389 O O . ALA B 1 218 ? -10.221 19.014 7.874 1.00 32.59 218 ALA B O 1
ATOM 3391 N N . ARG B 1 219 ? -11.836 18.091 9.116 1.00 37.74 219 ARG B N 1
ATOM 3392 C CA . ARG B 1 219 ? -11.457 18.818 10.319 1.00 36.50 219 ARG B CA 1
ATOM 3393 C C . ARG B 1 219 ? -10.071 18.396 10.804 1.00 33.14 219 ARG B C 1
ATOM 3394 O O . ARG B 1 219 ? -9.214 19.238 11.073 1.00 36.19 219 ARG B O 1
ATOM 3402 N N . ALA B 1 220 ? -9.856 17.089 10.910 1.00 32.65 220 ALA B N 1
ATOM 3403 C CA . ALA B 1 220 ? -8.587 16.562 11.393 1.00 30.34 220 ALA B CA 1
ATOM 3404 C C . ALA B 1 220 ? -7.473 16.970 10.453 1.00 33.02 220 ALA B C 1
ATOM 3405 O O . ALA B 1 220 ? -6.387 17.345 10.886 1.00 32.62 220 ALA B O 1
ATOM 3407 N N . ARG B 1 221 ? -7.754 16.890 9.158 1.00 33.83 221 ARG B N 1
ATOM 3408 C CA . ARG B 1 221 ? -6.728 17.097 8.156 1.00 37.57 221 ARG B CA 1
ATOM 3409 C C . ARG B 1 221 ? -6.258 18.544 8.136 1.00 39.06 221 ARG B C 1
ATOM 3410 O O . ARG B 1 221 ? -5.217 18.851 7.568 1.00 38.63 221 ARG B O 1
ATOM 3418 N N . ARG B 1 222 ? -7.019 19.431 8.768 1.00 38.11 222 ARG B N 1
ATOM 3419 C CA . ARG B 1 222 ? -6.540 20.794 8.961 1.00 45.19 222 ARG B CA 1
ATOM 3420 C C . ARG B 1 222 ? -5.296 20.806 9.847 1.00 44.53 222 ARG B C 1
ATOM 3421 O O . ARG B 1 222 ? -4.497 21.735 9.788 1.00 37.55 222 ARG B O 1
ATOM 3429 N N . HIS B 1 223 ? -5.121 19.766 10.658 1.00 38.58 223 HIS B N 1
ATOM 3430 C CA . HIS B 1 223 ? -4.012 19.747 11.610 1.00 41.65 223 HIS B CA 1
ATOM 3431 C C . HIS B 1 223 ? -2.908 18.755 11.273 1.00 42.37 223 HIS B C 1
ATOM 3432 O O . HIS B 1 223 ? -1.784 18.890 11.747 1.00 51.95 223 HIS B O 1
ATOM 3439 N N . ASP B 1 224 ? -3.225 17.773 10.438 1.00 39.37 224 ASP B N 1
ATOM 3440 C CA . ASP B 1 224 ? -2.257 16.768 10.032 1.00 31.29 224 ASP B CA 1
ATOM 3441 C C . ASP B 1 224 ? -2.770 16.127 8.744 1.00 35.47 224 ASP B C 1
ATOM 3442 O O . ASP B 1 224 ? -3.940 15.758 8.670 1.00 42.51 224 ASP B O 1
ATOM 3447 N N . PRO B 1 225 ? -1.909 16.014 7.716 1.00 32.86 225 PRO B N 1
ATOM 3448 C CA . PRO B 1 225 ? -2.331 15.362 6.471 1.00 28.84 225 PRO B CA 1
ATOM 3449 C C . PRO B 1 225 ? -2.698 13.914 6.760 1.00 33.22 225 PRO B C 1
ATOM 3450 O O . PRO B 1 225 ? -3.616 13.375 6.158 1.00 33.75 225 PRO B O 1
ATOM 3454 N N . LYS B 1 226 ? -1.969 13.291 7.679 1.00 27.41 226 LYS B N 1
ATOM 3455 C CA . LYS B 1 226 ? -2.271 11.920 8.068 1.00 31.33 226 LYS B CA 1
ATOM 3456 C C . LYS B 1 226 ? -3.361 11.899 9.135 1.00 33.29 226 LYS B C 1
ATOM 3457 O O . LYS B 1 226 ? -3.193 12.455 10.223 1.00 30.26 226 LYS B O 1
ATOM 3463 N N . VAL B 1 227 ? -4.484 11.259 8.815 1.00 32.99 227 VAL B N 1
ATOM 3464 C CA . VAL B 1 227 ? -5.620 11.213 9.730 1.00 30.33 227 VAL B CA 1
ATOM 3465 C C . VAL B 1 227 ? -5.903 9.781 10.167 1.00 29.91 227 VAL B C 1
ATOM 3466 O O . VAL B 1 227 ? -5.972 8.873 9.341 1.00 31.92 227 VAL B O 1
ATOM 3470 N N . ILE B 1 228 ? -6.059 9.572 11.467 1.00 29.13 228 ILE B N 1
ATOM 3471 C CA . ILE B 1 228 ? -6.392 8.241 11.955 1.00 23.28 228 ILE B CA 1
ATOM 3472 C C . ILE B 1 228 ? -7.859 8.148 12.355 1.00 27.88 228 ILE B C 1
ATOM 3473 O O . ILE B 1 228 ? -8.400 9.050 12.993 1.00 28.84 228 ILE B O 1
ATOM 3478 N N . VAL B 1 229 ? -8.510 7.065 11.943 1.00 27.93 229 VAL B N 1
ATOM 3479 C CA . VAL B 1 229 ? -9.872 6.785 12.381 1.00 26.48 229 VAL B CA 1
ATOM 3480 C C . VAL B 1 229 ? -9.827 5.595 13.329 1.00 28.13 229 VAL B C 1
ATOM 3481 O O . VAL B 1 229 ? -9.416 4.512 12.932 1.00 26.20 229 VAL B O 1
ATOM 3485 N N . GLU B 1 230 ? -10.263 5.806 14.571 1.00 28.16 230 GLU B N 1
ATOM 3486 C CA . GLU B 1 230 ? -10.129 4.811 15.635 1.00 28.83 230 GLU B CA 1
ATOM 3487 C C . GLU B 1 230 ? -11.469 4.309 16.137 1.00 30.10 230 GLU B C 1
ATOM 3488 O O . GLU B 1 230 ? -12.373 5.099 16.391 1.00 28.25 230 GLU B O 1
ATOM 3494 N N . ALA B 1 231 ? -11.584 2.997 16.324 1.00 25.41 231 ALA B N 1
ATOM 3495 C CA . ALA B 1 231 ? -12.737 2.450 17.014 1.00 26.32 231 ALA B CA 1
ATOM 3496 C C . ALA B 1 231 ? -12.734 3.042 18.410 1.00 26.26 231 ALA B C 1
ATOM 3497 O O . ALA B 1 231 ? -11.679 3.153 19.027 1.00 28.50 231 ALA B O 1
ATOM 3499 N N . ALA B 1 232 ? -13.908 3.440 18.897 1.00 24.70 232 ALA B N 1
ATOM 3500 C CA . ALA B 1 232 ? -14.031 3.948 20.252 1.00 34.99 232 ALA B CA 1
ATOM 3501 C C . ALA B 1 232 ? -13.610 2.860 21.231 1.00 47.07 232 ALA B C 1
ATOM 3502 O O . ALA B 1 232 ? -14.015 1.701 21.102 1.00 41.94 232 ALA B O 1
ATOM 3504 N N . ILE B 1 233 ? -12.780 3.232 22.198 1.00 44.34 233 ILE B N 1
ATOM 3505 C CA . ILE B 1 233 ? -12.434 2.329 23.280 1.00 44.46 233 ILE B CA 1
ATOM 3506 C C . ILE B 1 233 ? -13.024 2.891 24.554 1.00 42.58 233 ILE B C 1
ATOM 3507 O O . ILE B 1 233 ? -12.908 4.085 24.816 1.00 34.88 233 ILE B O 1
ATOM 3512 N N . SER B 1 234 ? -13.663 2.044 25.351 1.00 40.70 234 SER B N 1
ATOM 3513 C CA . SER B 1 234 ? -14.274 2.530 26.579 1.00 38.28 234 SER B CA 1
ATOM 3514 C C . SER B 1 234 ? -14.115 1.563 27.744 1.00 36.07 234 SER B C 1
ATOM 3515 O O . SER B 1 234 ? -14.038 0.345 27.558 1.00 42.27 234 SER B O 1
ATOM 3518 N N . GLY B 1 235 ? -14.075 2.122 28.948 1.00 36.93 235 GLY B N 1
ATOM 3519 C CA . GLY B 1 235 ? -13.978 1.334 30.168 1.00 44.96 235 GLY B CA 1
ATOM 3520 C C . GLY B 1 235 ? -13.346 2.140 31.285 1.00 42.76 235 GLY B C 1
ATOM 3521 O O . GLY B 1 235 ? -13.512 3.357 31.349 1.00 47.27 235 GLY B O 1
ATOM 3522 N N . ARG B 1 236 ? -12.625 1.474 32.176 1.00 41.59 236 ARG B N 1
ATOM 3523 C CA . ARG B 1 236 ? -11.887 2.193 33.207 1.00 37.89 236 ARG B CA 1
ATOM 3524 C C . ARG B 1 236 ? -10.537 2.577 32.634 1.00 33.33 236 ARG B C 1
ATOM 3525 O O . ARG B 1 236 ? -9.884 1.752 32.001 1.00 46.55 236 ARG B O 1
ATOM 3533 N N . GLU B 1 237 ? -10.118 3.819 32.856 1.00 28.69 237 GLU B N 1
ATOM 3534 C CA . GLU B 1 237 ? -8.826 4.281 32.356 1.00 36.24 237 GLU B CA 1
ATOM 3535 C C . GLU B 1 237 ? -7.738 4.158 33.419 1.00 35.85 237 GLU B C 1
ATOM 3536 O O . GLU B 1 237 ? -7.872 4.671 34.527 1.00 46.47 237 GLU B O 1
ATOM 3542 N N . LEU B 1 238 ? -6.659 3.469 33.072 1.00 34.46 238 LEU B N 1
ATOM 3543 C CA . LEU B 1 238 ? -5.596 3.185 34.027 1.00 29.18 238 LEU B CA 1
ATOM 3544 C C . LEU B 1 238 ? -4.245 3.511 33.418 1.00 32.89 238 LEU B C 1
ATOM 3545 O O . LEU B 1 238 ? -3.970 3.162 32.268 1.00 31.19 238 LEU B O 1
ATOM 3550 N N . GLU B 1 239 ? -3.407 4.188 34.196 1.00 26.10 239 GLU B N 1
ATOM 3551 C CA . GLU B 1 239 ? -2.069 4.545 33.760 1.00 24.73 239 GLU B CA 1
ATOM 3552 C C . GLU B 1 239 ? -1.048 3.693 34.489 1.00 24.72 239 GLU B C 1
ATOM 3553 O O . GLU B 1 239 ? -1.302 3.218 35.592 1.00 30.29 239 GLU B O 1
ATOM 3559 N N . CYS B 1 240 ? 0.111 3.521 33.867 1.00 26.33 240 CYS B N 1
ATOM 3560 C CA . CYS B 1 240 ? 1.228 2.841 34.493 1.00 27.72 240 CYS B CA 1
ATOM 3561 C C . CYS B 1 240 ? 2.510 3.517 34.027 1.00 33.21 240 CYS B C 1
ATOM 3562 O O . CYS B 1 240 ? 2.690 3.757 32.834 1.00 35.42 240 CYS B O 1
ATOM 3565 N N . GLY B 1 241 ? 3.384 3.845 34.972 1.00 25.86 241 GLY B N 1
ATOM 3566 C CA . GLY B 1 241 ? 4.662 4.445 34.650 1.00 27.54 241 GLY B CA 1
ATOM 3567 C C . GLY B 1 241 ? 5.748 3.386 34.563 1.00 34.04 241 GLY B C 1
ATOM 3568 O O . GLY B 1 241 ? 5.912 2.580 35.478 1.00 39.32 241 GLY B O 1
ATOM 3569 N N . VAL B 1 242 ? 6.479 3.366 33.455 1.00 32.41 242 VAL B N 1
ATOM 3570 C CA . VAL B 1 242 ? 7.617 2.465 33.330 1.00 32.87 242 VAL B CA 1
ATOM 3571 C C . VAL B 1 242 ? 8.887 3.259 33.584 1.00 34.28 242 VAL B C 1
ATOM 3572 O O . VAL B 1 242 ? 9.007 4.404 33.143 1.00 37.29 242 VAL B O 1
ATOM 3576 N N . LEU B 1 243 ? 9.822 2.653 34.308 1.00 35.46 243 LEU B N 1
ATOM 3577 C CA . LEU B 1 243 ? 11.092 3.293 34.634 1.00 36.08 243 LEU B CA 1
ATOM 3578 C C . LEU B 1 243 ? 12.265 2.399 34.245 1.00 37.74 243 LEU B C 1
ATOM 3579 O O . LEU B 1 243 ? 12.291 1.202 34.560 1.00 36.44 243 LEU B O 1
ATOM 3584 N N . GLU B 1 244 ? 13.237 2.977 33.554 1.00 30.25 244 GLU B N 1
ATOM 3585 C CA . GLU B 1 244 ? 14.409 2.210 33.165 1.00 33.33 244 GLU B CA 1
ATOM 3586 C C . GLU B 1 244 ? 15.490 2.366 34.218 1.00 41.73 244 GLU B C 1
ATOM 3587 O O . GLU B 1 244 ? 15.897 3.485 34.545 1.00 41.80 244 GLU B O 1
ATOM 3593 N N . MET B 1 245 ? 15.928 1.237 34.764 1.00 36.98 245 MET B N 1
ATOM 3594 C CA . MET B 1 245 ? 16.966 1.233 35.790 1.00 51.58 245 MET B CA 1
ATOM 3595 C C . MET B 1 245 ? 18.352 1.291 35.147 1.00 55.63 245 MET B C 1
ATOM 3596 O O . MET B 1 245 ? 18.494 1.020 33.958 1.00 51.45 245 MET B O 1
ATOM 3601 N N . PRO B 1 246 ? 19.376 1.659 35.934 1.00 54.05 246 PRO B N 1
ATOM 3602 C CA . PRO B 1 246 ? 20.752 1.718 35.430 1.00 53.14 246 PRO B CA 1
ATOM 3603 C C . PRO B 1 246 ? 21.253 0.385 34.871 1.00 52.76 246 PRO B C 1
ATOM 3604 O O . PRO B 1 246 ? 22.000 0.399 33.901 1.00 57.09 246 PRO B O 1
ATOM 3608 N N . ASP B 1 247 ? 20.842 -0.738 35.452 1.00 51.35 247 ASP B N 1
ATOM 3609 C CA . ASP B 1 247 ? 21.258 -2.046 34.936 1.00 49.83 247 ASP B CA 1
ATOM 3610 C C . ASP B 1 247 ? 20.446 -2.511 33.722 1.00 55.41 247 ASP B C 1
ATOM 3611 O O . ASP B 1 247 ? 20.639 -3.623 33.228 1.00 61.12 247 ASP B O 1
ATOM 3616 N N . GLY B 1 248 ? 19.539 -1.663 33.246 1.00 48.44 248 GLY B N 1
ATOM 3617 C CA . GLY B 1 248 ? 18.775 -1.963 32.047 1.00 46.63 248 GLY B CA 1
ATOM 3618 C C . GLY B 1 248 ? 17.438 -2.649 32.272 1.00 44.63 248 GLY B C 1
ATOM 3619 O O . GLY B 1 248 ? 16.644 -2.778 31.343 1.00 42.01 248 GLY B O 1
ATOM 3620 N N . THR B 1 249 ? 17.185 -3.103 33.497 1.00 47.00 249 THR B N 1
ATOM 3621 C CA . THR B 1 249 ? 15.889 -3.692 33.824 1.00 48.54 249 THR B CA 1
ATOM 3622 C C . THR B 1 249 ? 14.798 -2.626 33.837 1.00 49.38 249 THR B C 1
ATOM 3623 O O . THR B 1 249 ? 15.050 -1.464 34.168 1.00 48.36 249 THR B O 1
ATOM 3627 N N . LEU B 1 250 ? 13.584 -3.032 33.486 1.00 45.12 250 LEU B N 1
ATOM 3628 C CA . LEU B 1 250 ? 12.456 -2.116 33.447 1.00 44.45 250 LEU B CA 1
ATOM 3629 C C . LEU B 1 250 ? 11.508 -2.416 34.594 1.00 46.74 250 LEU B C 1
ATOM 3630 O O . LEU B 1 250 ? 11.159 -3.576 34.834 1.00 39.88 250 LEU B O 1
ATOM 3635 N N . GLU B 1 251 ? 11.097 -1.368 35.302 1.00 34.85 251 GLU B N 1
ATOM 3636 C CA . GLU B 1 251 ? 10.187 -1.519 36.427 1.00 34.39 251 GLU B CA 1
ATOM 3637 C C . GLU B 1 251 ? 8.885 -0.793 36.122 1.00 41.56 251 GLU B C 1
ATOM 3638 O O . GLU B 1 251 ? 8.887 0.285 35.527 1.00 42.98 251 GLU B O 1
ATOM 3644 N N . ALA B 1 252 ? 7.775 -1.393 36.532 1.00 37.80 252 ALA B N 1
ATOM 3645 C CA . ALA B 1 252 ? 6.468 -0.804 36.322 1.00 34.04 252 ALA B CA 1
ATOM 3646 C C . ALA B 1 252 ? 5.940 -0.335 37.662 1.00 34.55 252 ALA B C 1
ATOM 3647 O O . ALA B 1 252 ? 6.056 -1.040 38.659 1.00 34.14 252 ALA B O 1
ATOM 3649 N N . SER B 1 253 ? 5.372 0.866 37.672 1.00 30.53 253 SER B N 1
ATOM 3650 C CA . SER B 1 253 ? 4.791 1.453 38.867 1.00 30.53 253 SER B CA 1
ATOM 3651 C C . SER B 1 253 ? 3.440 0.834 39.169 1.00 32.76 253 SER B C 1
ATOM 3652 O O . SER B 1 253 ? 2.834 0.188 38.312 1.00 38.66 253 SER B O 1
ATOM 3655 N N . THR B 1 254 ? 2.953 1.064 40.382 1.00 31.73 254 THR B N 1
ATOM 3656 C CA . THR B 1 254 ? 1.570 0.751 40.699 1.00 30.63 254 THR B CA 1
ATOM 3657 C C . THR B 1 254 ? 0.673 1.498 39.708 1.00 36.64 254 THR B C 1
ATOM 3658 O O . THR B 1 254 ? 1.086 2.499 39.120 1.00 34.74 254 THR B O 1
ATOM 3662 N N . LEU B 1 255 ? -0.543 1.000 39.515 1.00 41.59 255 LEU B N 1
ATOM 3663 C CA . LEU B 1 255 ? -1.500 1.619 38.609 1.00 33.08 255 LEU B CA 1
ATOM 3664 C C . LEU B 1 255 ? -2.119 2.866 39.222 1.00 32.82 255 LEU B C 1
ATOM 3665 O O . LEU B 1 255 ? -2.333 2.930 40.432 1.00 35.95 255 LEU B O 1
ATOM 3670 N N . GLY B 1 256 ? -2.405 3.851 38.379 1.00 29.74 256 GLY B N 1
ATOM 3671 C CA . GLY B 1 256 ? -3.213 4.992 38.772 1.00 28.22 256 GLY B CA 1
ATOM 3672 C C . GLY B 1 256 ? -4.430 5.089 37.866 1.00 33.66 256 GLY B C 1
ATOM 3673 O O . GLY B 1 256 ? -4.316 4.967 36.647 1.00 37.38 256 GLY B O 1
ATOM 3674 N N . GLU B 1 257 ? -5.598 5.300 38.458 1.00 36.71 257 GLU B N 1
ATOM 3675 C CA . GLU B 1 257 ? -6.832 5.400 37.690 1.00 27.69 257 GLU B CA 1
ATOM 3676 C C . GLU B 1 257 ? -7.322 6.835 37.607 1.00 32.28 257 GLU B C 1
ATOM 3677 O O . GLU B 1 257 ? -7.166 7.612 38.555 1.00 33.21 257 GLU B O 1
ATOM 3683 N N . ILE B 1 258 ? -7.908 7.189 36.468 1.00 29.92 258 ILE B N 1
ATOM 3684 C CA . ILE B 1 258 ? -8.549 8.494 36.323 1.00 31.12 258 ILE B CA 1
ATOM 3685 C C . ILE B 1 258 ? -10.016 8.350 35.906 1.00 37.76 258 ILE B C 1
ATOM 3686 O O . ILE B 1 258 ? -10.381 7.451 35.149 1.00 30.52 258 ILE B O 1
ATOM 3691 N N . ARG B 1 259 ? -10.856 9.234 36.425 1.00 33.28 259 ARG B N 1
ATOM 3692 C CA . ARG B 1 259 ? -12.261 9.255 36.063 1.00 34.93 259 ARG B CA 1
ATOM 3693 C C . ARG B 1 259 ? -12.708 10.693 35.857 1.00 41.20 259 ARG B C 1
ATOM 3694 O O . ARG B 1 259 ? -12.634 11.502 36.775 1.00 34.87 259 ARG B O 1
ATOM 3702 N N . VAL B 1 260 ? -13.126 11.014 34.638 1.00 42.52 260 VAL B N 1
ATOM 3703 C CA . VAL B 1 260 ? -13.969 12.177 34.403 1.00 44.91 260 VAL B CA 1
ATOM 3704 C C . VAL B 1 260 ? -15.287 11.551 33.981 1.00 52.51 260 VAL B C 1
ATOM 3705 O O . VAL B 1 260 ? -15.371 10.334 33.869 1.00 65.93 260 VAL B O 1
ATOM 3709 N N . ALA B 1 261 ? -16.320 12.349 33.764 1.00 52.90 261 ALA B N 1
ATOM 3710 C CA . ALA B 1 261 ? -17.587 11.786 33.299 1.00 68.63 261 ALA B CA 1
ATOM 3711 C C . ALA B 1 261 ? -18.298 10.965 34.374 1.00 70.99 261 ALA B C 1
ATOM 3712 O O . ALA B 1 261 ? -17.665 10.373 35.249 1.00 61.73 261 ALA B O 1
ATOM 3714 N N . GLY B 1 262 ? -19.625 10.931 34.292 1.00 86.43 262 GLY B N 1
ATOM 3715 C CA . GLY B 1 262 ? -20.440 10.258 35.286 1.00 97.50 262 GLY B CA 1
ATOM 3716 C C . GLY B 1 262 ? -20.646 8.785 34.997 1.00 105.04 262 GLY B C 1
ATOM 3717 O O . GLY B 1 262 ? -21.449 8.418 34.139 1.00 106.08 262 GLY B O 1
ATOM 3718 N N . VAL B 1 263 ? -19.912 7.947 35.724 1.00 108.14 263 VAL B N 1
ATOM 3719 C CA . VAL B 1 263 ? -20.022 6.496 35.608 1.00 108.31 263 VAL B CA 1
ATOM 3720 C C . VAL B 1 263 ? -18.840 5.818 36.288 1.00 108.23 263 VAL B C 1
ATOM 3721 O O . VAL B 1 263 ? -18.048 6.468 36.973 1.00 108.49 263 VAL B O 1
ATOM 3723 N N . ARG B 1 264 ? -18.732 4.508 36.099 1.00 105.70 264 ARG B N 1
ATOM 3724 C CA . ARG B 1 264 ? -17.593 3.749 36.598 1.00 103.79 264 ARG B CA 1
ATOM 3725 C C . ARG B 1 264 ? -16.642 3.493 35.437 1.00 103.77 264 ARG B C 1
ATOM 3726 O O . ARG B 1 264 ? -15.544 4.057 35.378 1.00 103.79 264 ARG B O 1
ATOM 3728 N N . GLY B 1 265 ? -17.069 2.636 34.514 1.00 95.34 265 GLY B N 1
ATOM 3729 C CA . GLY B 1 265 ? -16.399 2.522 33.234 1.00 84.45 265 GLY B CA 1
ATOM 3730 C C . GLY B 1 265 ? -16.666 3.823 32.509 1.00 78.64 265 GLY B C 1
ATOM 3731 O O . GLY B 1 265 ? -16.349 4.899 33.012 1.00 86.18 265 GLY B O 1
ATOM 3732 N N . ARG B 1 266 ? -17.269 3.734 31.333 1.00 69.69 266 ARG B N 1
ATOM 3733 C CA . ARG B 1 266 ? -17.714 4.924 30.616 1.00 65.90 266 ARG B CA 1
ATOM 3734 C C . ARG B 1 266 ? -16.659 6.020 30.427 1.00 54.50 266 ARG B C 1
ATOM 3735 O O . ARG B 1 266 ? -16.977 7.089 29.907 1.00 55.37 266 ARG B O 1
ATOM 3737 N N . GLU B 1 267 ? -15.419 5.781 30.853 1.00 41.31 267 GLU B N 1
ATOM 3738 C CA . GLU B 1 267 ? -14.323 6.592 30.339 1.00 37.20 267 GLU B CA 1
ATOM 3739 C C . GLU B 1 267 ? -14.135 6.127 28.904 1.00 36.38 267 GLU B C 1
ATOM 3740 O O . GLU B 1 267 ? -14.298 4.939 28.609 1.00 38.35 267 GLU B O 1
ATOM 3746 N N . ASP B 1 268 ? -13.819 7.049 28.004 1.00 31.19 268 ASP B N 1
ATOM 3747 C CA . ASP B 1 268 ? -13.477 6.644 26.647 1.00 34.71 268 ASP B CA 1
ATOM 3748 C C . ASP B 1 268 ? -12.208 7.323 26.142 1.00 36.82 268 ASP B C 1
ATOM 3749 O O . ASP B 1 268 ? -11.685 8.235 26.775 1.00 36.03 268 ASP B O 1
ATOM 3754 N N . SER B 1 269 ? -11.721 6.866 24.996 1.00 42.18 269 SER B N 1
ATOM 3755 C CA . SER B 1 269 ? -10.420 7.281 24.489 1.00 40.36 269 SER B CA 1
ATOM 3756 C C . SER B 1 269 ? -10.491 8.544 23.637 1.00 38.48 269 SER B C 1
ATOM 3757 O O . SER B 1 269 ? -9.591 8.804 22.841 1.00 37.60 269 SER B O 1
ATOM 3760 N N . PHE B 1 270 ? -11.558 9.321 23.803 1.00 30.34 270 PHE B N 1
ATOM 3761 C CA . PHE B 1 270 ? -11.771 10.494 22.960 1.00 33.42 270 PHE B CA 1
ATOM 3762 C C . PHE B 1 270 ? -10.689 11.533 23.190 1.00 34.66 270 PHE B C 1
ATOM 3763 O O . PHE B 1 270 ? -9.917 11.830 22.281 1.00 45.70 270 PHE B O 1
ATOM 3771 N N . TYR B 1 271 ? -10.635 12.080 24.403 1.00 29.83 271 TYR B N 1
ATOM 3772 C CA . TYR B 1 271 ? -9.563 13.001 24.796 1.00 41.88 271 TYR B CA 1
ATOM 3773 C C . TYR B 1 271 ? -8.355 12.226 25.322 1.00 41.33 271 TYR B C 1
ATOM 3774 O O . TYR B 1 271 ? -8.498 11.109 25.814 1.00 38.34 271 TYR B O 1
ATOM 3783 N N . ASP B 1 272 ? -7.167 12.817 25.238 1.00 37.96 272 ASP B N 1
ATOM 3784 C CA . ASP B 1 272 ? -5.975 12.146 25.766 1.00 42.46 272 ASP B CA 1
ATOM 3785 C C . ASP B 1 272 ? -5.851 12.338 27.278 1.00 37.72 272 ASP B C 1
ATOM 3786 O O . ASP B 1 272 ? -6.407 13.286 27.844 1.00 40.43 272 ASP B O 1
ATOM 3791 N N . PHE B 1 273 ? -5.126 11.436 27.930 1.00 30.92 273 PHE B N 1
ATOM 3792 C CA . PHE B 1 273 ? -4.955 11.505 29.378 1.00 29.87 273 PHE B CA 1
ATOM 3793 C C . PHE B 1 273 ? -4.574 12.903 29.860 1.00 27.20 273 PHE B C 1
ATOM 3794 O O . PHE B 1 273 ? -5.131 13.416 30.833 1.00 29.11 273 PHE B O 1
ATOM 3802 N N . ALA B 1 274 ? -3.601 13.498 29.189 1.00 26.24 274 ALA B N 1
ATOM 3803 C CA . ALA B 1 274 ? -3.061 14.775 29.616 1.00 30.32 274 ALA B CA 1
ATOM 3804 C C . ALA B 1 274 ? -4.167 15.823 29.752 1.00 33.33 274 ALA B C 1
ATOM 3805 O O . ALA B 1 274 ? -4.247 16.518 30.758 1.00 44.10 274 ALA B O 1
ATOM 3807 N N . THR B 1 275 ? -5.030 15.920 28.747 1.00 34.80 275 THR B N 1
ATOM 3808 C CA . THR B 1 275 ? -6.115 16.894 28.774 1.00 39.02 275 THR B CA 1
ATOM 3809 C C . THR B 1 275 ? -7.082 16.618 29.916 1.00 36.46 275 THR B C 1
ATOM 3810 O O . THR B 1 275 ? -7.483 17.525 30.639 1.00 40.25 275 THR B O 1
ATOM 3814 N N . LYS B 1 276 ? -7.458 15.357 30.074 1.00 33.46 276 LYS B N 1
ATOM 3815 C CA . LYS B 1 276 ? -8.399 14.990 31.117 1.00 39.49 276 LYS B CA 1
ATOM 3816 C C . LYS B 1 276 ? -7.801 15.253 32.493 1.00 42.21 276 LYS B C 1
ATOM 3817 O O . LYS B 1 276 ? -8.512 15.607 33.430 1.00 51.04 276 LYS B O 1
ATOM 3823 N N . TYR B 1 277 ? -6.485 15.109 32.598 1.00 38.29 277 TYR B N 1
ATOM 3824 C CA . TYR B 1 277 ? -5.788 15.333 33.858 1.00 36.74 277 TYR B CA 1
ATOM 3825 C C . TYR B 1 277 ? -5.852 16.786 34.300 1.00 43.71 277 TYR B C 1
ATOM 3826 O O . TYR B 1 277 ? -5.643 17.094 35.468 1.00 42.75 277 TYR B O 1
ATOM 3835 N N . LEU B 1 278 ? -6.121 17.681 33.361 1.00 48.21 278 LEU B N 1
ATOM 3836 C CA . LEU B 1 278 ? -6.195 19.099 33.688 1.00 50.81 278 LEU B CA 1
ATOM 3837 C C . LEU B 1 278 ? -7.615 19.517 34.050 1.00 52.88 278 LEU B C 1
ATOM 3838 O O . LEU B 1 278 ? -7.833 20.595 34.596 1.00 66.85 278 LEU B O 1
ATOM 3843 N N . ASP B 1 279 ? -8.580 18.657 33.752 1.00 52.46 279 ASP B N 1
ATOM 3844 C CA . ASP B 1 279 ? -9.976 18.962 34.034 1.00 51.37 279 ASP B CA 1
ATOM 3845 C C . ASP B 1 279 ? -10.218 19.043 35.533 1.00 63.22 279 ASP B C 1
ATOM 3846 O O . ASP B 1 279 ? -9.684 18.241 36.297 1.00 64.91 279 ASP B O 1
ATOM 3851 N N . ASP B 1 280 ? -11.026 20.016 35.947 1.00 68.67 280 ASP B N 1
ATOM 3852 C CA . ASP B 1 280 ? -11.367 20.196 37.356 1.00 69.18 280 ASP B CA 1
ATOM 3853 C C . ASP B 1 280 ? -12.210 19.028 37.875 1.00 58.49 280 ASP B C 1
ATOM 3854 O O . ASP B 1 280 ? -12.115 18.648 39.041 1.00 64.05 280 ASP B O 1
ATOM 3856 N N . ALA B 1 281 ? -13.023 18.455 36.995 1.00 51.70 281 ALA B N 1
ATOM 3857 C CA . ALA B 1 281 ? -13.884 17.334 37.353 1.00 63.73 281 ALA B CA 1
ATOM 3858 C C . ALA B 1 281 ? -13.115 16.035 37.630 1.00 61.80 281 ALA B C 1
ATOM 3859 O O . ALA B 1 281 ? -13.638 15.123 38.272 1.00 63.18 281 ALA B O 1
ATOM 3861 N N . ALA B 1 282 ? -11.878 15.961 37.148 1.00 57.61 282 ALA B N 1
ATOM 3862 C CA . ALA B 1 282 ? -11.094 14.726 37.196 1.00 49.87 282 ALA B CA 1
ATOM 3863 C C . ALA B 1 282 ? -10.911 14.163 38.604 1.00 44.76 282 ALA B C 1
ATOM 3864 O O . ALA B 1 282 ? -10.515 14.879 39.516 1.00 42.48 282 ALA B O 1
ATOM 3866 N N . GLU B 1 283 ? -11.194 12.873 38.764 1.00 41.41 283 GLU B N 1
ATOM 3867 C CA . GLU B 1 283 ? -10.924 12.167 40.013 1.00 49.55 283 GLU B CA 1
ATOM 3868 C C . GLU B 1 283 ? -9.827 11.128 39.804 1.00 47.86 283 GLU B C 1
ATOM 3869 O O . GLU B 1 283 ? -9.852 10.372 38.827 1.00 44.89 283 GLU B O 1
ATOM 3875 N N . LEU B 1 284 ? -8.871 11.091 40.726 1.00 35.44 284 LEU B N 1
ATOM 3876 C CA . LEU B 1 284 ? -7.743 10.167 40.636 1.00 39.34 284 LEU B CA 1
ATOM 3877 C C . LEU B 1 284 ? -7.716 9.147 41.771 1.00 36.79 284 LEU B C 1
ATOM 3878 O O . LEU B 1 284 ? -7.971 9.486 42.922 1.00 41.91 284 LEU B O 1
ATOM 3883 N N . ASP B 1 285 ? -7.407 7.898 41.434 1.00 31.69 285 ASP B N 1
ATOM 3884 C CA . ASP B 1 285 ? -7.121 6.876 42.433 1.00 34.58 285 ASP B CA 1
ATOM 3885 C C . ASP B 1 285 ? -5.711 6.349 42.211 1.00 34.54 285 ASP B C 1
ATOM 3886 O O . ASP B 1 285 ? -5.440 5.707 41.200 1.00 28.30 285 ASP B O 1
ATOM 3891 N N . VAL B 1 286 ? -4.814 6.643 43.148 1.00 37.15 286 VAL B N 1
ATOM 3892 C CA . VAL B 1 286 ? -3.432 6.180 43.081 1.00 33.48 286 VAL B CA 1
ATOM 3893 C C . VAL B 1 286 ? -3.047 5.656 44.460 1.00 38.59 286 VAL B C 1
ATOM 3894 O O . VAL B 1 286 ? -2.907 6.450 45.406 1.00 32.49 286 VAL B O 1
ATOM 3898 N N . PRO B 1 287 ? -2.917 4.319 44.595 1.00 28.78 287 PRO B N 1
ATOM 3899 C CA . PRO B 1 287 ? -3.072 3.298 43.545 1.00 31.67 287 PRO B CA 1
ATOM 3900 C C . PRO B 1 287 ? -4.515 3.098 43.071 1.00 33.10 287 PRO B C 1
ATOM 3901 O O . PRO B 1 287 ? -5.467 3.383 43.797 1.00 36.28 287 PRO B O 1
ATOM 3905 N N . ALA B 1 288 ? -4.673 2.599 41.853 1.00 38.80 288 ALA B N 1
ATOM 3906 C CA . ALA B 1 288 ? -5.996 2.235 41.364 1.00 38.50 288 ALA B CA 1
ATOM 3907 C C . ALA B 1 288 ? -6.490 1.029 42.140 1.00 40.41 288 ALA B C 1
ATOM 3908 O O . ALA B 1 288 ? -5.710 0.152 42.490 1.00 40.02 288 ALA B O 1
ATOM 3910 N N . LYS B 1 289 ? -7.786 0.986 42.420 1.00 43.17 289 LYS B N 1
ATOM 3911 C CA . LYS B 1 289 ? -8.372 -0.170 43.084 1.00 38.40 289 LYS B CA 1
ATOM 3912 C C . LYS B 1 289 ? -8.745 -1.229 42.050 1.00 42.15 289 LYS B C 1
ATOM 3913 O O . LYS B 1 289 ? -9.827 -1.201 41.465 1.00 43.56 289 LYS B O 1
ATOM 3919 N N . VAL B 1 290 ? -7.824 -2.157 41.824 1.00 42.46 290 VAL B N 1
ATOM 3920 C CA . VAL B 1 290 ? -7.972 -3.155 40.775 1.00 47.13 290 VAL B CA 1
ATOM 3921 C C . VAL B 1 290 ? -7.541 -4.529 41.284 1.00 48.04 290 VAL B C 1
ATOM 3922 O O . VAL B 1 290 ? -6.701 -4.630 42.171 1.00 48.17 290 VAL B O 1
ATOM 3926 N N . ASP B 1 291 ? -8.126 -5.584 40.726 1.00 58.37 291 ASP B N 1
ATOM 3927 C CA . ASP B 1 291 ? -7.734 -6.942 41.079 1.00 58.37 291 ASP B CA 1
ATOM 3928 C C . ASP B 1 291 ? -6.240 -7.121 40.855 1.00 58.57 291 ASP B C 1
ATOM 3929 O O . ASP B 1 291 ? -5.668 -6.523 39.945 1.00 62.98 291 ASP B O 1
ATOM 3934 N N . ASP B 1 292 ? -5.617 -7.952 41.685 1.00 50.64 292 ASP B N 1
ATOM 3935 C CA . ASP B 1 292 ? -4.171 -8.156 41.648 1.00 56.19 292 ASP B CA 1
ATOM 3936 C C . ASP B 1 292 ? -3.675 -8.809 40.360 1.00 57.37 292 ASP B C 1
ATOM 3937 O O . ASP B 1 292 ? -2.667 -8.389 39.795 1.00 58.25 292 ASP B O 1
ATOM 3942 N N . GLN B 1 293 ? -4.367 -9.854 39.918 1.00 55.60 293 GLN B N 1
ATOM 3943 C CA . GLN B 1 293 ? -3.996 -10.544 38.690 1.00 56.74 293 GLN B CA 1
ATOM 3944 C C . GLN B 1 293 ? -4.130 -9.590 37.509 1.00 47.17 293 GLN B C 1
ATOM 3945 O O . GLN B 1 293 ? -3.306 -9.589 36.595 1.00 49.13 293 GLN B O 1
ATOM 3947 N N . VAL B 1 294 ? -5.172 -8.771 37.540 1.00 39.87 294 VAL B N 1
ATOM 3948 C CA . VAL B 1 294 ? -5.399 -7.799 36.481 1.00 46.24 294 VAL B CA 1
ATOM 3949 C C . VAL B 1 294 ? -4.337 -6.697 36.516 1.00 51.48 294 VAL B C 1
ATOM 3950 O O . VAL B 1 294 ? -3.782 -6.328 35.480 1.00 52.83 294 VAL B O 1
ATOM 3954 N N . ALA B 1 295 ? -4.045 -6.186 37.709 1.00 41.93 295 ALA B N 1
ATOM 3955 C CA . ALA B 1 295 ? -3.023 -5.157 37.861 1.00 39.19 295 ALA B CA 1
ATOM 3956 C C . ALA B 1 295 ? -1.647 -5.653 37.410 1.00 45.99 295 ALA B C 1
ATOM 3957 O O . ALA B 1 295 ? -0.945 -4.972 36.656 1.00 43.68 295 ALA B O 1
ATOM 3959 N N . GLU B 1 296 ? -1.271 -6.840 37.877 1.00 38.11 296 GLU B N 1
ATOM 3960 C CA . GLU B 1 296 ? -0.011 -7.465 37.489 1.00 45.08 296 GLU B CA 1
ATOM 3961 C C . GLU B 1 296 ? 0.137 -7.598 35.972 1.00 47.23 296 GLU B C 1
ATOM 3962 O O . GLU B 1 296 ? 1.174 -7.245 35.409 1.00 52.85 296 GLU B O 1
ATOM 3968 N N . ALA B 1 297 ? -0.898 -8.116 35.317 1.00 44.88 297 ALA B N 1
ATOM 3969 C CA . ALA B 1 297 ? -0.879 -8.281 33.864 1.00 43.13 297 ALA B CA 1
ATOM 3970 C C . ALA B 1 297 ? -0.736 -6.934 33.150 1.00 39.81 297 ALA B C 1
ATOM 3971 O O . ALA B 1 297 ? -0.025 -6.816 32.146 1.00 35.99 297 ALA B O 1
ATOM 3973 N N . ILE B 1 298 ? -1.418 -5.918 33.664 1.00 37.57 298 ILE B N 1
ATOM 3974 C CA . ILE B 1 298 ? -1.356 -4.597 33.047 1.00 34.62 298 ILE B CA 1
ATOM 3975 C C . ILE B 1 298 ? 0.055 -4.026 33.158 1.00 33.57 298 ILE B C 1
ATOM 3976 O O . ILE B 1 298 ? 0.607 -3.528 32.180 1.00 33.47 298 ILE B O 1
ATOM 3981 N N . ARG B 1 299 ? 0.639 -4.129 34.348 1.00 33.35 299 ARG B N 1
ATOM 3982 C CA . ARG B 1 299 ? 2.006 -3.679 34.568 1.00 41.35 299 ARG B CA 1
ATOM 3983 C C . ARG B 1 299 ? 2.970 -4.398 33.623 1.00 39.88 299 ARG B C 1
ATOM 3984 O O . ARG B 1 299 ? 3.943 -3.814 33.142 1.00 39.48 299 ARG B O 1
ATOM 3992 N N . GLN B 1 300 ? 2.691 -5.666 33.349 1.00 39.93 300 GLN B N 1
ATOM 3993 C CA . GLN B 1 300 ? 3.503 -6.421 32.403 1.00 41.57 300 GLN B CA 1
ATOM 3994 C C . GLN B 1 300 ? 3.336 -5.934 30.963 1.00 41.97 300 GLN B C 1
ATOM 3995 O O . GLN B 1 300 ? 4.321 -5.779 30.238 1.00 34.01 300 GLN B O 1
ATOM 4001 N N . LEU B 1 301 ? 2.093 -5.683 30.562 1.00 43.20 301 LEU B N 1
ATOM 4002 C CA . LEU B 1 301 ? 1.820 -5.122 29.244 1.00 39.47 301 LEU B CA 1
ATOM 4003 C C . LEU B 1 301 ? 2.540 -3.795 29.091 1.00 39.16 301 LEU B C 1
ATOM 4004 O O . LEU B 1 301 ? 2.984 -3.444 28.002 1.00 38.84 301 LEU B O 1
ATOM 4009 N N . ALA B 1 302 ? 2.657 -3.058 30.191 1.00 34.75 302 ALA B N 1
ATOM 4010 C CA . ALA B 1 302 ? 3.263 -1.735 30.144 1.00 36.43 302 ALA B CA 1
ATOM 4011 C C . ALA B 1 302 ? 4.763 -1.823 29.868 1.00 36.75 302 ALA B C 1
ATOM 4012 O O . ALA B 1 302 ? 5.306 -1.022 29.111 1.00 34.38 302 ALA B O 1
ATOM 4014 N N . ILE B 1 303 ? 5.423 -2.793 30.497 1.00 40.14 303 ILE B N 1
ATOM 4015 C CA . ILE B 1 303 ? 6.841 -3.046 30.256 1.00 35.53 303 ILE B CA 1
ATOM 4016 C C . ILE B 1 303 ? 7.072 -3.386 28.790 1.00 36.32 303 ILE B C 1
ATOM 4017 O O . ILE B 1 303 ? 7.950 -2.824 28.141 1.00 38.93 303 ILE B O 1
ATOM 4022 N N . ARG B 1 304 ? 6.267 -4.304 28.276 1.00 36.53 304 ARG B N 1
ATOM 4023 C CA . ARG B 1 304 ? 6.358 -4.709 26.880 1.00 40.15 304 ARG B CA 1
ATOM 4024 C C . ARG B 1 304 ? 6.105 -3.552 25.910 1.00 34.80 304 ARG B C 1
ATOM 4025 O O . ARG B 1 304 ? 6.797 -3.425 24.904 1.00 35.78 304 ARG B O 1
ATOM 4033 N N . ALA B 1 305 ? 5.122 -2.709 26.214 1.00 35.52 305 ALA B N 1
ATOM 4034 C CA . ALA B 1 305 ? 4.837 -1.541 25.383 1.00 32.76 305 ALA B CA 1
ATOM 4035 C C . ALA B 1 305 ? 6.062 -0.642 25.279 1.00 37.24 305 ALA B C 1
ATOM 4036 O O . ALA B 1 305 ? 6.396 -0.154 24.206 1.00 39.25 305 ALA B O 1
ATOM 4038 N N . PHE B 1 306 ? 6.716 -0.426 26.415 1.00 34.37 306 PHE B N 1
ATOM 4039 C CA . PHE B 1 306 ? 7.907 0.406 26.505 1.00 32.25 306 PHE B CA 1
ATOM 4040 C C . PHE B 1 306 ? 9.001 -0.130 25.572 1.00 41.95 306 PHE B C 1
ATOM 4041 O O . PHE B 1 306 ? 9.671 0.630 24.869 1.00 37.41 306 PHE B O 1
ATOM 4049 N N . ALA B 1 307 ? 9.164 -1.450 25.564 1.00 36.37 307 ALA B N 1
ATOM 4050 C CA . ALA B 1 307 ? 10.186 -2.089 24.745 1.00 39.34 307 ALA B CA 1
ATOM 4051 C C . ALA B 1 307 ? 9.765 -2.126 23.275 1.00 39.66 307 ALA B C 1
ATOM 4052 O O . ALA B 1 307 ? 10.603 -2.059 22.380 1.00 41.98 307 ALA B O 1
ATOM 4054 N N . ALA B 1 308 ? 8.459 -2.195 23.042 1.00 34.85 308 ALA B N 1
ATOM 4055 C CA . ALA B 1 308 ? 7.915 -2.288 21.694 1.00 37.22 308 ALA B CA 1
ATOM 4056 C C . ALA B 1 308 ? 8.269 -1.085 20.816 1.00 47.36 308 ALA B C 1
ATOM 4057 O O . ALA B 1 308 ? 8.365 -1.205 19.592 1.00 41.67 308 ALA B O 1
ATOM 4059 N N . ILE B 1 309 ? 8.458 0.074 21.438 1.00 44.96 309 ILE B N 1
ATOM 4060 C CA . ILE B 1 309 ? 8.781 1.280 20.685 1.00 39.41 309 ILE B CA 1
ATOM 4061 C C . ILE B 1 309 ? 10.208 1.734 20.943 1.00 35.73 309 ILE B C 1
ATOM 4062 O O . ILE B 1 309 ? 10.574 2.858 20.610 1.00 41.10 309 ILE B O 1
ATOM 4067 N N . ASP B 1 310 ? 10.997 0.857 21.557 1.00 36.77 310 ASP B N 1
ATOM 4068 C CA . ASP B 1 310 ? 12.410 1.128 21.825 1.00 42.63 310 ASP B CA 1
ATOM 4069 C C . ASP B 1 310 ? 12.606 2.372 22.691 1.00 43.11 310 ASP B C 1
ATOM 4070 O O . ASP B 1 310 ? 13.543 3.141 22.474 1.00 37.18 310 ASP B O 1
ATOM 4075 N N . CYS B 1 311 ? 11.718 2.561 23.667 1.00 38.66 311 CYS B N 1
ATOM 4076 C CA . CYS B 1 311 ? 11.766 3.721 24.562 1.00 35.54 311 CYS B CA 1
ATOM 4077 C C . CYS B 1 311 ? 12.986 3.684 25.488 1.00 43.82 311 CYS B C 1
ATOM 4078 O O . CYS B 1 311 ? 13.615 2.639 25.679 1.00 44.81 311 CYS B O 1
ATOM 4081 N N . ARG B 1 312 ? 13.313 4.834 26.066 1.00 42.60 312 ARG B N 1
ATOM 4082 C CA . ARG B 1 312 ? 14.412 4.929 27.013 1.00 42.30 312 ARG B CA 1
ATOM 4083 C C . ARG B 1 312 ? 13.962 5.688 28.243 1.00 38.37 312 ARG B C 1
ATOM 4084 O O . ARG B 1 312 ? 13.127 6.579 28.153 1.00 38.10 312 ARG B O 1
ATOM 4092 N N . GLY B 1 313 ? 14.519 5.325 29.392 1.00 42.73 313 GLY B N 1
ATOM 4093 C CA . GLY B 1 313 ? 14.372 6.117 30.597 1.00 39.27 313 GLY B CA 1
ATOM 4094 C C . GLY B 1 313 ? 13.031 6.006 31.292 1.00 37.38 313 GLY B C 1
ATOM 4095 O O . GLY B 1 313 ? 12.962 5.620 32.457 1.00 35.61 313 GLY B O 1
ATOM 4096 N N . LEU B 1 314 ? 11.961 6.339 30.581 1.00 37.01 314 LEU B N 1
ATOM 4097 C CA . LEU B 1 314 ? 10.648 6.395 31.205 1.00 30.61 314 LEU B CA 1
ATOM 4098 C C . LEU B 1 314 ? 9.520 6.533 30.194 1.00 34.87 314 LEU B C 1
ATOM 4099 O O . LEU B 1 314 ? 9.725 6.984 29.067 1.00 34.92 314 LEU B O 1
ATOM 4104 N N . ALA B 1 315 ? 8.326 6.138 30.619 1.00 34.75 315 ALA B N 1
ATOM 4105 C CA . ALA B 1 315 ? 7.115 6.339 29.839 1.00 31.12 315 ALA B CA 1
ATOM 4106 C C . ALA B 1 315 ? 5.882 6.185 30.727 1.00 31.20 315 ALA B C 1
ATOM 4107 O O . ALA B 1 315 ? 5.905 5.455 31.721 1.00 36.84 315 ALA B O 1
ATOM 4109 N N . ARG B 1 316 ? 4.814 6.888 30.366 1.00 28.28 316 ARG B N 1
ATOM 4110 C CA . ARG B 1 316 ? 3.506 6.651 30.954 1.00 34.85 316 ARG B CA 1
ATOM 4111 C C . ARG B 1 316 ? 2.663 5.917 29.926 1.00 36.22 316 ARG B C 1
ATOM 4112 O O . ARG B 1 316 ? 2.519 6.383 28.800 1.00 31.65 316 ARG B O 1
ATOM 4120 N N . VAL B 1 317 ? 2.121 4.763 30.300 1.00 31.57 317 VAL B N 1
ATOM 4121 C CA . VAL B 1 317 ? 1.269 4.016 29.379 1.00 25.96 317 VAL B CA 1
ATOM 4122 C C . VAL B 1 317 ? -0.193 4.106 29.802 1.00 29.86 317 VAL B C 1
ATOM 4123 O O . VAL B 1 317 ? -0.535 3.869 30.963 1.00 25.92 317 VAL B O 1
ATOM 4127 N N . ASP B 1 318 ? -1.037 4.451 28.835 1.00 30.45 318 ASP B N 1
ATOM 4128 C CA . ASP B 1 318 ? -2.455 4.703 29.045 1.00 28.81 318 ASP B CA 1
ATOM 4129 C C . ASP B 1 318 ? -3.315 3.528 28.565 1.00 32.41 318 ASP B C 1
ATOM 4130 O O . ASP B 1 318 ? -3.358 3.227 27.370 1.00 28.62 318 ASP B O 1
ATOM 4135 N N . PHE B 1 319 ? -3.999 2.881 29.505 1.00 30.20 319 PHE B N 1
ATOM 4136 C CA . PHE B 1 319 ? -4.811 1.694 29.231 1.00 30.85 319 PHE B CA 1
ATOM 4137 C C . PHE B 1 319 ? -6.301 1.972 29.405 1.00 35.52 319 PHE B C 1
ATOM 4138 O O . PHE B 1 319 ? -6.706 2.837 30.188 1.00 34.94 319 PHE B O 1
ATOM 4146 N N . PHE B 1 320 ? -7.116 1.209 28.688 1.00 31.68 320 PHE B N 1
ATOM 4147 C CA . PHE B 1 320 ? -8.535 1.117 28.990 1.00 33.51 320 PHE B CA 1
ATOM 4148 C C . PHE B 1 320 ? -8.861 -0.331 29.301 1.00 34.80 320 PHE B C 1
ATOM 4149 O O . PHE B 1 320 ? -8.537 -1.231 28.533 1.00 38.17 320 PHE B O 1
ATOM 4157 N N . LEU B 1 321 ? -9.462 -0.554 30.460 1.00 37.44 321 LEU B N 1
ATOM 4158 C CA . LEU B 1 321 ? -9.882 -1.887 30.842 1.00 40.21 321 LEU B CA 1
ATOM 4159 C C . LEU B 1 321 ? -11.266 -2.084 30.244 1.00 39.43 321 LEU B C 1
ATOM 4160 O O . LEU B 1 321 ? -12.256 -1.606 30.782 1.00 47.65 321 LEU B O 1
ATOM 4165 N N . THR B 1 322 ? -11.326 -2.758 29.103 1.00 42.61 322 THR B N 1
ATOM 4166 C CA . THR B 1 322 ? -12.582 -2.903 28.382 1.00 41.72 322 THR B CA 1
ATOM 4167 C C . THR B 1 322 ? -13.262 -4.202 28.775 1.00 58.75 322 THR B C 1
ATOM 4168 O O . THR B 1 322 ? -12.717 -4.981 29.555 1.00 55.14 322 THR B O 1
ATOM 4172 N N . ASP B 1 323 ? -14.454 -4.430 28.231 1.00 73.97 323 ASP B N 1
ATOM 4173 C CA . ASP B 1 323 ? -15.171 -5.682 28.455 1.00 81.23 323 ASP B CA 1
ATOM 4174 C C . ASP B 1 323 ? -14.332 -6.880 28.025 1.00 79.16 323 ASP B C 1
ATOM 4175 O O . ASP B 1 323 ? -14.446 -7.964 28.596 1.00 79.13 323 ASP B O 1
ATOM 4180 N N . ASP B 1 324 ? -13.482 -6.674 27.023 1.00 83.99 324 ASP B N 1
ATOM 4181 C CA . ASP B 1 324 ? -12.649 -7.745 26.479 1.00 86.74 324 ASP B CA 1
ATOM 4182 C C . ASP B 1 324 ? -11.199 -7.675 26.966 1.00 72.12 324 ASP B C 1
ATOM 4183 O O . ASP B 1 324 ? -10.296 -8.219 26.325 1.00 75.57 324 ASP B O 1
ATOM 4188 N N . GLY B 1 325 ? -10.974 -7.003 28.091 1.00 54.94 325 GLY B N 1
ATOM 4189 C CA . GLY B 1 325 ? -9.643 -6.917 28.667 1.00 45.40 325 GLY B CA 1
ATOM 4190 C C . GLY B 1 325 ? -8.940 -5.602 28.390 1.00 44.01 325 GLY B C 1
ATOM 4191 O O . GLY B 1 325 ? -9.493 -4.724 27.736 1.00 38.71 325 GLY B O 1
ATOM 4192 N N . PRO B 1 326 ? -7.707 -5.455 28.896 1.00 48.42 326 PRO B N 1
ATOM 4193 C CA . PRO B 1 326 ? -6.961 -4.205 28.723 1.00 44.08 326 PRO B CA 1
ATOM 4194 C C . PRO B 1 326 ? -6.679 -3.900 27.258 1.00 45.55 326 PRO B C 1
ATOM 4195 O O . PRO B 1 326 ? -6.450 -4.809 26.459 1.00 38.94 326 PRO B O 1
ATOM 4199 N N . VAL B 1 327 ? -6.699 -2.614 26.927 1.00 36.60 327 VAL B N 1
ATOM 4200 C CA . VAL B 1 327 ? -6.345 -2.141 25.605 1.00 29.14 327 VAL B CA 1
ATOM 4201 C C . VAL B 1 327 ? -5.429 -0.939 25.770 1.00 31.34 327 VAL B C 1
ATOM 4202 O O . VAL B 1 327 ? -5.721 -0.031 26.551 1.00 34.76 327 VAL B O 1
ATOM 4206 N N . ILE B 1 328 ? -4.313 -0.929 25.052 1.00 31.23 328 ILE B N 1
ATOM 4207 C CA . ILE B 1 328 ? -3.392 0.197 25.135 1.00 29.57 328 ILE B CA 1
ATOM 4208 C C . ILE B 1 328 ? -3.820 1.302 24.184 1.00 31.54 328 ILE B C 1
ATOM 4209 O O . ILE B 1 328 ? -4.056 1.063 22.999 1.00 39.05 328 ILE B O 1
ATOM 4214 N N . ASN B 1 329 ? -3.917 2.516 24.712 1.00 30.27 329 ASN B N 1
ATOM 4215 C CA . ASN B 1 329 ? -4.350 3.660 23.925 1.00 25.13 329 ASN B CA 1
ATOM 4216 C C . ASN B 1 329 ? -3.214 4.614 23.601 1.00 32.37 329 ASN B C 1
ATOM 4217 O O . ASN B 1 329 ? -3.212 5.243 22.541 1.00 35.30 329 ASN B O 1
ATOM 4222 N N . GLU B 1 330 ? -2.255 4.733 24.516 1.00 30.68 330 GLU B N 1
ATOM 4223 C CA . GLU B 1 330 ? -1.164 5.686 24.345 1.00 27.63 330 GLU B CA 1
ATOM 4224 C C . GLU B 1 330 ? 0.071 5.272 25.135 1.00 36.06 330 GLU B C 1
ATOM 4225 O O . GLU B 1 330 ? -0.044 4.720 26.225 1.00 33.55 330 GLU B O 1
ATOM 4231 N N . ILE B 1 331 ? 1.246 5.530 24.564 1.00 32.02 331 ILE B N 1
ATOM 4232 C CA . ILE B 1 331 ? 2.502 5.495 25.305 1.00 35.80 331 ILE B CA 1
ATOM 4233 C C . ILE B 1 331 ? 3.074 6.895 25.250 1.00 33.66 331 ILE B C 1
ATOM 4234 O O . ILE B 1 331 ? 3.450 7.373 24.185 1.00 32.15 331 ILE B O 1
ATOM 4239 N N . ASN B 1 332 ? 3.141 7.561 26.389 1.00 32.65 332 ASN B N 1
ATOM 4240 C CA . ASN B 1 332 ? 3.661 8.920 26.420 1.00 29.44 332 ASN B CA 1
ATOM 4241 C C . ASN B 1 332 ? 5.101 8.918 26.903 1.00 31.03 332 ASN B C 1
ATOM 4242 O O . ASN B 1 332 ? 5.385 8.469 28.011 1.00 34.11 332 ASN B O 1
ATOM 4247 N N . THR B 1 333 ? 6.012 9.401 26.063 1.00 36.90 333 THR B N 1
ATOM 4248 C CA . THR B 1 333 ? 7.434 9.394 26.394 1.00 27.45 333 THR B CA 1
ATOM 4249 C C . THR B 1 333 ? 7.879 10.684 27.085 1.00 38.76 333 THR B C 1
ATOM 4250 O O . THR B 1 333 ? 9.055 10.839 27.408 1.00 34.31 333 THR B O 1
ATOM 4254 N N . MET B 1 334 ? 6.956 11.621 27.294 1.00 37.20 334 MET B N 1
ATOM 4255 C CA . MET B 1 334 ? 7.294 12.825 28.058 1.00 40.95 334 MET B CA 1
ATOM 4256 C C . MET B 1 334 ? 6.189 13.219 29.040 1.00 39.03 334 MET B C 1
ATOM 4257 O O . MET B 1 334 ? 5.487 14.204 28.843 1.00 40.35 334 MET B O 1
ATOM 4262 N N . PRO B 1 335 ? 6.030 12.434 30.110 1.00 43.73 335 PRO B N 1
ATOM 4263 C CA . PRO B 1 335 ? 4.991 12.710 31.110 1.00 47.72 335 PRO B CA 1
ATOM 4264 C C . PRO B 1 335 ? 5.279 13.991 31.888 1.00 41.46 335 PRO B C 1
ATOM 4265 O O . PRO B 1 335 ? 6.407 14.484 31.879 1.00 39.61 335 PRO B O 1
ATOM 4269 N N . GLY B 1 336 ? 4.268 14.524 32.560 1.00 42.89 336 GLY B N 1
ATOM 4270 C CA . GLY B 1 336 ? 4.475 15.694 33.391 1.00 44.15 336 GLY B CA 1
ATOM 4271 C C . GLY B 1 336 ? 5.489 15.418 34.481 1.00 46.56 336 GLY B C 1
ATOM 4272 O O . GLY B 1 336 ? 5.542 14.313 35.018 1.00 55.29 336 GLY B O 1
ATOM 4273 N N . PHE B 1 337 ? 6.298 16.421 34.807 1.00 51.60 337 PHE B N 1
ATOM 4274 C CA . PHE B 1 337 ? 7.313 16.280 35.844 1.00 52.58 337 PHE B CA 1
ATOM 4275 C C . PHE B 1 337 ? 7.155 17.260 37.001 1.00 57.91 337 PHE B C 1
ATOM 4276 O O . PHE B 1 337 ? 8.141 17.758 37.534 1.00 65.14 337 PHE B O 1
ATOM 4284 N N . THR B 1 338 ? 5.918 17.548 37.382 1.00 57.09 338 THR B N 1
ATOM 4285 C CA . THR B 1 338 ? 5.684 18.250 38.636 1.00 51.08 338 THR B CA 1
ATOM 4286 C C . THR B 1 338 ? 5.416 17.186 39.687 1.00 42.31 338 THR B C 1
ATOM 4287 O O . THR B 1 338 ? 5.035 16.063 39.350 1.00 47.93 338 THR B O 1
ATOM 4291 N N . THR B 1 339 ? 5.612 17.535 40.955 1.00 42.49 339 THR B N 1
ATOM 4292 C CA . THR B 1 339 ? 5.390 16.593 42.048 1.00 46.15 339 THR B CA 1
ATOM 4293 C C . THR B 1 339 ? 3.924 16.173 42.141 1.00 44.63 339 THR B C 1
ATOM 4294 O O . THR B 1 339 ? 3.584 15.271 42.891 1.00 46.41 339 THR B O 1
ATOM 4298 N N . ILE B 1 340 ? 3.062 16.834 41.379 1.00 43.52 340 ILE B N 1
ATOM 4299 C CA . ILE B 1 340 ? 1.651 16.476 41.362 1.00 44.12 340 ILE B CA 1
ATOM 4300 C C . ILE B 1 340 ? 1.230 15.877 40.017 1.00 35.88 340 ILE B C 1
ATOM 4301 O O . ILE B 1 340 ? 0.058 15.604 39.791 1.00 41.15 340 ILE B O 1
ATOM 4306 N N . SER B 1 341 ? 2.193 15.682 39.127 1.00 32.52 341 SER B N 1
ATOM 4307 C CA . SER B 1 341 ? 1.929 14.992 37.866 1.00 33.46 341 SER B CA 1
ATOM 4308 C C . SER B 1 341 ? 1.724 13.500 38.119 1.00 33.76 341 SER B C 1
ATOM 4309 O O . SER B 1 341 ? 2.156 12.973 39.144 1.00 37.48 341 SER B O 1
ATOM 4312 N N . MET B 1 342 ? 1.067 12.830 37.181 1.00 30.45 342 MET B N 1
ATOM 4313 C CA . MET B 1 342 ? 0.663 11.435 37.339 1.00 31.88 342 MET B CA 1
ATOM 4314 C C . MET B 1 342 ? 1.846 10.478 37.495 1.00 29.33 342 MET B C 1
ATOM 4315 O O . MET B 1 342 ? 1.840 9.609 38.358 1.00 35.84 342 MET B O 1
ATOM 4320 N N . TYR B 1 343 ? 2.858 10.643 36.648 1.00 34.22 343 TYR B N 1
ATOM 4321 C CA . TYR B 1 343 ? 4.018 9.765 36.671 1.00 36.53 343 TYR B CA 1
ATOM 4322 C C . TYR B 1 343 ? 4.757 9.827 38.018 1.00 37.61 343 TYR B C 1
ATOM 4323 O O . TYR B 1 343 ? 4.989 8.800 38.644 1.00 36.02 343 TYR B O 1
ATOM 4332 N N . PRO B 1 344 ? 5.118 11.031 38.478 1.00 32.43 344 PRO B N 1
ATOM 4333 C CA . PRO B 1 344 ? 5.717 11.090 39.818 1.00 35.30 344 PRO B CA 1
ATOM 4334 C C . PRO B 1 344 ? 4.784 10.527 40.900 1.00 31.44 344 PRO B C 1
ATOM 4335 O O . PRO B 1 344 ? 5.242 9.828 41.801 1.00 37.40 344 PRO B O 1
ATOM 4339 N N . ARG B 1 345 ? 3.487 10.794 40.791 1.00 30.72 345 ARG B N 1
ATOM 4340 C CA . ARG B 1 345 ? 2.531 10.280 41.774 1.00 32.05 345 ARG B CA 1
ATOM 4341 C C . ARG B 1 345 ? 2.495 8.755 41.852 1.00 34.45 345 ARG B C 1
ATOM 4342 O O . ARG B 1 345 ? 2.428 8.181 42.942 1.00 40.98 345 ARG B O 1
ATOM 4350 N N . MET B 1 346 ? 2.525 8.104 40.697 1.00 29.92 346 MET B N 1
ATOM 4351 C CA . MET B 1 346 ? 2.438 6.649 40.647 1.00 34.96 346 MET B CA 1
ATOM 4352 C C . MET B 1 346 ? 3.671 6.040 41.297 1.00 29.95 346 MET B C 1
ATOM 4353 O O . MET B 1 346 ? 3.588 5.065 42.039 1.00 35.48 346 MET B O 1
ATOM 4358 N N . TRP B 1 347 ? 4.823 6.635 41.031 1.00 32.02 347 TRP B N 1
ATOM 4359 C CA . TRP B 1 347 ? 6.059 6.134 41.605 1.00 29.81 347 TRP B CA 1
ATOM 4360 C C . TRP B 1 347 ? 6.149 6.378 43.104 1.00 33.31 347 TRP B C 1
ATOM 4361 O O . TRP B 1 347 ? 6.664 5.540 43.834 1.00 35.49 347 TRP B O 1
ATOM 4372 N N . ALA B 1 348 ? 5.629 7.510 43.569 1.00 34.64 348 ALA B N 1
ATOM 4373 C CA . ALA B 1 348 ? 5.619 7.773 45.000 1.00 36.38 348 ALA B CA 1
ATOM 4374 C C . ALA B 1 348 ? 4.743 6.739 45.686 1.00 30.33 348 ALA B C 1
ATOM 4375 O O . ALA B 1 348 ? 5.049 6.284 46.772 1.00 37.69 348 ALA B O 1
ATOM 4377 N N . ALA B 1 349 ? 3.647 6.370 45.039 1.00 38.37 349 ALA B N 1
ATOM 4378 C CA . ALA B 1 349 ? 2.763 5.345 45.576 1.00 41.60 349 ALA B CA 1
ATOM 4379 C C . ALA B 1 349 ? 3.368 3.953 45.432 1.00 43.06 349 ALA B C 1
ATOM 4380 O O . ALA B 1 349 ? 2.802 2.970 45.906 1.00 45.72 349 ALA B O 1
ATOM 4382 N N . SER B 1 350 ? 4.520 3.872 44.776 1.00 42.29 350 SER B N 1
ATOM 4383 C CA . SER B 1 350 ? 5.200 2.593 44.600 1.00 38.76 350 SER B CA 1
ATOM 4384 C C . SER B 1 350 ? 6.446 2.517 45.476 1.00 46.22 350 SER B C 1
ATOM 4385 O O . SER B 1 350 ? 7.196 1.548 45.417 1.00 44.89 350 SER B O 1
ATOM 4388 N N . GLY B 1 351 ? 6.664 3.545 46.292 1.00 40.28 351 GLY B N 1
ATOM 4389 C CA . GLY B 1 351 ? 7.794 3.552 47.203 1.00 38.88 351 GLY B CA 1
ATOM 4390 C C . GLY B 1 351 ? 9.029 4.223 46.633 1.00 46.88 351 GLY B C 1
ATOM 4391 O O . GLY B 1 351 ? 10.146 3.986 47.100 1.00 46.20 351 GLY B O 1
ATOM 4392 N N . VAL B 1 352 ? 8.831 5.066 45.625 1.00 36.14 352 VAL B N 1
ATOM 4393 C CA . VAL B 1 352 ? 9.937 5.791 45.007 1.00 38.49 352 VAL B CA 1
ATOM 4394 C C . VAL B 1 352 ? 9.625 7.283 45.013 1.00 41.24 352 VAL B C 1
ATOM 4395 O O . VAL B 1 352 ? 8.859 7.767 44.179 1.00 39.60 352 VAL B O 1
ATOM 4399 N N . ASP B 1 353 ? 10.217 8.008 45.956 1.00 34.99 353 ASP B N 1
ATOM 4400 C CA . ASP B 1 353 ? 9.926 9.425 46.095 1.00 42.86 353 ASP B CA 1
ATOM 4401 C C . ASP B 1 353 ? 10.538 10.234 44.955 1.00 43.04 353 ASP B C 1
ATOM 4402 O O . ASP B 1 353 ? 11.430 9.766 44.249 1.00 41.64 353 ASP B O 1
ATOM 4407 N N . TYR B 1 354 ? 10.036 11.450 44.786 1.00 40.01 354 TYR B N 1
ATOM 4408 C CA . TYR B 1 354 ? 10.422 12.310 43.677 1.00 44.37 354 TYR B CA 1
ATOM 4409 C C . TYR B 1 354 ? 11.940 12.492 43.520 1.00 42.65 354 TYR B C 1
ATOM 4410 O O . TYR B 1 354 ? 12.463 12.379 42.413 1.00 48.81 354 TYR B O 1
ATOM 4419 N N . PRO B 1 355 ? 12.654 12.767 44.622 1.00 38.25 355 PRO B N 1
ATOM 4420 C CA . PRO B 1 355 ? 14.110 12.928 44.501 1.00 44.98 355 PRO B CA 1
ATOM 4421 C C . PRO B 1 355 ? 14.809 11.656 44.024 1.00 46.00 355 PRO B C 1
ATOM 4422 O O . PRO B 1 355 ? 15.722 11.727 43.205 1.00 52.47 355 PRO B O 1
ATOM 4426 N N . THR B 1 356 ? 14.388 10.509 44.541 1.00 38.74 356 THR B N 1
ATOM 4427 C CA . THR B 1 356 ? 14.971 9.235 44.150 1.00 34.89 356 THR B CA 1
ATOM 4428 C C . THR B 1 356 ? 14.659 8.916 42.695 1.00 37.98 356 THR B C 1
ATOM 4429 O O . THR B 1 356 ? 15.479 8.339 41.989 1.00 39.95 356 THR B O 1
ATOM 4433 N N . LEU B 1 357 ? 13.470 9.308 42.252 1.00 36.63 357 LEU B N 1
ATOM 4434 C CA . LEU B 1 357 ? 13.041 9.055 40.887 1.00 38.62 357 LEU B CA 1
ATOM 4435 C C . LEU B 1 357 ? 13.927 9.801 39.890 1.00 43.45 357 LEU B C 1
ATOM 4436 O O . LEU B 1 357 ? 14.391 9.225 38.906 1.00 37.58 357 LEU B O 1
ATOM 4441 N N . LEU B 1 358 ? 14.150 11.084 40.150 1.00 38.63 358 LEU B N 1
ATOM 4442 C CA . LEU B 1 358 ? 14.985 11.914 39.286 1.00 44.62 358 LEU B CA 1
ATOM 4443 C C . LEU B 1 358 ? 16.437 11.451 39.277 1.00 46.22 358 LEU B C 1
ATOM 4444 O O . LEU B 1 358 ? 17.066 11.374 38.223 1.00 47.97 358 LEU B O 1
ATOM 4449 N N . ALA B 1 359 ? 16.974 11.162 40.459 1.00 44.95 359 ALA B N 1
ATOM 4450 C CA . ALA B 1 359 ? 18.353 10.700 40.559 1.00 45.37 359 ALA B CA 1
ATOM 4451 C C . ALA B 1 359 ? 18.515 9.418 39.766 1.00 46.70 359 ALA B C 1
ATOM 4452 O O . ALA B 1 359 ? 19.520 9.224 39.080 1.00 47.61 359 ALA B O 1
ATOM 4454 N N . THR B 1 360 ? 17.515 8.548 39.855 1.00 38.76 360 THR B N 1
ATOM 4455 C CA . THR B 1 360 ? 17.536 7.286 39.126 1.00 44.15 360 THR B CA 1
ATOM 4456 C C . THR B 1 360 ? 17.567 7.503 37.615 1.00 46.61 360 THR B C 1
ATOM 4457 O O . THR B 1 360 ? 18.274 6.805 36.888 1.00 44.73 360 THR B O 1
ATOM 4461 N N . MET B 1 361 ? 16.789 8.466 37.141 1.00 43.30 361 MET B N 1
ATOM 4462 C CA . MET B 1 361 ? 16.733 8.730 35.712 1.00 41.26 361 MET B CA 1
ATOM 4463 C C . MET B 1 361 ? 18.097 9.191 35.217 1.00 48.21 361 MET B C 1
ATOM 4464 O O . MET B 1 361 ? 18.591 8.727 34.194 1.00 48.24 361 MET B O 1
ATOM 4469 N N . ILE B 1 362 ? 18.707 10.098 35.968 1.00 51.26 362 ILE B N 1
ATOM 4470 C CA . ILE B 1 362 ? 20.044 10.581 35.658 1.00 52.29 362 ILE B CA 1
ATOM 4471 C C . ILE B 1 362 ? 21.063 9.441 35.702 1.00 56.79 362 ILE B C 1
ATOM 4472 O O . ILE B 1 362 ? 21.888 9.302 34.797 1.00 57.60 362 ILE B O 1
ATOM 4477 N N . GLU B 1 363 ? 20.991 8.631 36.755 1.00 55.39 363 GLU B N 1
ATOM 4478 C CA . GLU B 1 363 ? 21.805 7.429 36.887 1.00 51.67 363 GLU B CA 1
ATOM 4479 C C . GLU B 1 363 ? 21.754 6.584 35.620 1.00 52.40 363 GLU B C 1
ATOM 4480 O O . GLU B 1 363 ? 22.786 6.214 35.057 1.00 50.29 363 GLU B O 1
ATOM 4486 N N . THR B 1 364 ? 20.535 6.286 35.182 1.00 48.06 364 THR B N 1
ATOM 4487 C CA . THR B 1 364 ? 20.300 5.384 34.065 1.00 46.59 364 THR B CA 1
ATOM 4488 C C . THR B 1 364 ? 20.846 5.911 32.746 1.00 50.25 364 THR B C 1
ATOM 4489 O O . THR B 1 364 ? 21.394 5.151 31.945 1.00 51.80 364 THR B O 1
ATOM 4493 N N . THR B 1 365 ? 20.692 7.211 32.519 1.00 49.62 365 THR B N 1
ATOM 4494 C CA . THR B 1 365 ? 21.112 7.801 31.255 1.00 52.84 365 THR B CA 1
ATOM 4495 C C . THR B 1 365 ? 22.634 7.980 31.198 1.00 51.39 365 THR B C 1
ATOM 4496 O O . THR B 1 365 ? 23.228 7.953 30.124 1.00 53.53 365 THR B O 1
ATOM 4500 N N . LEU B 1 366 ? 23.261 8.149 32.355 1.00 53.26 366 LEU B N 1
ATOM 4501 C CA . LEU B 1 366 ? 24.718 8.179 32.418 1.00 62.04 366 LEU B CA 1
ATOM 4502 C C . LEU B 1 366 ? 25.282 6.803 32.088 1.00 64.35 366 LEU B C 1
ATOM 4503 O O . LEU B 1 366 ? 26.318 6.683 31.426 1.00 62.08 366 LEU B O 1
ATOM 4508 N N . ALA B 1 367 ? 24.585 5.767 32.545 1.00 60.60 367 ALA B N 1
ATOM 4509 C CA . ALA B 1 367 ? 25.064 4.397 32.407 1.00 59.49 367 ALA B CA 1
ATOM 4510 C C . ALA B 1 367 ? 24.950 3.847 30.984 1.00 65.75 367 ALA B C 1
ATOM 4511 O O . ALA B 1 367 ? 25.619 2.870 30.643 1.00 67.20 367 ALA B O 1
ATOM 4513 N N . ARG B 1 368 ? 24.121 4.471 30.150 1.00 64.59 368 ARG B N 1
ATOM 4514 C CA . ARG B 1 368 ? 23.867 3.924 28.818 1.00 65.80 368 ARG B CA 1
ATOM 4515 C C . ARG B 1 368 ? 24.731 4.523 27.700 1.00 78.79 368 ARG B C 1
ATOM 4516 O O . ARG B 1 368 ? 25.489 3.807 27.050 1.00 82.97 368 ARG B O 1
ATOM 4524 N N . GLY B 1 369 ? 24.619 5.830 27.479 1.00 89.77 369 GLY B N 1
ATOM 4525 C CA . GLY B 1 369 ? 25.168 6.444 26.282 1.00 90.78 369 GLY B CA 1
ATOM 4526 C C . GLY B 1 369 ? 26.308 7.404 26.540 1.00 99.56 369 GLY B C 1
ATOM 4527 O O . GLY B 1 369 ? 26.944 7.349 27.591 1.00 105.51 369 GLY B O 1
ATOM 4528 N N . VAL B 1 370 ? 26.569 8.287 25.578 1.00 99.81 370 VAL B N 1
ATOM 4529 C CA . VAL B 1 370 ? 25.792 8.349 24.343 1.00 94.78 370 VAL B CA 1
ATOM 4530 C C . VAL B 1 370 ? 26.218 7.268 23.354 1.00 95.67 370 VAL B C 1
ATOM 4531 O O . VAL B 1 370 ? 27.023 6.396 23.681 1.00 101.04 370 VAL B O 1
ATOM 4533 N N . GLY B 1 371 ? 25.674 7.330 22.145 1.00 90.97 371 GLY B N 1
ATOM 4534 C CA . GLY B 1 371 ? 26.003 6.360 21.116 1.00 93.73 371 GLY B CA 1
ATOM 4535 C C . GLY B 1 371 ? 24.830 5.459 20.781 1.00 93.51 371 GLY B C 1
ATOM 4536 O O . GLY B 1 371 ? 23.791 5.507 21.444 1.00 94.03 371 GLY B O 1
ATOM 4537 N N . LEU B 1 372 ? 24.998 4.634 19.750 1.00 86.73 372 LEU B N 1
ATOM 4538 C CA . LEU B 1 372 ? 23.935 3.736 19.309 1.00 77.96 372 LEU B CA 1
ATOM 4539 C C . LEU B 1 372 ? 23.419 2.875 20.455 1.00 77.38 372 LEU B C 1
ATOM 4540 O O . LEU B 1 372 ? 24.196 2.354 21.252 1.00 82.99 372 LEU B O 1
ATOM 4545 N N . HIS B 1 373 ? 22.101 2.739 20.535 1.00 80.39 373 HIS B N 1
ATOM 4546 C CA . HIS B 1 373 ? 21.474 1.948 21.585 1.00 86.06 373 HIS B CA 1
ATOM 4547 C C . HIS B 1 373 ? 20.119 1.408 21.129 1.00 79.32 373 HIS B C 1
ATOM 4548 O O . HIS B 1 373 ? 20.047 0.448 20.359 1.00 67.79 373 HIS B O 1
#